Protein AF-A0A954H310-F1 (afdb_monomer_lite)

Secondary structure (DSSP, 8-state):
-----PPPHHHHHHHHHHHHHHHHTTSTT-SEEHHHHHHTT-TT--HHHHHHHHTSTTHHHHEEESSTT-TT-EEEEGGGHHHHHT-HHHHHHHHHHH--SS--EEEHHHHHHHS-HHHHHHHHHHHHHHHHHT---TTEEEEEEEPTTSTT-EEEEEEETTS--HHHHHHHHHHHHHHHHHHH-TTT-SEEHHHHHHHSTT-TTS-HHHHHHHHTSTTHHHHEEEEEE-SS-EEEEEGGGHHHHTTSHHHHHHHHHHH--SS--EEEHHHHHHTS-HHHHHHHHHHHHHHHTTT---SSEEEEEEETTEEEEEETTSPPHHHHHHHHHHHHHHHHHHH-GGG-SEEHHHHHHHH-GGGTHHHHHHHTTSTTHHHHEEESSTT-TT-EEEETT-HHHHHH-TTTHHHHGGGT-BTTB-SEEHHHHTT-TTS-TTTHHHHHHHHHHHHHTT---TTEEEEEETTEEEEEEGGGS-------S--SHHHHHHHHHHHHHHHHHHHHHHH-SSTTEEEHHHHHHHHTTTS-HHHHHHHHHHHHHTTSEEEEE--S-SPPPHHHHHH-EEETTEEEEEEEE-

Sequence (578 aa):
MAKSKASDPAIELSKAMCEVLQRVAGGEHYPCTLRHLADGVRTDISDEEILAAVGKNPLKKDALTAFPGDPESLVALKADKERLAADDRTLKELLSRLCSPELPYVSIDSLKALLTSTLRTAFVKEWKRRIKERNLPTFAGFVLVKSSSGKGKVQEELHDLRFPLSWVVLSEKLVAALRDLKANEPHSYPTTFSELCARGSGVDSASEGLVRQAINSEPFCSAVRSIRNDGTTEWFAFSDDAYRVVTQDSFLEKMIHAVCTPEDPETKLSILKKQLPKDLQNVFADHWLSVAGRNESRVFFEIVKATKKDLTFRDVRFPKPEAVLSEKLVAALRDLKANEPASYPTTFSRLCARVGPEAGILMAGRAASLAPYSAEVITAFPAAVDSPIGLAEDLQQIAESSLLLPLLLPKHIKPEHQAVPVATLAKTKGLHVAVQPFIEAAIERMIEDKSLPPALGALRISRKWNLFFQKDVRSRVDRSSMPDKAEAVRNSFSADFDEAFNTANRTSSIPGCVSLADLRRLLDDRYPRAVFDEELLRLRKAGRYSLSAVEGRFPLTEVERAACLIIDNRPHLLVLRK

Foldseek 3Di:
DPPPPPPDLLQVLLVQLVVLQVVCAPPPCPQDFLQVSSVSVPNPDDLVSSLSNCVYPPNVVFKFWFARSDRRTGMHGLVCLLVSLQDLVSVVVLQVVPADLVRQWFALVSSLVRGDPSNSVSNVVNVVVCLVVVNHPPQKDWDFDQDPPDDRDTGIIIGGNVHDDLLQVVLVQLLVLQVCCVVPPVLCPFDWPVVSQVRRPPSVVDDPVSPVSNCVDPPNVVQKDFFFDPPPITTMDGPVCSLVLLLDPSNVLVLLVVPADLVRQKDKLVVSLVRGDPVNSVSNQVNVLVVVVVPDDDDFWDFPDHDNRMTMIGGPVHPDPLQVLLVLLVVLQVCCVVPPVVCPQDFLVVSQVSSHPVCPPVSPVSSCVDPPNVVFKDFQAPPDRRTGMHTLVPLLSSLLDLSHCVVQQVQPDDPVDQWAFQLVSLVDPRGDVSNSVNNSVSVVVCVVVVVHDPQKDWDDDPNTIIIGGPVPPPPPPPPPDDDDVVVVLLVVLVVQLVVQQVVQLVVDPDRQKGWLLSSCVSCVVPDDPVRNLVSVVVCVVVVQKDWDFPPPDDDDDPSQVVRFDQDPNTTTTMIGGD

pLDDT: mean 93.17, std 9.55, range [38.91, 98.56]

Radius of gyration: 49.19 Å; chains: 1; bounding box: 106×46×155 Å

Structure (mmCIF, N/CA/C/O backbone):
data_AF-A0A954H310-F1
#
_entry.id   AF-A0A954H310-F1
#
loop_
_atom_site.group_PDB
_atom_site.id
_atom_site.type_symbol
_atom_site.label_atom_id
_atom_site.label_alt_id
_atom_site.label_comp_id
_atom_site.label_asym_id
_atom_site.label_entity_id
_atom_site.label_seq_id
_atom_site.pdbx_PDB_ins_code
_atom_site.Cartn_x
_atom_site.Cartn_y
_atom_site.Cartn_z
_atom_site.occupancy
_atom_site.B_iso_or_equiv
_atom_site.auth_seq_id
_atom_site.auth_comp_id
_atom_site.auth_asym_id
_atom_site.auth_atom_id
_atom_site.pdbx_PDB_model_num
ATOM 1 N N . MET A 1 1 ? 68.492 -7.229 -70.089 1.00 47.47 1 MET A N 1
ATOM 2 C CA . MET A 1 1 ? 67.029 -7.431 -70.016 1.00 47.47 1 MET A CA 1
ATOM 3 C C . MET A 1 1 ? 66.564 -7.052 -68.619 1.00 47.47 1 MET A C 1
ATOM 5 O O . MET A 1 1 ? 66.844 -7.783 -67.676 1.00 47.47 1 MET A O 1
ATOM 9 N N . ALA A 1 2 ? 65.956 -5.876 -68.458 1.00 57.25 2 ALA A N 1
ATOM 10 C CA . ALA A 1 2 ? 65.373 -5.476 -67.182 1.00 57.25 2 ALA A CA 1
ATOM 11 C C . ALA A 1 2 ? 64.135 -6.348 -66.933 1.00 57.25 2 ALA A C 1
ATOM 13 O O . ALA A 1 2 ? 63.205 -6.333 -67.738 1.00 57.25 2 ALA A O 1
ATOM 14 N N . LYS A 1 3 ? 64.138 -7.150 -65.862 1.00 59.69 3 LYS A N 1
ATOM 15 C CA . LYS A 1 3 ? 62.937 -7.865 -65.422 1.00 59.69 3 LYS A CA 1
ATOM 16 C C . LYS A 1 3 ? 61.909 -6.806 -65.022 1.00 59.69 3 LYS A C 1
ATOM 18 O O . LYS A 1 3 ? 62.048 -6.196 -63.965 1.00 59.69 3 LYS A O 1
ATOM 23 N N . SER A 1 4 ? 60.924 -6.561 -65.887 1.00 68.56 4 SER A N 1
ATOM 24 C CA . SER A 1 4 ? 59.710 -5.834 -65.519 1.00 68.56 4 SER A CA 1
ATOM 25 C C . SER A 1 4 ? 59.126 -6.538 -64.297 1.00 68.56 4 SER A C 1
ATOM 27 O O . SER A 1 4 ? 58.759 -7.712 -64.359 1.00 68.56 4 SER A O 1
ATOM 29 N N . LYS A 1 5 ? 59.171 -5.866 -63.147 1.00 81.94 5 LYS A N 1
ATOM 30 C CA . LYS A 1 5 ? 58.583 -6.366 -61.910 1.00 81.94 5 LYS A CA 1
ATOM 31 C C . LYS A 1 5 ? 57.074 -6.363 -62.140 1.00 81.94 5 LYS A C 1
ATOM 33 O O . LYS A 1 5 ? 56.503 -5.286 -62.283 1.00 81.94 5 LYS A O 1
ATOM 38 N N . ALA A 1 6 ? 56.468 -7.546 -62.248 1.00 82.69 6 ALA A N 1
ATOM 39 C CA . ALA A 1 6 ? 55.024 -7.677 -62.418 1.00 82.69 6 ALA A CA 1
ATOM 40 C C . ALA A 1 6 ? 54.314 -6.834 -61.347 1.00 82.69 6 ALA A C 1
ATOM 42 O O . ALA A 1 6 ? 54.653 -6.930 -60.163 1.00 82.69 6 ALA A O 1
ATOM 43 N N . SER A 1 7 ? 53.411 -5.956 -61.791 1.00 87.62 7 SER A N 1
ATOM 44 C CA . SER A 1 7 ? 52.622 -5.110 -60.897 1.00 87.62 7 SER A CA 1
ATOM 45 C C . SER A 1 7 ? 51.764 -6.008 -60.007 1.00 87.62 7 SER A C 1
ATOM 47 O O . SER A 1 7 ? 51.203 -6.996 -60.481 1.00 87.62 7 SER A O 1
ATOM 49 N N . ASP A 1 8 ? 51.718 -5.702 -58.712 1.00 95.75 8 ASP A N 1
ATOM 50 C CA . ASP A 1 8 ? 50.887 -6.417 -57.740 1.00 95.75 8 ASP A CA 1
ATOM 51 C C . ASP A 1 8 ? 49.412 -6.294 -58.181 1.00 95.75 8 ASP A C 1
ATOM 53 O O . ASP A 1 8 ? 48.927 -5.163 -58.287 1.00 95.75 8 ASP A O 1
ATOM 57 N N . PRO A 1 9 ? 48.690 -7.403 -58.445 1.00 96.00 9 PRO A N 1
ATOM 58 C CA . PRO A 1 9 ? 47.302 -7.361 -58.914 1.00 96.00 9 PRO A CA 1
ATOM 59 C C . PRO A 1 9 ? 46.381 -6.508 -58.032 1.00 96.00 9 PRO A C 1
ATOM 61 O O . PRO A 1 9 ? 45.479 -5.843 -58.539 1.00 96.00 9 PRO A O 1
ATOM 64 N N . ALA A 1 10 ? 46.649 -6.446 -56.722 1.00 97.38 10 ALA A N 1
ATOM 65 C CA . ALA A 1 10 ? 45.886 -5.614 -55.799 1.00 97.38 10 ALA A CA 1
ATOM 66 C C . ALA A 1 10 ? 46.095 -4.106 -56.036 1.00 97.38 10 ALA A C 1
ATOM 68 O O . ALA A 1 10 ? 45.202 -3.312 -55.747 1.00 97.38 10 ALA A O 1
ATOM 69 N N . ILE A 1 11 ? 47.255 -3.685 -56.558 1.00 97.50 11 ILE A N 1
ATOM 70 C CA . ILE A 1 11 ? 47.531 -2.282 -56.913 1.00 97.50 11 ILE A CA 1
ATOM 71 C C . ILE A 1 11 ? 46.763 -1.892 -58.179 1.00 97.50 11 ILE A C 1
ATOM 73 O O . ILE A 1 11 ? 46.145 -0.828 -58.206 1.00 97.50 11 ILE A O 1
ATOM 77 N N . GLU A 1 12 ? 46.758 -2.752 -59.200 1.00 97.12 12 GLU A N 1
ATOM 78 C CA . GLU A 1 12 ? 45.991 -2.504 -60.429 1.00 97.12 12 GLU A CA 1
ATOM 79 C C . GLU A 1 12 ? 44.489 -2.437 -60.134 1.00 97.12 12 GLU A C 1
ATOM 81 O O . GLU A 1 12 ? 43.813 -1.496 -60.556 1.00 97.12 12 GLU A O 1
ATOM 86 N N . LEU A 1 13 ? 43.980 -3.368 -59.318 1.00 97.75 13 LEU A N 1
ATOM 87 C CA . LEU A 1 13 ? 42.585 -3.348 -58.891 1.00 97.75 13 LEU A CA 1
ATOM 88 C C . LEU A 1 13 ? 42.259 -2.100 -58.055 1.00 97.75 13 LEU A C 1
ATOM 90 O O . LEU A 1 13 ? 41.243 -1.451 -58.290 1.00 97.75 13 LEU A O 1
ATOM 94 N N . SER A 1 14 ? 43.144 -1.705 -57.135 1.00 98.12 14 SER A N 1
ATOM 95 C CA . SER A 1 14 ? 43.005 -0.469 -56.350 1.00 98.12 14 SER A CA 1
ATOM 96 C C . SER A 1 14 ? 42.878 0.771 -57.239 1.00 98.12 14 SER A C 1
ATOM 98 O O . SER A 1 14 ? 42.042 1.642 -56.987 1.00 98.12 14 SER A O 1
ATOM 100 N N . LYS A 1 15 ? 43.678 0.850 -58.309 1.00 98.06 15 LYS A N 1
ATOM 101 C CA . LYS A 1 15 ? 43.619 1.946 -59.279 1.00 98.06 15 LYS A CA 1
ATOM 102 C C . LYS A 1 15 ? 42.292 1.949 -60.037 1.00 98.06 15 LYS A C 1
ATOM 104 O O . LYS A 1 15 ? 41.625 2.981 -60.055 1.00 98.06 15 LYS A O 1
ATOM 109 N N . ALA A 1 16 ? 41.885 0.803 -60.580 1.00 98.19 16 ALA A N 1
ATOM 110 C CA . ALA A 1 16 ? 40.637 0.671 -61.326 1.00 98.19 16 ALA A CA 1
ATOM 111 C C . ALA A 1 16 ? 39.404 0.997 -60.462 1.00 98.19 16 ALA A C 1
ATOM 113 O O . ALA A 1 16 ? 38.552 1.784 -60.870 1.00 98.19 16 ALA A O 1
ATOM 114 N N . MET A 1 17 ? 39.339 0.478 -59.231 1.00 98.44 17 MET A N 1
ATOM 115 C CA . MET A 1 17 ? 38.258 0.790 -58.288 1.00 98.44 17 MET A CA 1
ATOM 116 C C . MET A 1 17 ? 38.214 2.281 -57.925 1.00 98.44 17 MET A C 1
ATOM 118 O O . MET A 1 17 ? 37.131 2.839 -57.761 1.00 98.44 17 MET A O 1
ATOM 122 N N . CYS A 1 18 ? 39.368 2.950 -57.814 1.00 98.19 18 CYS A N 1
ATOM 123 C CA . CYS A 1 18 ? 39.427 4.391 -57.549 1.00 98.19 18 CYS A CA 1
ATOM 124 C C . CYS A 1 18 ? 38.882 5.212 -58.733 1.00 98.19 18 CYS A C 1
ATOM 126 O O . CYS A 1 18 ? 38.123 6.157 -58.527 1.00 98.19 18 CYS A O 1
ATOM 128 N N . GLU A 1 19 ? 39.200 4.823 -59.972 1.00 97.94 19 GLU A N 1
ATOM 129 C CA . GLU A 1 19 ? 38.649 5.449 -61.184 1.00 97.94 19 GLU A CA 1
ATOM 130 C C . GLU A 1 19 ? 37.125 5.257 -61.284 1.00 97.94 19 GLU A C 1
ATOM 132 O O . GLU A 1 19 ? 36.399 6.199 -61.614 1.00 97.94 19 GLU A O 1
ATOM 137 N N . VAL A 1 20 ? 36.616 4.064 -60.946 1.00 98.19 20 VAL A N 1
ATOM 138 C CA . VAL A 1 20 ? 35.168 3.805 -60.854 1.00 98.19 20 VAL A CA 1
ATOM 139 C C . VAL A 1 20 ? 34.533 4.685 -59.778 1.00 98.19 20 VAL A C 1
ATOM 141 O O . VAL A 1 20 ? 33.530 5.339 -60.056 1.00 98.19 20 VAL A O 1
ATOM 144 N N . LEU A 1 21 ? 35.137 4.775 -58.587 1.00 98.19 21 LEU A N 1
ATOM 145 C CA . LEU A 1 21 ? 34.646 5.610 -57.488 1.00 98.19 21 LEU A CA 1
ATOM 146 C C . LEU A 1 21 ? 34.542 7.088 -57.883 1.00 98.19 21 LEU A C 1
ATOM 148 O O . LEU A 1 21 ? 33.547 7.737 -57.573 1.00 98.19 21 LEU A O 1
ATOM 152 N N . GLN A 1 22 ? 35.540 7.614 -58.596 1.00 97.81 22 GLN A N 1
ATOM 153 C CA . GLN A 1 22 ? 35.519 8.983 -59.115 1.00 97.81 22 GLN A CA 1
ATOM 154 C C . GLN A 1 22 ? 34.411 9.196 -60.150 1.00 97.81 22 GLN A C 1
ATOM 156 O O . GLN A 1 22 ? 33.799 10.260 -60.173 1.00 97.81 22 GLN A O 1
ATOM 161 N N . ARG A 1 23 ? 34.125 8.191 -60.986 1.00 97.62 23 ARG A N 1
ATOM 162 C CA . ARG A 1 23 ? 33.058 8.259 -61.993 1.00 97.62 23 ARG A CA 1
ATOM 163 C C . ARG A 1 23 ? 31.666 8.243 -61.370 1.00 97.62 23 ARG A C 1
ATOM 165 O O . ARG A 1 23 ? 30.782 8.940 -61.856 1.00 97.62 23 ARG A O 1
ATOM 172 N N . VAL A 1 24 ? 31.463 7.446 -60.320 1.00 97.38 24 VAL A N 1
ATOM 173 C CA . VAL A 1 24 ? 30.171 7.377 -59.619 1.00 97.38 24 VAL A CA 1
ATOM 174 C C . VAL A 1 24 ? 29.991 8.507 -58.604 1.00 97.38 24 VAL A C 1
ATOM 176 O O . VAL A 1 24 ? 28.876 8.713 -58.128 1.00 97.38 24 VAL A O 1
ATOM 179 N N . ALA A 1 25 ? 31.050 9.256 -58.273 1.00 96.38 25 ALA A N 1
ATOM 180 C CA . ALA A 1 25 ? 30.976 10.384 -57.353 1.00 96.38 25 ALA A CA 1
ATOM 181 C C . ALA A 1 25 ? 29.944 11.417 -57.835 1.00 96.38 25 ALA A C 1
ATOM 183 O O . ALA A 1 25 ? 29.995 11.910 -58.959 1.00 96.38 25 ALA A O 1
ATOM 184 N N . GLY A 1 26 ? 28.978 11.732 -56.969 1.00 92.75 26 GLY A N 1
ATOM 185 C CA . GLY A 1 26 ? 27.861 12.625 -57.296 1.00 92.75 26 GLY A CA 1
ATOM 186 C C . GLY A 1 26 ? 26.625 11.935 -57.885 1.00 92.75 26 GLY A C 1
ATOM 187 O O . GLY A 1 26 ? 25.574 12.568 -57.933 1.00 92.75 26 GLY A O 1
ATOM 188 N N . GLY A 1 27 ? 26.709 10.653 -58.250 1.00 95.25 27 GLY A N 1
ATOM 189 C CA . GLY A 1 27 ? 25.568 9.864 -58.715 1.00 95.25 27 GLY A CA 1
ATOM 190 C C . GLY A 1 27 ? 24.564 9.504 -57.612 1.00 95.25 27 GLY A C 1
ATOM 191 O O . GLY A 1 27 ? 24.814 9.695 -56.419 1.00 95.25 27 GLY A O 1
ATOM 192 N N . GLU A 1 28 ? 23.424 8.944 -58.023 1.00 93.12 28 GLU A N 1
ATOM 193 C CA . GLU A 1 28 ? 22.347 8.485 -57.130 1.00 93.12 28 GLU A CA 1
ATOM 194 C C . GLU A 1 28 ? 22.814 7.364 -56.189 1.00 93.12 28 GLU A C 1
ATOM 196 O O . GLU A 1 28 ? 22.480 7.344 -55.007 1.00 93.12 28 GLU A O 1
ATOM 201 N N . HIS A 1 29 ? 23.675 6.476 -56.686 1.00 91.69 29 HIS A N 1
ATOM 202 C CA . HIS A 1 29 ? 24.233 5.368 -55.913 1.00 91.69 29 HIS A CA 1
ATOM 203 C C . HIS A 1 29 ? 25.474 5.745 -55.094 1.00 91.69 29 HIS A C 1
ATOM 205 O O . HIS A 1 29 ? 26.137 4.849 -54.586 1.00 91.69 29 HIS A O 1
ATOM 211 N N . TYR A 1 30 ? 25.807 7.035 -54.959 1.00 96.62 30 TYR A N 1
ATOM 212 C CA . TYR A 1 30 ? 26.967 7.507 -54.201 1.00 96.62 30 TYR A CA 1
ATOM 213 C C . TYR A 1 30 ? 26.571 8.075 -52.827 1.00 96.62 30 TYR A C 1
ATOM 215 O O . TYR A 1 30 ? 25.714 8.965 -52.772 1.00 96.62 30 TYR A O 1
ATOM 223 N N . PRO A 1 31 ? 27.219 7.671 -51.714 1.00 98.00 31 PRO A N 1
ATOM 224 C CA . PRO A 1 31 ? 28.241 6.620 -51.558 1.00 98.00 31 PRO A CA 1
ATOM 225 C C . PRO A 1 31 ? 27.784 5.226 -52.016 1.00 98.00 31 PRO A C 1
ATOM 227 O O . PRO A 1 31 ? 26.606 4.912 -51.897 1.00 98.00 31 PRO A O 1
ATOM 230 N N . CYS A 1 32 ? 28.690 4.384 -52.512 1.00 97.81 32 CYS A N 1
ATOM 231 C CA . CYS A 1 32 ? 28.377 3.022 -52.989 1.00 97.81 32 CYS A CA 1
ATOM 232 C C . CYS A 1 32 ? 29.071 1.964 -52.121 1.00 97.81 32 CYS A C 1
ATOM 234 O O . CYS A 1 32 ? 29.843 2.336 -51.245 1.00 97.81 32 CYS A O 1
ATOM 236 N N . THR A 1 33 ? 28.800 0.668 -52.302 1.00 98.38 33 THR A N 1
ATOM 237 C CA . THR A 1 33 ? 29.527 -0.402 -51.587 1.00 98.38 33 THR A CA 1
ATOM 238 C C . THR A 1 33 ? 30.856 -0.724 -52.276 1.00 98.38 33 THR A C 1
ATOM 240 O O . THR A 1 33 ? 31.021 -0.480 -53.473 1.00 98.38 33 THR A O 1
ATOM 243 N N . LEU A 1 34 ? 31.821 -1.286 -51.540 1.00 98.12 34 LEU A N 1
ATOM 244 C CA . LEU A 1 34 ? 33.076 -1.771 -52.131 1.00 98.12 34 LEU A CA 1
ATOM 245 C C . LEU A 1 34 ? 32.829 -2.856 -53.189 1.00 98.12 34 LEU A C 1
ATOM 247 O O . LEU A 1 34 ? 33.488 -2.832 -54.228 1.00 98.12 34 LEU A O 1
ATOM 251 N N . ARG A 1 35 ? 31.844 -3.734 -52.971 1.00 98.12 35 ARG A N 1
ATOM 252 C CA . ARG A 1 35 ? 31.341 -4.672 -53.981 1.00 98.12 35 ARG A CA 1
ATOM 253 C C . ARG A 1 35 ? 30.908 -3.970 -55.259 1.00 98.12 35 ARG A C 1
ATOM 255 O O . ARG A 1 35 ? 31.400 -4.309 -56.323 1.00 98.12 35 ARG A O 1
ATOM 262 N N . HIS A 1 36 ? 30.064 -2.944 -55.155 1.00 97.69 36 HIS A N 1
ATOM 263 C CA . HIS A 1 36 ? 29.591 -2.199 -56.320 1.00 97.69 36 HIS A CA 1
ATOM 264 C C . HIS A 1 36 ? 30.743 -1.535 -57.093 1.00 97.69 36 HIS A C 1
ATOM 266 O O . HIS A 1 36 ? 30.725 -1.495 -58.322 1.00 97.69 36 HIS A O 1
ATOM 272 N N . LEU A 1 37 ? 31.774 -1.045 -56.389 1.00 97.50 37 LEU A N 1
ATOM 273 C CA . LEU A 1 37 ? 32.991 -0.556 -57.043 1.00 97.50 37 LEU A CA 1
ATOM 274 C C . LEU A 1 37 ? 33.750 -1.664 -57.774 1.00 97.50 37 LEU A C 1
ATOM 276 O O . LEU A 1 37 ? 34.234 -1.428 -58.879 1.00 97.50 37 LEU A O 1
ATOM 280 N N . ALA A 1 38 ? 33.883 -2.835 -57.151 1.00 98.00 38 ALA A N 1
ATOM 281 C CA . ALA A 1 38 ? 34.557 -3.988 -57.732 1.00 98.00 38 ALA A CA 1
ATOM 282 C C . ALA A 1 38 ? 33.808 -4.489 -58.976 1.00 98.00 38 ALA A C 1
ATOM 284 O O . ALA A 1 38 ? 34.418 -4.610 -60.034 1.00 98.00 38 ALA A O 1
ATOM 285 N N . ASP A 1 39 ? 32.485 -4.635 -58.895 1.00 97.62 39 ASP A N 1
ATOM 286 C CA . ASP A 1 39 ? 31.619 -5.021 -60.015 1.00 97.62 39 ASP A CA 1
ATOM 287 C C . ASP A 1 39 ? 31.713 -4.033 -61.186 1.00 97.62 39 ASP A C 1
ATOM 289 O O . ASP A 1 39 ? 31.655 -4.432 -62.349 1.00 97.62 39 ASP A O 1
ATOM 293 N N . GLY A 1 40 ? 31.924 -2.743 -60.894 1.00 97.19 40 GLY A N 1
ATOM 294 C CA . GLY A 1 40 ? 32.194 -1.712 -61.899 1.00 97.19 40 GLY A CA 1
ATOM 295 C C . GLY A 1 40 ? 33.544 -1.857 -62.619 1.00 97.19 40 GLY A C 1
ATOM 296 O O . GLY A 1 40 ? 33.747 -1.214 -63.651 1.00 97.19 40 GLY A O 1
ATOM 297 N N . VAL A 1 41 ? 34.456 -2.684 -62.095 1.00 97.81 41 VAL A N 1
ATOM 298 C CA . VAL A 1 41 ? 35.703 -3.111 -62.750 1.00 97.81 41 VAL A CA 1
ATOM 299 C C . VAL A 1 41 ? 35.493 -4.447 -63.470 1.00 97.81 41 VAL A C 1
ATOM 301 O O . VAL A 1 41 ? 35.760 -4.533 -64.668 1.00 97.81 41 VAL A O 1
ATOM 304 N N . ARG A 1 42 ? 35.040 -5.482 -62.745 1.00 97.31 42 ARG A N 1
ATOM 305 C CA . ARG A 1 42 ? 34.670 -6.822 -63.248 1.00 97.31 42 ARG A CA 1
ATOM 306 C C . ARG A 1 42 ? 33.882 -7.593 -62.171 1.00 97.31 42 ARG A C 1
ATOM 308 O O . ARG A 1 42 ? 34.110 -7.393 -60.984 1.00 97.31 42 ARG A O 1
ATOM 315 N N . THR A 1 43 ? 32.987 -8.496 -62.572 1.00 96.25 43 THR A N 1
ATOM 316 C CA . THR A 1 43 ? 32.019 -9.168 -61.672 1.00 96.25 43 THR A CA 1
ATOM 317 C C . THR A 1 43 ? 32.543 -10.427 -60.968 1.00 96.25 43 THR A C 1
ATOM 319 O O . THR A 1 43 ? 31.814 -11.048 -60.204 1.00 96.25 43 THR A O 1
ATOM 322 N N . ASP A 1 44 ? 33.768 -10.864 -61.259 1.00 96.56 44 ASP A N 1
ATOM 323 C CA . ASP A 1 44 ? 34.379 -12.099 -60.744 1.00 96.56 44 ASP A CA 1
ATOM 324 C C . ASP A 1 44 ? 35.399 -11.855 -59.615 1.00 96.56 44 ASP A C 1
ATOM 326 O O . ASP A 1 44 ? 36.152 -12.759 -59.258 1.00 96.56 44 ASP A O 1
ATOM 330 N N . ILE A 1 45 ? 35.440 -10.643 -59.048 1.00 97.50 45 ILE A N 1
ATOM 331 C CA . ILE A 1 45 ? 36.378 -10.285 -57.974 1.00 97.50 45 ILE A CA 1
ATOM 332 C C . ILE A 1 45 ? 35.918 -10.897 -56.653 1.00 97.50 45 ILE A C 1
ATOM 334 O O . ILE A 1 45 ? 34.820 -10.622 -56.163 1.00 97.50 45 ILE A O 1
ATOM 338 N N . SER A 1 46 ? 36.806 -11.669 -56.040 1.00 97.75 46 SER A N 1
ATOM 339 C CA . SER A 1 46 ? 36.599 -12.234 -54.710 1.00 97.75 46 SER A CA 1
ATOM 340 C C . SER A 1 46 ? 36.701 -11.185 -53.595 1.00 97.75 46 SER A C 1
ATOM 342 O O . SER A 1 46 ? 37.394 -10.174 -53.708 1.00 97.75 46 SER A O 1
ATOM 344 N N . ASP A 1 47 ? 36.060 -11.454 -52.462 1.00 98.19 47 ASP A N 1
ATOM 345 C CA . ASP A 1 47 ? 36.068 -10.582 -51.279 1.00 98.19 47 ASP A CA 1
ATOM 346 C C . ASP A 1 47 ? 37.494 -10.302 -50.785 1.00 98.19 47 ASP A C 1
ATOM 348 O O . ASP A 1 47 ? 37.824 -9.176 -50.414 1.00 98.19 47 ASP A O 1
ATOM 352 N N . GLU A 1 48 ? 38.366 -11.310 -50.840 1.00 97.94 48 GLU A N 1
ATOM 353 C CA . GLU A 1 48 ? 39.776 -11.191 -50.469 1.00 97.94 48 GLU A CA 1
ATOM 354 C C . GLU A 1 48 ? 40.526 -10.212 -51.382 1.00 97.94 48 GLU A C 1
ATOM 356 O O . GLU A 1 48 ? 41.290 -9.375 -50.894 1.00 97.94 48 GLU A O 1
ATOM 361 N N . GLU A 1 49 ? 40.278 -10.260 -52.695 1.00 98.12 49 GLU A N 1
ATOM 362 C CA . GLU A 1 49 ? 40.861 -9.320 -53.656 1.00 98.12 49 GLU A CA 1
ATOM 363 C C . GLU A 1 49 ? 40.359 -7.888 -53.424 1.00 98.12 49 GLU A C 1
ATOM 365 O O . GLU A 1 49 ? 41.164 -6.951 -53.456 1.00 98.12 49 GLU A O 1
ATOM 370 N N . ILE A 1 50 ? 39.062 -7.707 -53.133 1.00 98.31 50 ILE A N 1
ATOM 371 C CA . ILE A 1 50 ? 38.477 -6.397 -52.789 1.00 98.31 50 ILE A CA 1
ATOM 372 C C . ILE A 1 50 ? 39.187 -5.818 -51.562 1.00 98.31 50 ILE A C 1
ATOM 374 O O . ILE A 1 50 ? 39.688 -4.689 -51.593 1.00 98.31 50 ILE A O 1
ATOM 378 N N . LEU A 1 51 ? 39.269 -6.593 -50.479 1.00 98.12 51 LEU A N 1
ATOM 379 C CA . LEU A 1 51 ? 39.886 -6.148 -49.230 1.00 98.12 51 LEU A CA 1
ATOM 380 C C . LEU A 1 51 ? 41.390 -5.884 -49.396 1.00 98.12 51 LEU A C 1
ATOM 382 O O . LEU A 1 51 ? 41.909 -4.908 -48.843 1.00 98.12 51 LEU A O 1
ATOM 386 N N . ALA A 1 52 ? 42.086 -6.688 -50.205 1.00 97.69 52 ALA A N 1
ATOM 387 C CA . ALA A 1 52 ? 43.482 -6.449 -50.550 1.00 97.69 52 ALA A CA 1
ATOM 388 C C . ALA A 1 52 ? 43.663 -5.121 -51.306 1.00 97.69 52 ALA A C 1
ATOM 390 O O . ALA A 1 52 ? 44.566 -4.351 -50.966 1.00 97.69 52 ALA A O 1
ATOM 391 N N . ALA A 1 53 ? 42.797 -4.814 -52.278 1.00 97.88 53 ALA A N 1
ATOM 392 C CA . ALA A 1 53 ? 42.853 -3.585 -53.074 1.00 97.88 53 ALA A CA 1
ATOM 393 C C . ALA A 1 53 ? 42.595 -2.312 -52.247 1.00 97.88 53 ALA A C 1
ATOM 395 O O . ALA A 1 53 ? 43.272 -1.294 -52.439 1.00 97.88 53 ALA A O 1
ATOM 396 N N . VAL A 1 54 ? 41.687 -2.372 -51.266 1.00 97.75 54 VAL A N 1
ATOM 397 C CA . VAL A 1 54 ? 41.420 -1.276 -50.309 1.00 97.75 54 VAL A CA 1
ATOM 398 C C . VAL A 1 54 ? 42.662 -0.912 -49.489 1.00 97.75 54 VAL A C 1
ATOM 400 O O . VAL A 1 54 ? 42.859 0.250 -49.132 1.00 97.75 54 VAL A O 1
ATOM 403 N N . GLY A 1 55 ? 43.548 -1.877 -49.230 1.00 96.81 55 GLY A N 1
ATOM 404 C CA . GLY A 1 55 ? 44.814 -1.657 -48.530 1.00 96.81 55 GLY A CA 1
ATOM 405 C C . GLY A 1 55 ? 45.917 -0.993 -49.369 1.00 96.81 55 GLY A C 1
ATOM 406 O O . GLY A 1 55 ? 46.963 -0.635 -48.812 1.00 96.81 55 GLY A O 1
ATOM 407 N N . LYS A 1 56 ? 45.720 -0.822 -50.683 1.00 98.06 56 LYS A N 1
ATOM 408 C CA . LYS A 1 56 ? 46.729 -0.320 -51.633 1.00 98.06 56 LYS A CA 1
ATOM 409 C C . LYS A 1 56 ? 46.404 1.095 -52.119 1.00 98.06 56 LYS A C 1
ATOM 411 O O . LYS A 1 56 ? 45.275 1.567 -52.022 1.00 98.06 56 LYS A O 1
ATOM 416 N N . ASN A 1 57 ? 47.422 1.795 -52.621 1.00 97.12 57 ASN A N 1
ATOM 417 C CA . ASN A 1 57 ? 47.246 3.082 -53.296 1.00 97.12 57 ASN A CA 1
ATOM 418 C C . ASN A 1 57 ? 46.867 2.846 -54.770 1.00 97.12 57 ASN A C 1
ATOM 420 O O . ASN A 1 57 ? 47.413 1.915 -55.362 1.00 97.12 57 ASN A O 1
ATOM 424 N N . PRO A 1 58 ? 46.027 3.707 -55.376 1.00 97.50 58 PRO A N 1
ATOM 425 C CA . PRO A 1 58 ? 45.531 4.985 -54.846 1.00 97.50 58 PRO A CA 1
ATOM 426 C C . PRO A 1 58 ? 44.310 4.885 -53.917 1.00 97.50 58 PRO A C 1
ATOM 428 O O . PRO A 1 58 ? 44.067 5.826 -53.163 1.00 97.50 58 PRO A O 1
ATOM 431 N N . LEU A 1 59 ? 43.576 3.767 -53.895 1.00 97.56 59 LEU A N 1
ATOM 432 C CA . LEU A 1 59 ? 42.287 3.685 -53.195 1.00 97.56 59 LEU A CA 1
ATOM 433 C C . LEU A 1 59 ? 42.395 4.005 -51.695 1.00 97.56 59 LEU A C 1
ATOM 435 O O . LEU A 1 59 ? 41.631 4.817 -51.187 1.00 97.56 59 LEU A O 1
ATOM 439 N N . LYS A 1 60 ? 43.408 3.479 -50.997 1.00 97.50 60 LYS A N 1
ATOM 440 C CA . LYS A 1 60 ? 43.680 3.782 -49.577 1.00 97.50 60 LYS A CA 1
ATOM 441 C C . LYS A 1 60 ? 43.872 5.276 -49.290 1.00 97.50 60 LYS A C 1
ATOM 443 O O . LYS A 1 60 ? 43.608 5.742 -48.180 1.00 97.50 60 LYS A O 1
ATOM 448 N N . LYS A 1 61 ? 44.422 6.019 -50.252 1.00 97.69 61 LYS A N 1
ATOM 449 C CA . LYS A 1 61 ? 44.735 7.444 -50.102 1.00 97.69 61 LYS A CA 1
ATOM 450 C C . LYS A 1 61 ? 43.489 8.303 -50.305 1.00 97.69 61 LYS A C 1
ATOM 452 O O . LYS A 1 61 ? 43.268 9.233 -49.521 1.00 97.69 61 LYS A O 1
ATOM 457 N N . ASP A 1 62 ? 42.715 7.972 -51.335 1.00 97.88 62 ASP A N 1
ATOM 458 C CA . ASP A 1 62 ? 41.684 8.846 -51.892 1.00 97.88 62 ASP A CA 1
ATOM 459 C C . ASP A 1 62 ? 40.257 8.422 -51.516 1.00 97.88 62 ASP A C 1
ATOM 461 O O . ASP A 1 62 ? 39.352 9.255 -51.561 1.00 97.88 62 ASP A O 1
ATOM 465 N N . ALA A 1 63 ? 40.050 7.178 -51.078 1.00 98.12 63 ALA A N 1
ATOM 466 C CA . ALA A 1 63 ? 38.764 6.662 -50.626 1.00 98.12 63 ALA A CA 1
ATOM 467 C C . ALA A 1 63 ? 38.704 6.476 -49.103 1.00 98.12 63 ALA A C 1
ATOM 469 O O . ALA A 1 63 ? 39.715 6.363 -48.406 1.00 98.12 63 ALA A O 1
ATOM 470 N N . LEU A 1 64 ? 37.482 6.450 -48.585 1.00 98.12 64 LEU A N 1
ATOM 471 C CA . LEU A 1 64 ? 37.159 6.242 -47.185 1.00 98.12 64 LEU A CA 1
ATOM 472 C C . LEU A 1 64 ? 36.043 5.206 -47.086 1.00 98.12 64 LEU A C 1
ATOM 474 O O . LEU A 1 64 ? 34.972 5.401 -47.654 1.00 98.12 64 LEU A O 1
ATOM 478 N N . THR A 1 65 ? 36.300 4.122 -46.360 1.00 98.19 65 THR A N 1
ATOM 479 C CA . THR A 1 65 ? 35.318 3.069 -46.085 1.00 98.19 65 THR A CA 1
ATOM 480 C C . THR A 1 65 ? 34.654 3.302 -44.729 1.00 98.19 65 THR A C 1
ATOM 482 O O . THR A 1 65 ? 35.297 3.758 -43.774 1.00 98.19 65 THR A O 1
ATOM 485 N N . ALA A 1 66 ? 33.357 3.009 -44.637 1.00 97.88 66 ALA A N 1
ATOM 486 C CA . ALA A 1 66 ? 32.595 3.084 -43.395 1.00 97.88 66 ALA A CA 1
ATOM 487 C C . ALA A 1 66 ? 33.046 2.020 -42.382 1.00 97.88 66 ALA A C 1
ATOM 489 O O . ALA A 1 66 ? 33.369 2.366 -41.242 1.00 97.88 66 ALA A O 1
ATOM 490 N N . PHE A 1 67 ? 33.143 0.763 -42.828 1.00 97.56 67 PHE A N 1
ATOM 491 C CA . PHE A 1 67 ? 33.443 -0.421 -42.024 1.00 97.56 67 PHE A CA 1
ATOM 492 C C . PHE A 1 67 ? 34.716 -1.107 -42.549 1.00 97.56 67 PHE A C 1
ATOM 494 O O . PHE A 1 67 ? 34.694 -1.758 -43.595 1.00 97.56 67 PHE A O 1
ATOM 501 N N . PRO A 1 68 ? 35.864 -0.954 -41.869 1.00 95.50 68 PRO A N 1
ATOM 502 C CA . PRO A 1 68 ? 37.097 -1.617 -42.280 1.00 95.50 68 PRO A CA 1
ATOM 503 C C . PRO A 1 68 ? 36.948 -3.143 -42.307 1.00 95.50 68 PRO A C 1
ATOM 505 O O . PRO A 1 68 ? 36.467 -3.727 -41.340 1.00 95.50 68 PRO A O 1
ATOM 508 N N . GLY A 1 69 ? 37.425 -3.781 -43.379 1.00 96.25 69 GLY A N 1
ATOM 509 C CA . GLY A 1 69 ? 37.455 -5.244 -43.491 1.00 96.25 69 GLY A CA 1
ATOM 510 C C . GLY A 1 69 ? 36.168 -5.889 -44.009 1.00 96.25 69 GLY A C 1
ATOM 511 O O . GLY A 1 69 ? 36.086 -7.109 -44.013 1.00 96.25 69 GLY A O 1
ATOM 512 N N . ASP A 1 70 ? 35.189 -5.099 -44.450 1.00 97.44 70 ASP A N 1
ATOM 513 C CA . ASP A 1 70 ? 33.918 -5.597 -44.971 1.00 97.44 70 ASP A CA 1
ATOM 514 C C . ASP A 1 70 ? 33.747 -5.239 -46.463 1.00 97.44 70 ASP A C 1
ATOM 516 O O . ASP A 1 70 ? 33.730 -4.048 -46.789 1.00 97.44 70 ASP A O 1
ATOM 520 N N . PRO A 1 71 ? 33.619 -6.223 -47.375 1.00 97.25 71 PRO A N 1
ATOM 521 C CA . PRO A 1 71 ? 33.432 -5.978 -48.808 1.00 97.25 71 PRO A CA 1
ATOM 522 C C . PRO A 1 71 ? 32.082 -5.326 -49.151 1.00 97.25 71 PRO A C 1
ATOM 524 O O . PRO A 1 71 ? 31.948 -4.736 -50.222 1.00 97.25 71 PRO A O 1
ATOM 527 N N . GLU A 1 72 ? 31.100 -5.352 -48.250 1.00 97.69 72 GLU A N 1
ATOM 528 C CA . GLU A 1 72 ? 29.831 -4.635 -48.417 1.00 97.69 72 GLU A CA 1
ATOM 529 C C . GLU A 1 72 ? 29.858 -3.237 -47.779 1.00 97.69 72 GLU A C 1
ATOM 531 O O . GLU A 1 72 ? 28.879 -2.488 -47.840 1.00 97.69 72 GLU A O 1
ATOM 536 N N . SER A 1 73 ? 31.002 -2.819 -47.221 1.00 97.81 73 SER A N 1
ATOM 537 C CA . SER A 1 73 ? 31.145 -1.488 -46.640 1.00 97.81 73 SER A CA 1
ATOM 538 C C . SER A 1 73 ? 30.877 -0.396 -47.669 1.00 97.81 73 SER A C 1
ATOM 540 O O . SER A 1 73 ? 31.458 -0.380 -48.757 1.00 97.81 73 SER A O 1
ATOM 542 N N . LEU A 1 74 ? 30.105 0.613 -47.258 1.00 98.38 74 LEU A N 1
ATOM 543 C CA . LEU A 1 74 ? 29.981 1.857 -48.008 1.00 98.38 74 LEU A CA 1
ATOM 544 C C . LEU A 1 74 ? 31.337 2.558 -48.118 1.00 98.38 74 LEU A C 1
ATOM 546 O O . LEU A 1 74 ? 32.134 2.567 -47.173 1.00 98.38 74 LEU A O 1
ATOM 550 N N . VAL A 1 75 ? 31.584 3.149 -49.279 1.00 98.31 75 VAL A N 1
ATOM 551 C CA . VAL A 1 75 ? 32.816 3.827 -49.651 1.00 98.31 75 VAL A CA 1
ATOM 552 C C . VAL A 1 75 ? 32.496 5.123 -50.390 1.00 98.31 75 VAL A C 1
ATOM 554 O O . VAL A 1 75 ? 31.596 5.203 -51.229 1.00 98.31 75 VAL A O 1
ATOM 557 N N . ALA A 1 76 ? 33.245 6.163 -50.044 1.00 98.50 76 ALA A N 1
ATOM 558 C CA . ALA A 1 76 ? 33.185 7.474 -50.672 1.00 98.50 76 ALA A CA 1
ATOM 559 C C . ALA A 1 76 ? 34.602 8.007 -50.894 1.00 98.50 76 ALA A C 1
ATOM 561 O O . ALA A 1 76 ? 35.559 7.532 -50.280 1.00 98.50 76 ALA A O 1
ATOM 562 N N . LEU A 1 77 ? 34.746 9.024 -51.738 1.00 98.38 77 LEU A N 1
ATOM 563 C CA . LEU A 1 77 ? 35.963 9.821 -51.786 1.00 98.38 77 LEU A CA 1
ATOM 564 C C . LEU A 1 77 ? 36.189 10.484 -50.425 1.00 98.38 77 LEU A C 1
ATOM 566 O O . LEU A 1 77 ? 35.260 10.917 -49.744 1.00 98.38 77 LEU A O 1
ATOM 570 N N . LYS A 1 78 ? 37.451 10.620 -50.031 1.00 97.81 78 LYS A N 1
ATOM 571 C CA . LYS A 1 78 ? 37.846 11.202 -48.744 1.00 97.81 78 LYS A CA 1
ATOM 572 C C . LYS A 1 78 ? 37.388 12.656 -48.577 1.00 97.81 78 LYS A C 1
ATOM 574 O O . LYS A 1 78 ? 37.168 13.097 -47.447 1.00 97.81 78 LYS A O 1
ATOM 579 N N . ALA A 1 79 ? 37.232 13.385 -49.685 1.00 97.44 79 ALA A N 1
ATOM 580 C CA . ALA A 1 79 ? 36.659 14.731 -49.710 1.00 97.44 79 ALA A CA 1
ATOM 581 C C . ALA A 1 79 ? 35.184 14.748 -49.261 1.00 97.44 79 ALA A C 1
ATOM 583 O O . ALA A 1 79 ? 34.763 15.687 -48.592 1.00 97.44 79 ALA A O 1
ATOM 584 N N . ASP A 1 80 ? 34.443 13.665 -49.508 1.00 98.12 80 ASP A N 1
ATOM 585 C CA . ASP A 1 80 ? 33.010 13.527 -49.220 1.00 98.12 80 ASP A CA 1
ATOM 586 C C . ASP A 1 80 ? 32.734 12.786 -47.903 1.00 98.12 80 ASP A C 1
ATOM 588 O O . ASP A 1 80 ? 31.686 12.164 -47.715 1.00 98.12 80 ASP A O 1
ATOM 592 N N . LYS A 1 81 ? 33.669 12.864 -46.946 1.00 97.81 81 LYS A N 1
ATOM 593 C CA . LYS A 1 81 ? 33.545 12.219 -45.626 1.00 97.81 81 LYS A CA 1
ATOM 594 C C . LYS A 1 81 ? 32.238 12.570 -44.903 1.00 97.81 81 LYS A C 1
ATOM 596 O O . LYS A 1 81 ? 31.704 11.741 -44.175 1.00 97.81 81 LYS A O 1
ATOM 601 N N . GLU A 1 82 ? 31.742 13.798 -45.076 1.00 98.12 82 GLU A N 1
ATOM 602 C CA . GLU A 1 82 ? 30.514 14.265 -44.425 1.00 98.12 82 GLU A CA 1
ATOM 603 C C . GLU A 1 82 ? 29.285 13.605 -45.047 1.00 98.12 82 GLU A C 1
ATOM 605 O O . GLU A 1 82 ? 28.403 13.169 -44.314 1.00 98.12 82 GLU A O 1
ATOM 610 N N . ARG A 1 83 ? 29.275 13.427 -46.375 1.00 97.75 83 ARG A N 1
ATOM 611 C CA . ARG A 1 83 ? 28.210 12.714 -47.088 1.00 97.75 83 ARG A CA 1
ATOM 612 C C . ARG A 1 83 ? 28.146 11.248 -46.665 1.00 97.75 83 ARG A C 1
ATOM 614 O O . ARG A 1 83 ? 27.064 10.765 -46.368 1.00 97.75 83 ARG A O 1
ATOM 621 N N . LEU A 1 84 ? 29.291 10.564 -46.564 1.00 98.19 84 LEU A N 1
ATOM 622 C CA . LEU A 1 84 ? 29.343 9.173 -46.089 1.00 98.19 84 LEU A CA 1
ATOM 623 C C . LEU A 1 84 ? 28.885 9.030 -44.630 1.00 98.19 84 LEU A C 1
ATOM 625 O O . LEU A 1 84 ? 28.164 8.091 -44.294 1.00 98.19 84 LEU A O 1
ATOM 629 N N . ALA A 1 85 ? 29.278 9.969 -43.767 1.00 98.06 85 ALA A N 1
ATOM 630 C CA . ALA A 1 85 ? 28.861 9.994 -42.367 1.00 98.06 85 ALA A CA 1
ATOM 631 C C . ALA A 1 85 ? 27.359 10.293 -42.182 1.00 98.06 85 ALA A C 1
ATOM 633 O O . ALA A 1 85 ? 26.768 9.829 -41.206 1.00 98.06 85 ALA A O 1
ATOM 634 N N . ALA A 1 86 ? 26.768 11.059 -43.102 1.00 98.06 86 ALA A N 1
ATOM 635 C CA . ALA A 1 86 ? 25.357 11.438 -43.119 1.00 98.06 86 ALA A CA 1
ATOM 636 C C . ALA A 1 86 ? 24.449 10.448 -43.868 1.00 98.06 86 ALA A C 1
ATOM 638 O O . ALA A 1 86 ? 23.236 10.651 -43.896 1.00 98.06 86 ALA A O 1
ATOM 639 N N . ASP A 1 87 ? 25.008 9.425 -44.517 1.00 98.31 87 ASP A N 1
ATOM 640 C CA . ASP A 1 87 ? 24.232 8.498 -45.338 1.00 98.31 87 ASP A CA 1
ATOM 641 C C . ASP A 1 87 ? 23.349 7.588 -44.469 1.00 98.31 87 ASP A C 1
ATOM 643 O O . ASP A 1 87 ? 23.821 6.951 -43.521 1.00 98.31 87 ASP A O 1
ATOM 647 N N . ASP A 1 88 ? 22.062 7.499 -44.809 1.00 98.38 88 ASP A N 1
ATOM 648 C CA . ASP A 1 88 ? 21.093 6.693 -44.063 1.00 98.38 88 ASP A CA 1
ATOM 649 C C . ASP A 1 88 ? 21.444 5.200 -44.093 1.00 98.38 88 ASP A C 1
ATOM 651 O O . ASP A 1 88 ? 21.220 4.494 -43.111 1.00 98.38 88 ASP A O 1
ATOM 655 N N . ARG A 1 89 ? 22.053 4.698 -45.175 1.00 97.75 89 ARG A N 1
ATOM 656 C CA . ARG A 1 89 ? 22.486 3.295 -45.263 1.00 97.75 89 ARG A CA 1
ATOM 657 C C . ARG A 1 89 ? 23.637 3.014 -44.299 1.00 97.75 89 ARG A C 1
ATOM 659 O O . ARG A 1 89 ? 23.666 1.930 -43.724 1.00 97.75 89 ARG A O 1
ATOM 666 N N . THR A 1 90 ? 24.522 3.988 -44.051 1.00 98.19 90 THR A N 1
ATOM 667 C CA . THR A 1 90 ? 25.565 3.871 -43.016 1.00 98.19 90 THR A CA 1
ATOM 668 C C . THR A 1 90 ? 24.931 3.684 -41.639 1.00 98.19 90 THR A C 1
ATOM 670 O O . THR A 1 90 ? 25.342 2.793 -40.897 1.00 98.19 90 THR A O 1
ATOM 673 N N . LEU A 1 91 ? 23.909 4.479 -41.290 1.00 98.44 91 LEU A N 1
ATOM 674 C CA . LEU A 1 91 ? 23.197 4.297 -40.021 1.00 98.44 91 LEU A CA 1
ATOM 675 C C . LEU A 1 91 ? 22.446 2.962 -39.976 1.00 98.44 91 LEU A C 1
ATOM 677 O O . LEU A 1 91 ? 22.510 2.272 -38.963 1.00 98.44 91 LEU A O 1
ATOM 681 N N . LYS A 1 92 ? 21.755 2.585 -41.056 1.00 98.06 92 LYS A N 1
ATOM 682 C CA . LYS A 1 92 ? 21.001 1.328 -41.132 1.00 98.06 92 LYS A CA 1
ATOM 683 C C . LYS A 1 92 ? 21.890 0.117 -40.852 1.00 98.06 92 LYS A C 1
ATOM 685 O O . LYS A 1 92 ? 21.497 -0.758 -40.089 1.00 98.06 92 LYS A O 1
ATOM 690 N N . GLU A 1 93 ? 23.085 0.098 -41.434 1.00 97.81 93 GLU A N 1
ATOM 691 C CA . GLU A 1 93 ? 24.059 -0.978 -41.241 1.00 97.81 93 GLU A CA 1
ATOM 692 C C . GLU A 1 93 ? 24.707 -0.950 -39.847 1.00 97.81 93 GLU A C 1
ATOM 694 O O . GLU A 1 93 ? 24.994 -1.979 -39.245 1.00 97.81 93 GLU A O 1
ATOM 699 N N . LEU A 1 94 ? 24.900 0.235 -39.269 1.00 98.06 94 LEU A N 1
ATOM 700 C CA . LEU A 1 94 ? 25.362 0.353 -37.888 1.00 98.06 94 LEU A CA 1
ATOM 701 C C . LEU A 1 94 ? 24.332 -0.185 -36.881 1.00 98.06 94 LEU A C 1
ATOM 703 O O . LEU A 1 94 ? 24.703 -0.892 -35.942 1.00 98.06 94 LEU A O 1
ATOM 707 N N . LEU A 1 95 ? 23.050 0.136 -37.080 1.00 98.12 95 LEU A N 1
ATOM 708 C CA . LEU A 1 95 ? 21.958 -0.369 -36.247 1.00 98.12 95 LEU A CA 1
ATOM 709 C C . LEU A 1 95 ? 21.764 -1.877 -36.439 1.00 98.12 95 LEU A C 1
ATOM 711 O O . LEU A 1 95 ? 21.602 -2.585 -35.453 1.00 98.12 95 LEU A O 1
ATOM 715 N N . SER A 1 96 ? 21.867 -2.404 -37.666 1.00 97.19 96 SER A N 1
ATOM 716 C CA . SER A 1 96 ? 21.752 -3.850 -37.914 1.00 97.19 96 SER A CA 1
ATOM 717 C C . SER A 1 96 ? 22.819 -4.688 -37.210 1.00 97.19 96 SER A C 1
ATOM 719 O O . SER A 1 96 ? 22.542 -5.836 -36.873 1.00 97.19 96 SER A O 1
ATOM 721 N N . ARG A 1 97 ? 24.003 -4.119 -36.953 1.00 97.06 97 ARG A N 1
ATOM 722 C CA . ARG A 1 97 ? 25.102 -4.796 -36.247 1.00 97.06 97 ARG A CA 1
ATOM 723 C C . ARG A 1 97 ? 24.990 -4.760 -34.731 1.00 97.06 97 ARG A C 1
ATOM 725 O O . ARG A 1 97 ? 25.513 -5.660 -34.080 1.00 97.06 97 ARG A O 1
ATOM 732 N N . LEU A 1 98 ? 24.412 -3.698 -34.169 1.00 97.62 98 LEU A N 1
ATOM 733 C CA . LEU A 1 98 ? 24.413 -3.468 -32.720 1.00 97.62 98 LEU A CA 1
ATOM 734 C C . LEU A 1 98 ? 23.051 -3.658 -32.058 1.00 97.62 98 LEU A C 1
ATOM 736 O O . LEU A 1 98 ? 23.016 -3.947 -30.864 1.00 97.62 98 LEU A O 1
ATOM 740 N N . CYS A 1 99 ? 21.954 -3.481 -32.793 1.00 97.69 99 CYS A N 1
ATOM 741 C CA . CYS A 1 99 ? 20.614 -3.611 -32.243 1.00 97.69 99 CYS A CA 1
ATOM 742 C C . CYS A 1 99 ? 20.078 -5.037 -32.398 1.00 97.69 99 CYS A C 1
ATOM 744 O O . CYS A 1 99 ? 20.268 -5.694 -33.422 1.00 97.69 99 CYS A O 1
ATOM 746 N N . SER A 1 100 ? 19.356 -5.486 -31.377 1.00 96.62 100 SER A N 1
ATOM 747 C CA . SER A 1 100 ? 18.641 -6.762 -31.335 1.00 96.62 100 SER A CA 1
ATOM 748 C C . SER A 1 100 ? 17.281 -6.574 -30.647 1.00 96.62 100 SER A C 1
ATOM 750 O O . SER A 1 100 ? 17.018 -5.497 -30.107 1.00 96.62 100 SER A O 1
ATOM 752 N N . PRO A 1 101 ? 16.401 -7.591 -30.615 1.00 93.56 101 PRO A N 1
ATOM 753 C CA . PRO A 1 101 ? 15.171 -7.527 -29.824 1.00 93.56 101 PRO A CA 1
ATOM 754 C C . PRO A 1 101 ? 15.408 -7.219 -28.333 1.00 93.56 101 PRO A C 1
ATOM 756 O O . PRO A 1 101 ? 14.603 -6.534 -27.707 1.00 93.56 101 PRO A O 1
ATOM 759 N N . GLU A 1 102 ? 16.517 -7.698 -27.765 1.00 92.88 102 GLU A N 1
ATOM 760 C CA . GLU A 1 102 ? 16.915 -7.473 -26.370 1.00 92.88 102 GLU A CA 1
ATOM 761 C C . GLU A 1 102 ? 17.577 -6.105 -26.160 1.00 92.88 102 GLU A C 1
ATOM 763 O O . GLU A 1 102 ? 17.456 -5.519 -25.082 1.00 92.88 102 GLU A O 1
ATOM 768 N N . LEU A 1 103 ? 18.256 -5.586 -27.189 1.00 94.81 103 LEU A N 1
ATOM 769 C CA . LEU A 1 103 ? 18.900 -4.274 -27.196 1.00 94.81 103 LEU A CA 1
ATOM 770 C C . LEU A 1 103 ? 18.426 -3.452 -28.411 1.00 94.81 103 LEU A C 1
ATOM 772 O O . LEU A 1 103 ? 19.164 -3.299 -29.385 1.00 94.81 103 LEU A O 1
ATOM 776 N N . PRO A 1 104 ? 17.188 -2.923 -28.390 1.00 96.88 104 PRO A N 1
ATOM 777 C CA . PRO A 1 104 ? 16.592 -2.282 -29.565 1.00 96.88 104 PRO A CA 1
ATOM 778 C C . PRO A 1 104 ? 17.211 -0.920 -29.905 1.00 96.88 104 PRO A C 1
ATOM 780 O O . PRO A 1 104 ? 17.010 -0.394 -30.997 1.00 96.88 104 PRO A O 1
ATOM 783 N N . TYR A 1 105 ? 17.968 -0.327 -28.988 1.00 97.25 105 TYR A N 1
ATOM 784 C CA . TYR A 1 105 ? 18.576 0.989 -29.144 1.00 97.25 105 TYR A CA 1
ATOM 785 C C . TYR A 1 105 ? 20.030 0.975 -28.683 1.00 97.25 105 TYR A C 1
ATOM 787 O O . TYR A 1 105 ? 20.470 0.075 -27.968 1.00 97.25 105 TYR A O 1
ATOM 795 N N . VAL A 1 106 ? 20.787 1.976 -29.120 1.00 97.62 106 VAL A N 1
ATOM 796 C CA . VAL A 1 106 ? 22.225 2.042 -28.890 1.00 97.62 106 VAL A CA 1
ATOM 797 C C . VAL A 1 106 ? 22.734 3.481 -28.890 1.00 97.62 106 VAL A C 1
ATOM 799 O O . VAL A 1 106 ? 22.285 4.343 -29.653 1.00 97.62 106 VAL A O 1
ATOM 802 N N . SER A 1 107 ? 23.726 3.748 -28.042 1.00 97.12 107 SER A N 1
ATOM 803 C CA . SER A 1 107 ? 24.370 5.057 -27.983 1.00 97.12 107 SER A CA 1
ATOM 804 C C . SER A 1 107 ? 25.129 5.396 -29.277 1.00 97.12 107 SER A C 1
ATOM 806 O O . SER A 1 107 ? 25.784 4.549 -29.894 1.00 97.12 107 SER A O 1
ATOM 808 N N . ILE A 1 108 ? 25.135 6.683 -29.647 1.00 97.31 108 ILE A N 1
ATOM 809 C CA . ILE A 1 108 ? 25.948 7.197 -30.768 1.00 97.31 108 ILE A CA 1
ATOM 810 C C . ILE A 1 108 ? 27.440 6.870 -30.576 1.00 97.31 108 ILE A C 1
ATOM 812 O O . ILE A 1 108 ? 28.170 6.656 -31.546 1.00 97.31 108 ILE A O 1
ATOM 816 N N . ASP A 1 109 ? 27.904 6.811 -29.327 1.00 96.62 109 ASP A N 1
ATOM 817 C CA . ASP A 1 109 ? 29.295 6.504 -29.004 1.00 96.62 109 ASP A CA 1
ATOM 818 C C . ASP A 1 109 ? 29.655 5.028 -29.221 1.00 96.62 109 ASP A C 1
ATOM 820 O O . ASP A 1 109 ? 30.800 4.731 -29.565 1.00 96.62 109 ASP A O 1
ATOM 824 N N . SER A 1 110 ? 28.692 4.117 -29.092 1.00 97.06 110 SER A N 1
ATOM 825 C CA . SER A 1 110 ? 28.864 2.712 -29.471 1.00 97.06 110 SER A CA 1
ATOM 826 C C . SER A 1 110 ? 28.873 2.562 -30.996 1.00 97.06 110 SER A C 1
ATOM 828 O O . SER A 1 110 ? 29.755 1.905 -31.545 1.00 97.06 110 SER A O 1
ATOM 830 N N . LEU A 1 111 ? 27.968 3.254 -31.700 1.00 97.62 111 LEU A N 1
ATOM 831 C CA . LEU A 1 111 ? 27.904 3.238 -33.167 1.00 97.62 111 LEU A CA 1
ATOM 832 C C . LEU A 1 111 ? 29.201 3.765 -33.801 1.00 97.62 111 LEU A C 1
ATOM 834 O O . LEU A 1 111 ? 29.782 3.123 -34.675 1.00 97.62 111 LEU A O 1
ATOM 838 N N . LYS A 1 112 ? 29.733 4.898 -33.317 1.00 97.19 112 LYS A N 1
ATOM 839 C CA . LYS A 1 112 ? 30.982 5.467 -33.860 1.00 97.19 112 LYS A CA 1
ATOM 840 C C . LYS A 1 112 ? 32.194 4.546 -33.658 1.00 97.19 112 LYS A C 1
ATOM 842 O O . LYS A 1 112 ? 33.191 4.714 -34.357 1.00 97.19 112 LYS A O 1
ATOM 847 N N . ALA A 1 113 ? 32.162 3.624 -32.693 1.00 97.38 113 ALA A N 1
ATOM 848 C CA . ALA A 1 113 ? 33.278 2.716 -32.439 1.00 97.38 113 ALA A CA 1
ATOM 849 C C . ALA A 1 113 ? 33.485 1.724 -33.596 1.00 97.38 113 ALA A C 1
ATOM 851 O O . ALA A 1 113 ? 34.633 1.381 -33.884 1.00 97.38 113 ALA A O 1
ATOM 852 N N . LEU A 1 114 ? 32.404 1.356 -34.298 1.00 97.12 114 LEU A N 1
ATOM 853 C CA . LEU A 1 114 ? 32.428 0.495 -35.487 1.00 97.12 114 LEU A CA 1
ATOM 854 C C . LEU A 1 114 ? 32.919 1.208 -36.755 1.00 97.12 114 LEU A C 1
ATOM 856 O O . LEU A 1 114 ? 33.294 0.552 -37.723 1.00 97.12 114 LEU A O 1
ATOM 860 N N . LEU A 1 115 ? 32.929 2.543 -36.756 1.00 97.94 115 LEU A N 1
ATOM 861 C CA . LEU A 1 115 ? 33.368 3.336 -37.899 1.00 97.94 115 LEU A CA 1
ATOM 862 C C . LEU A 1 115 ? 34.884 3.547 -37.914 1.00 97.94 115 LEU A C 1
ATOM 864 O O . LEU A 1 115 ? 35.536 3.701 -36.868 1.00 97.94 115 LEU A O 1
ATOM 868 N N . THR A 1 116 ? 35.426 3.698 -39.126 1.00 96.69 116 THR A N 1
ATOM 869 C CA . THR A 1 116 ? 36.784 4.207 -39.356 1.00 96.69 116 THR A CA 1
ATOM 870 C C . THR A 1 116 ? 37.004 5.524 -38.604 1.00 96.69 116 THR A C 1
ATOM 872 O O . THR A 1 116 ? 36.149 6.413 -38.609 1.00 96.69 116 THR A O 1
ATOM 875 N N . SER A 1 117 ? 38.173 5.692 -37.975 1.00 97.12 117 SER A N 1
ATOM 876 C CA . SER A 1 117 ? 38.488 6.844 -37.111 1.00 97.12 117 SER A CA 1
ATOM 877 C C . SER A 1 117 ? 38.237 8.208 -37.769 1.00 97.12 117 SER A C 1
ATOM 879 O O . SER A 1 117 ? 37.791 9.138 -37.100 1.00 97.12 117 SER A O 1
ATOM 881 N N . THR A 1 118 ? 38.447 8.316 -39.084 1.00 97.31 118 THR A N 1
ATOM 882 C CA . THR A 1 118 ? 38.215 9.536 -39.875 1.00 97.31 118 THR A CA 1
ATOM 883 C C . THR A 1 118 ? 36.738 9.944 -39.966 1.00 97.31 118 THR A C 1
ATOM 885 O O . THR A 1 118 ? 36.453 11.133 -40.099 1.00 97.31 118 THR A O 1
ATOM 888 N N . LEU A 1 119 ? 35.797 8.998 -39.860 1.00 98.06 119 LEU A N 1
ATOM 889 C CA . LEU A 1 119 ? 34.354 9.264 -39.946 1.00 98.06 119 LEU A CA 1
ATOM 890 C C . LEU A 1 119 ? 33.721 9.626 -38.602 1.00 98.06 119 LEU A C 1
ATOM 892 O O . LEU A 1 119 ? 32.699 10.309 -38.578 1.00 98.06 119 LEU A O 1
ATOM 896 N N . ARG A 1 120 ? 34.323 9.212 -37.480 1.00 97.81 120 ARG A N 1
ATOM 897 C CA . ARG A 1 120 ? 33.697 9.266 -36.145 1.00 97.81 120 ARG A CA 1
ATOM 898 C C . ARG A 1 120 ? 33.175 10.652 -35.774 1.00 97.81 120 ARG A C 1
ATOM 900 O O . ARG A 1 120 ? 32.030 10.783 -35.357 1.00 97.81 120 ARG A O 1
ATOM 907 N N . THR A 1 121 ? 33.989 11.693 -35.944 1.00 97.94 121 THR A N 1
ATOM 908 C CA . THR A 1 121 ? 33.599 13.066 -35.579 1.00 97.94 121 THR A CA 1
ATOM 909 C C . THR A 1 121 ? 32.482 13.604 -36.472 1.00 97.94 121 THR A C 1
ATOM 911 O O . THR A 1 121 ? 31.548 14.220 -35.963 1.00 97.94 121 THR A O 1
ATOM 914 N N . ALA A 1 122 ? 32.558 13.358 -37.785 1.00 97.94 122 ALA A N 1
ATOM 915 C CA . ALA A 1 122 ? 31.534 13.793 -38.735 1.00 97.94 122 ALA A CA 1
ATOM 916 C C . ALA A 1 122 ? 30.199 13.084 -38.466 1.00 97.94 122 ALA A C 1
ATOM 918 O O . ALA A 1 122 ? 29.167 13.741 -38.391 1.00 97.94 122 ALA A O 1
ATOM 919 N N . PHE A 1 123 ? 30.247 11.774 -38.208 1.00 98.31 123 PHE A N 1
ATOM 920 C CA . PHE A 1 123 ? 29.083 10.960 -37.864 1.00 98.31 123 PHE A CA 1
ATOM 921 C C . PHE A 1 123 ? 28.403 11.467 -36.589 1.00 98.31 123 PHE A C 1
ATOM 923 O O . PHE A 1 123 ? 27.221 11.798 -36.604 1.00 98.31 123 PHE A O 1
ATOM 930 N N . VAL A 1 124 ? 29.154 11.617 -35.493 1.00 97.94 124 VAL A N 1
ATOM 931 C CA . VAL A 1 124 ? 28.600 12.102 -34.216 1.00 97.94 124 VAL A CA 1
ATOM 932 C C . VAL A 1 124 ? 27.971 13.487 -34.375 1.00 97.94 124 VAL A C 1
ATOM 934 O O . VAL A 1 124 ? 26.895 13.733 -33.833 1.00 97.94 124 VAL A O 1
ATOM 937 N N . LYS A 1 125 ? 28.636 14.398 -35.098 1.00 97.94 125 LYS A N 1
ATOM 938 C CA . LYS A 1 125 ? 28.135 15.755 -35.346 1.00 97.94 125 LYS A CA 1
ATOM 939 C C . LYS A 1 125 ? 26.806 15.721 -36.102 1.00 97.94 125 LYS A C 1
ATOM 941 O O . LYS A 1 125 ? 25.862 16.390 -35.688 1.00 97.94 125 LYS A O 1
ATOM 946 N N . GLU A 1 126 ? 26.738 14.948 -37.180 1.00 98.25 126 GLU A N 1
ATOM 947 C CA . GLU A 1 126 ? 25.569 14.897 -38.055 1.00 98.25 126 GLU A CA 1
ATOM 948 C C . GLU A 1 126 ? 24.363 14.230 -37.392 1.00 98.25 126 GLU A C 1
ATOM 950 O O . GLU A 1 126 ? 23.269 14.790 -37.396 1.00 98.25 126 GLU A O 1
ATOM 955 N N . TRP A 1 127 ? 24.543 13.076 -36.751 1.00 97.88 127 TRP A N 1
ATOM 956 C CA . TRP A 1 127 ? 23.410 12.364 -36.156 1.00 97.88 127 TRP A CA 1
ATOM 957 C C . TRP A 1 127 ? 22.861 13.067 -34.914 1.00 97.88 127 TRP A C 1
ATOM 959 O O . TRP A 1 127 ? 21.648 13.106 -34.727 1.00 97.88 127 TRP A O 1
ATOM 969 N N . LYS A 1 128 ? 23.707 13.749 -34.129 1.00 97.62 128 LYS A N 1
ATOM 970 C CA . LYS A 1 128 ? 23.221 14.654 -33.071 1.00 97.62 128 LYS A CA 1
ATOM 971 C C . LYS A 1 128 ? 22.411 15.822 -33.633 1.00 97.62 128 LYS A C 1
ATOM 973 O O . LYS A 1 128 ? 21.396 16.200 -33.052 1.00 97.62 128 LYS A O 1
ATOM 978 N N . ARG A 1 129 ? 22.840 16.395 -34.762 1.00 97.94 129 ARG A N 1
ATOM 979 C CA . ARG A 1 129 ? 22.095 17.454 -35.456 1.00 97.94 129 ARG A CA 1
ATOM 980 C C . ARG A 1 129 ? 20.721 16.944 -35.904 1.00 97.94 129 ARG A C 1
ATOM 982 O O . ARG A 1 129 ? 19.721 17.584 -35.594 1.00 97.94 129 ARG A O 1
ATOM 989 N N . ARG A 1 130 ? 20.658 15.771 -36.539 1.00 98.12 130 ARG A N 1
ATOM 990 C CA . ARG A 1 130 ? 19.401 15.156 -36.997 1.00 98.12 130 ARG A CA 1
ATOM 991 C C . ARG A 1 130 ? 18.441 14.794 -35.869 1.00 98.12 130 ARG A C 1
ATOM 993 O O . ARG A 1 130 ? 17.250 15.049 -36.011 1.00 98.12 130 ARG A O 1
ATOM 1000 N N . ILE A 1 131 ? 18.932 14.270 -34.742 1.00 97.25 131 ILE A N 1
ATOM 1001 C CA . ILE A 1 131 ? 18.099 14.026 -33.550 1.00 97.25 131 ILE A CA 1
ATOM 1002 C C . ILE A 1 131 ? 17.487 15.341 -33.057 1.00 97.25 131 ILE A C 1
ATOM 1004 O O . ILE A 1 131 ? 16.273 15.428 -32.873 1.00 97.25 131 ILE A O 1
ATOM 1008 N N . LYS A 1 132 ? 18.305 16.394 -32.924 1.00 97.06 132 LYS A N 1
ATOM 1009 C CA . LYS A 1 132 ? 17.843 17.720 -32.489 1.00 97.06 132 LYS A CA 1
ATOM 1010 C C . LYS A 1 132 ? 16.794 18.315 -33.434 1.00 97.06 132 LYS A C 1
ATOM 1012 O O . LYS A 1 132 ? 15.834 18.929 -32.977 1.00 97.06 132 LYS A O 1
ATOM 1017 N N . GLU A 1 133 ? 16.980 18.136 -34.737 1.00 97.62 133 GLU A N 1
ATOM 1018 C CA . GLU A 1 133 ? 16.058 18.598 -35.781 1.00 97.62 133 GLU A CA 1
ATOM 1019 C C . GLU A 1 133 ? 14.860 17.664 -36.003 1.00 97.62 133 GLU A C 1
ATOM 1021 O O . GLU A 1 133 ? 13.975 17.996 -36.786 1.00 97.62 133 GLU A O 1
ATOM 1026 N N . ARG A 1 134 ? 14.811 1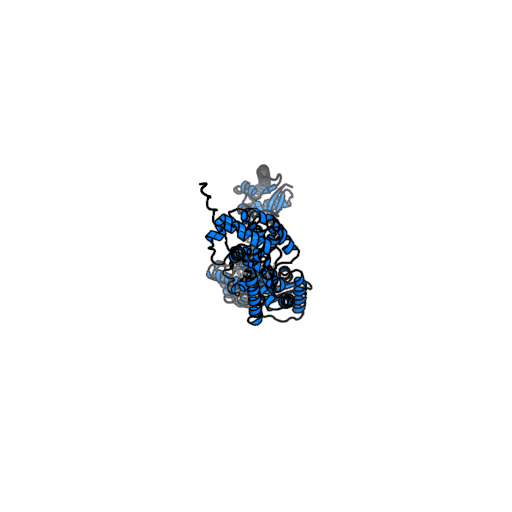6.510 -35.321 1.00 96.94 134 ARG A N 1
ATOM 1027 C CA . ARG A 1 134 ? 13.811 15.448 -35.528 1.00 96.94 134 ARG A CA 1
ATOM 1028 C C . ARG A 1 134 ? 13.723 14.976 -36.987 1.00 96.94 134 ARG A C 1
ATOM 1030 O O . ARG A 1 134 ? 12.648 14.635 -37.468 1.00 96.94 134 ARG A O 1
ATOM 1037 N N . ASN A 1 135 ? 14.862 14.941 -37.675 1.00 97.62 135 ASN A N 1
ATOM 1038 C CA . ASN A 1 135 ? 14.984 14.528 -39.072 1.00 97.62 135 ASN A CA 1
ATOM 1039 C C . ASN A 1 135 ? 15.745 13.196 -39.174 1.00 97.62 135 ASN A C 1
ATOM 1041 O O . ASN A 1 135 ? 16.882 13.141 -39.647 1.00 97.62 135 ASN A O 1
ATOM 1045 N N . LEU A 1 136 ? 15.146 12.134 -38.630 1.00 98.06 136 LEU A N 1
ATOM 1046 C CA . LEU A 1 136 ? 15.678 10.772 -38.697 1.00 98.06 136 LEU A CA 1
ATOM 1047 C C . LEU A 1 136 ? 15.011 9.992 -39.841 1.00 98.06 136 LEU A C 1
ATOM 1049 O O . LEU A 1 136 ? 13.850 10.259 -40.159 1.00 98.06 136 LEU A O 1
ATOM 1053 N N . PRO A 1 137 ? 15.716 9.030 -40.461 1.00 98.00 137 PRO A N 1
ATOM 1054 C CA . PRO A 1 137 ? 15.121 8.171 -41.477 1.00 98.00 137 PRO A CA 1
ATOM 1055 C C . PRO A 1 137 ? 14.018 7.283 -40.884 1.00 98.00 137 PRO A C 1
ATOM 1057 O O . PRO A 1 137 ? 14.018 6.982 -39.695 1.00 98.00 137 PRO A O 1
ATOM 1060 N N . THR A 1 138 ? 13.102 6.794 -41.724 1.00 97.69 138 THR A N 1
ATOM 1061 C CA . THR A 1 138 ? 11.877 6.081 -41.295 1.00 97.69 138 THR A CA 1
ATOM 1062 C C . THR A 1 138 ? 12.105 4.761 -40.556 1.00 97.69 138 THR A C 1
ATOM 1064 O O . THR A 1 138 ? 11.166 4.233 -39.969 1.00 97.69 138 THR A O 1
ATOM 1067 N N . PHE A 1 139 ? 13.321 4.212 -40.581 1.00 97.62 139 PHE A N 1
ATOM 1068 C CA . PHE A 1 139 ? 13.696 3.005 -39.837 1.00 97.62 139 PHE A CA 1
ATOM 1069 C C . PHE A 1 139 ? 14.353 3.309 -38.479 1.00 97.62 139 PHE A C 1
ATOM 1071 O O . PHE A 1 139 ? 14.631 2.377 -37.727 1.00 97.62 139 PHE A O 1
ATOM 1078 N N . ALA A 1 140 ? 14.622 4.580 -38.165 1.00 98.00 140 ALA A N 1
ATOM 1079 C CA . ALA A 1 140 ? 15.316 4.991 -36.952 1.00 98.00 140 ALA A CA 1
ATOM 1080 C C . ALA A 1 140 ? 14.473 5.969 -36.122 1.00 98.00 140 ALA A C 1
ATOM 1082 O O . ALA A 1 140 ? 13.957 6.967 -36.619 1.00 98.00 140 ALA A O 1
ATOM 1083 N N . GLY A 1 141 ? 14.387 5.694 -34.827 1.00 97.38 141 GLY A N 1
ATOM 1084 C CA . GLY A 1 141 ? 13.897 6.609 -33.807 1.00 97.38 141 GLY A CA 1
ATOM 1085 C C . GLY A 1 141 ? 15.025 7.056 -32.883 1.00 97.38 141 GLY A C 1
ATOM 1086 O O . GLY A 1 141 ? 16.195 6.712 -33.068 1.00 97.38 141 GLY A O 1
ATOM 1087 N N . PHE A 1 142 ? 14.671 7.801 -31.843 1.00 97.00 142 PHE A N 1
ATOM 1088 C CA . PHE A 1 142 ? 15.564 8.028 -30.714 1.00 97.00 142 PHE A CA 1
ATOM 1089 C C . PHE A 1 142 ? 14.803 7.865 -29.404 1.00 97.00 142 PHE A C 1
ATOM 1091 O O . PHE A 1 142 ? 13.604 8.138 -29.326 1.00 97.00 142 PHE A O 1
ATOM 1098 N N . VAL A 1 143 ? 15.516 7.429 -28.372 1.00 96.19 143 VAL A N 1
ATOM 1099 C CA . VAL A 1 143 ? 14.995 7.270 -27.017 1.00 96.19 143 VAL A CA 1
ATOM 1100 C C . VAL A 1 143 ? 15.853 8.046 -26.031 1.00 96.19 143 VAL A C 1
ATOM 1102 O O . VAL A 1 143 ? 17.059 8.218 -26.211 1.00 96.19 143 VAL A O 1
ATOM 1105 N N . LEU A 1 144 ? 15.204 8.538 -24.981 1.00 94.25 144 LEU A N 1
ATOM 1106 C CA . LEU A 1 144 ? 15.847 9.242 -23.881 1.00 94.25 144 LEU A CA 1
ATOM 1107 C C . LEU A 1 144 ? 16.054 8.266 -22.725 1.00 94.25 144 LEU A C 1
ATOM 1109 O O . LEU A 1 144 ? 15.117 7.940 -21.998 1.00 94.25 144 LEU A O 1
ATOM 1113 N N . VAL A 1 145 ? 17.289 7.806 -22.547 1.00 91.06 145 VAL A N 1
ATOM 1114 C CA . VAL A 1 145 ? 17.642 6.812 -21.530 1.00 91.06 145 VAL A CA 1
ATOM 1115 C C . VAL A 1 145 ? 18.327 7.512 -20.363 1.00 91.06 145 VAL A C 1
ATOM 1117 O O . VAL A 1 145 ? 19.221 8.340 -20.538 1.00 91.06 145 VAL A O 1
ATOM 1120 N N . LYS A 1 146 ? 17.907 7.209 -19.132 1.00 87.94 146 LYS A N 1
ATOM 1121 C CA . LYS A 1 146 ? 18.612 7.692 -17.938 1.00 87.94 146 LYS A CA 1
ATOM 1122 C C . LYS A 1 146 ? 19.908 6.901 -17.786 1.00 87.94 146 LYS A C 1
ATOM 1124 O O . LYS A 1 146 ? 19.863 5.690 -17.594 1.00 87.94 146 LYS A O 1
ATOM 1129 N N . SER A 1 147 ? 21.046 7.590 -17.830 1.00 83.31 147 SER A N 1
ATOM 1130 C CA . SER A 1 147 ? 22.345 6.951 -17.627 1.00 83.31 147 SER A CA 1
ATOM 1131 C C . SER A 1 147 ? 22.448 6.347 -16.222 1.00 83.31 147 SER A C 1
ATOM 1133 O O . SER A 1 147 ? 22.156 7.017 -15.226 1.00 83.31 147 SER A O 1
ATOM 1135 N N . SER A 1 148 ? 22.932 5.106 -16.137 1.00 75.50 148 SER A N 1
ATOM 1136 C CA . SER A 1 148 ? 23.237 4.421 -14.874 1.00 75.50 148 SER A CA 1
ATOM 1137 C C . SER A 1 148 ? 24.425 5.044 -14.125 1.00 75.50 148 SER A C 1
ATOM 1139 O O . SER A 1 148 ? 24.537 4.891 -12.912 1.00 75.50 148 SER A O 1
ATOM 1141 N N . SER A 1 149 ? 25.293 5.797 -14.813 1.00 64.69 149 SER A N 1
ATOM 1142 C CA . SER A 1 149 ? 26.584 6.279 -14.290 1.00 64.69 149 SER A CA 1
ATOM 1143 C C . SER A 1 149 ? 26.547 7.603 -13.504 1.00 64.69 149 SER A C 1
ATOM 1145 O O . SER A 1 149 ? 27.585 8.219 -13.264 1.00 64.69 149 SER A O 1
ATOM 1147 N N . GLY A 1 150 ? 25.375 8.028 -13.025 1.00 57.94 150 GLY A N 1
ATOM 1148 C CA . GLY A 1 150 ? 25.252 9.093 -12.023 1.00 57.94 150 GLY A CA 1
ATOM 1149 C C . GLY A 1 150 ? 24.819 10.471 -12.547 1.00 57.94 150 GLY A C 1
ATOM 1150 O O . GLY A 1 150 ? 25.075 10.874 -13.681 1.00 57.94 150 GLY A O 1
ATOM 1151 N N . LYS A 1 151 ? 24.138 11.212 -11.659 1.00 66.19 151 LYS A N 1
ATOM 1152 C CA . LYS A 1 151 ? 23.584 12.573 -11.835 1.00 66.19 151 LYS A CA 1
ATOM 1153 C C . LYS A 1 151 ? 22.522 12.749 -12.929 1.00 66.19 151 LYS A C 1
ATOM 1155 O O . LYS A 1 151 ? 22.536 13.762 -13.620 1.00 66.19 151 LYS A O 1
ATOM 1160 N N . GLY A 1 152 ? 21.591 11.802 -13.076 1.00 77.25 152 GLY A N 1
ATOM 1161 C CA . GLY A 1 152 ? 20.347 12.016 -13.837 1.00 77.25 152 GLY A CA 1
ATOM 1162 C C . GLY A 1 152 ? 20.539 12.488 -15.283 1.00 77.25 152 GLY A C 1
ATOM 1163 O O . GLY A 1 152 ? 19.623 13.077 -15.854 1.00 77.25 152 GLY A O 1
ATOM 1164 N N . LYS A 1 153 ? 21.726 12.272 -15.868 1.00 86.94 153 LYS A N 1
ATOM 1165 C CA . LYS A 1 153 ? 22.002 12.653 -17.248 1.00 86.94 153 LYS A CA 1
ATOM 1166 C C . LYS A 1 153 ? 21.178 11.749 -18.147 1.00 86.94 153 LYS A C 1
ATOM 1168 O O . LYS A 1 153 ? 21.353 10.531 -18.146 1.00 86.94 153 LYS A O 1
ATOM 1173 N N . VAL A 1 154 ? 20.274 12.371 -18.885 1.00 89.94 154 VAL A N 1
ATOM 1174 C CA . VAL A 1 154 ? 19.534 11.724 -19.958 1.00 89.94 154 VAL A CA 1
ATOM 1175 C C . VAL A 1 154 ? 20.461 11.658 -21.168 1.00 89.94 154 VAL A C 1
ATOM 1177 O O . VAL A 1 154 ? 21.058 12.668 -21.543 1.00 89.94 154 VAL A O 1
ATOM 1180 N N . GLN A 1 155 ? 20.632 10.466 -21.725 1.00 92.44 155 GLN A N 1
ATOM 1181 C CA . GLN A 1 155 ? 21.360 10.233 -22.964 1.00 92.44 155 GLN A CA 1
ATOM 1182 C C . GLN A 1 155 ? 20.365 9.978 -24.095 1.00 92.44 155 GLN A C 1
ATOM 1184 O O . GLN A 1 155 ? 19.357 9.300 -23.908 1.00 92.44 155 GLN A O 1
ATOM 1189 N N . GLU A 1 156 ? 20.651 10.563 -25.255 1.00 95.19 156 GLU A N 1
ATOM 1190 C CA . GLU A 1 156 ? 19.945 10.287 -26.504 1.00 95.19 156 GLU A CA 1
ATOM 1191 C C . GLU A 1 156 ? 20.576 9.046 -27.139 1.00 95.19 156 GLU A C 1
ATOM 1193 O O . GLU A 1 156 ? 21.767 9.045 -27.472 1.00 95.19 156 GLU A O 1
ATOM 1198 N N . GLU A 1 157 ? 19.784 7.994 -27.293 1.00 96.81 157 GLU A N 1
ATOM 1199 C CA . GLU A 1 157 ? 20.189 6.762 -27.964 1.00 96.81 157 GLU A CA 1
ATOM 1200 C C . GLU A 1 157 ? 19.359 6.571 -29.232 1.00 96.81 157 GLU A C 1
ATOM 1202 O O . GLU A 1 157 ? 18.188 6.949 -29.280 1.00 96.81 157 GLU A O 1
ATOM 1207 N N . LEU A 1 158 ? 19.975 6.020 -30.278 1.00 98.00 158 LEU A N 1
ATOM 1208 C CA . LEU A 1 158 ? 19.297 5.742 -31.542 1.00 98.00 158 LEU A CA 1
ATOM 1209 C C . LEU A 1 158 ? 18.585 4.399 -31.433 1.00 98.00 158 LEU A C 1
ATOM 1211 O O . LEU A 1 158 ? 19.183 3.414 -31.011 1.00 98.00 158 LEU A O 1
ATOM 1215 N N . HIS A 1 159 ? 17.310 4.377 -31.802 1.00 98.06 159 HIS A N 1
ATOM 1216 C CA . HIS A 1 159 ? 16.430 3.217 -31.715 1.00 98.06 159 HIS A CA 1
ATOM 1217 C C . HIS A 1 159 ? 16.184 2.658 -33.111 1.00 98.06 159 HIS A C 1
ATOM 1219 O O . HIS A 1 159 ? 15.770 3.388 -34.008 1.00 98.06 159 HIS A O 1
ATOM 1225 N N . ASP A 1 160 ? 16.427 1.366 -33.295 1.00 98.12 160 ASP A N 1
ATOM 1226 C CA . ASP A 1 160 ? 16.031 0.659 -34.505 1.00 98.12 160 ASP A CA 1
ATOM 1227 C C . ASP A 1 160 ? 14.547 0.283 -34.432 1.00 98.12 160 ASP A C 1
ATOM 1229 O O . ASP A 1 160 ? 14.144 -0.581 -33.651 1.00 98.12 160 ASP A O 1
ATOM 1233 N N . LEU A 1 161 ? 13.722 0.917 -35.269 1.00 97.25 161 LEU A N 1
ATOM 1234 C CA . LEU A 1 161 ? 12.266 0.748 -35.242 1.00 97.25 161 LEU A CA 1
ATOM 1235 C C . LEU A 1 161 ? 11.806 -0.663 -35.640 1.00 97.25 161 LEU A C 1
ATOM 1237 O O . LEU A 1 161 ? 10.632 -0.987 -35.468 1.00 97.25 161 LEU A O 1
ATOM 1241 N N . ARG A 1 162 ? 12.707 -1.523 -36.137 1.00 96.75 162 ARG A N 1
ATOM 1242 C CA . ARG A 1 162 ? 12.418 -2.949 -36.364 1.00 96.75 162 ARG A CA 1
ATOM 1243 C C . ARG A 1 162 ? 12.194 -3.713 -35.061 1.00 96.75 162 ARG A C 1
ATOM 1245 O O . ARG A 1 162 ? 11.484 -4.716 -35.068 1.00 96.75 162 ARG A O 1
ATOM 1252 N N . PHE A 1 163 ? 12.801 -3.262 -33.966 1.00 97.44 163 PHE A N 1
ATOM 1253 C CA . PHE A 1 163 ? 12.713 -3.915 -32.667 1.00 97.44 163 PHE A CA 1
ATOM 1254 C C . PHE A 1 163 ? 11.872 -3.051 -31.720 1.00 97.44 163 PHE A C 1
ATOM 1256 O O . PHE A 1 163 ? 12.302 -1.957 -31.348 1.00 97.44 163 PHE A O 1
ATOM 1263 N N . PRO A 1 164 ? 10.664 -3.486 -31.325 1.00 95.94 164 PRO A N 1
ATOM 1264 C CA . PRO A 1 164 ? 9.834 -2.694 -30.430 1.00 95.94 164 PRO A CA 1
ATOM 1265 C C . PRO A 1 164 ? 10.505 -2.561 -29.058 1.00 95.94 164 PRO A C 1
ATOM 1267 O O . PRO A 1 164 ? 11.113 -3.500 -28.545 1.00 95.94 164 PRO A O 1
ATOM 1270 N N . LEU A 1 165 ? 10.379 -1.385 -28.444 1.00 96.25 165 LEU A N 1
ATOM 1271 C CA . LEU A 1 165 ? 10.910 -1.147 -27.104 1.00 96.25 165 LEU A CA 1
ATOM 1272 C C . LEU A 1 165 ? 10.124 -1.993 -26.102 1.00 96.25 165 LEU A C 1
ATOM 1274 O O . LEU A 1 165 ? 8.905 -1.852 -25.983 1.00 96.25 165 LEU A O 1
ATOM 1278 N N . SER A 1 166 ? 10.818 -2.846 -25.354 1.00 95.00 166 SER A N 1
ATOM 1279 C CA . SER A 1 166 ? 10.196 -3.794 -24.424 1.00 95.00 166 SER A CA 1
ATOM 1280 C C . SER A 1 166 ? 9.290 -3.118 -23.388 1.00 95.00 166 SER A C 1
ATOM 1282 O O . SER A 1 166 ? 8.225 -3.646 -23.072 1.00 95.00 166 SER A O 1
ATOM 1284 N N . TRP A 1 167 ? 9.644 -1.921 -22.909 1.00 94.75 167 TRP A N 1
ATOM 1285 C CA . TRP A 1 167 ? 8.801 -1.164 -21.977 1.00 94.75 167 TRP A CA 1
ATOM 1286 C C . TRP A 1 167 ? 7.571 -0.534 -22.637 1.00 94.75 167 TRP A C 1
ATOM 1288 O O . TRP A 1 167 ? 6.565 -0.356 -21.959 1.00 94.75 167 TRP A O 1
ATOM 1298 N N . VAL A 1 168 ? 7.612 -0.211 -23.935 1.00 95.75 168 VAL A N 1
ATOM 1299 C CA . VAL A 1 168 ? 6.434 0.284 -24.674 1.00 95.75 168 VAL A CA 1
ATOM 1300 C C . VAL A 1 168 ? 5.452 -0.861 -24.888 1.00 95.75 168 VAL A C 1
ATOM 1302 O O . VAL A 1 168 ? 4.279 -0.726 -24.561 1.00 95.75 168 VAL A O 1
ATOM 1305 N N . VAL A 1 169 ? 5.942 -2.033 -25.304 1.00 95.50 169 VAL A N 1
ATOM 1306 C CA . VAL A 1 169 ? 5.115 -3.249 -25.405 1.00 95.50 169 VAL A CA 1
ATOM 1307 C C . VAL A 1 169 ? 4.491 -3.594 -24.050 1.00 95.50 169 VAL A C 1
ATOM 1309 O O . VAL A 1 169 ? 3.316 -3.943 -23.962 1.00 95.50 169 VAL A O 1
ATOM 1312 N N . LEU A 1 170 ? 5.264 -3.481 -22.966 1.00 95.44 170 LEU A N 1
ATOM 1313 C CA . LEU A 1 170 ? 4.758 -3.688 -21.611 1.00 95.44 170 LEU A CA 1
ATOM 1314 C C . LEU A 1 170 ? 3.714 -2.629 -21.216 1.00 95.44 170 LEU A C 1
ATOM 1316 O O . LEU A 1 170 ? 2.697 -2.976 -20.624 1.00 95.44 170 LEU A O 1
ATOM 1320 N N . SER A 1 171 ? 3.930 -1.363 -21.579 1.00 96.25 171 SER A N 1
ATOM 1321 C CA . SER A 1 171 ? 2.989 -0.256 -21.364 1.00 96.25 171 SER A CA 1
ATOM 1322 C C . SER A 1 171 ? 1.640 -0.529 -22.042 1.00 96.25 171 SER A C 1
ATOM 1324 O O . SER A 1 171 ? 0.592 -0.469 -21.396 1.00 96.25 171 SER A O 1
ATOM 1326 N N . GLU A 1 172 ? 1.655 -0.953 -23.309 1.00 97.06 172 GLU A N 1
ATOM 1327 C CA . GLU A 1 172 ? 0.459 -1.354 -24.060 1.00 97.06 172 GLU A CA 1
ATOM 1328 C C . GLU A 1 172 ? -0.274 -2.527 -23.400 1.00 97.06 172 GLU A C 1
ATOM 1330 O O . GLU A 1 172 ? -1.499 -2.492 -23.252 1.00 97.06 172 GLU A O 1
ATOM 1335 N N . LYS A 1 173 ? 0.471 -3.545 -22.952 1.00 96.44 173 LYS A N 1
ATOM 1336 C CA . LYS A 1 173 ? -0.087 -4.708 -22.247 1.00 96.44 173 LYS A CA 1
ATOM 1337 C C . LYS A 1 173 ? -0.750 -4.330 -20.927 1.00 96.44 173 LYS A C 1
ATOM 1339 O O . LYS A 1 173 ? -1.837 -4.825 -20.647 1.00 96.44 173 LYS A O 1
ATOM 1344 N N . LEU A 1 174 ? -0.139 -3.449 -20.133 1.00 96.94 174 LEU A N 1
ATOM 1345 C CA . LEU A 1 174 ? -0.722 -2.969 -18.875 1.00 96.94 174 LEU A CA 1
ATOM 1346 C C . LEU A 1 174 ? -2.015 -2.178 -19.127 1.00 96.94 174 LEU A C 1
ATOM 1348 O O . LEU A 1 174 ? -3.012 -2.381 -18.437 1.00 96.94 174 LEU A O 1
ATOM 1352 N N . VAL A 1 175 ? -2.041 -1.325 -20.155 1.00 97.88 175 VAL A N 1
ATOM 1353 C CA . VAL A 1 175 ? -3.258 -0.604 -20.563 1.00 97.88 175 VAL A CA 1
ATOM 1354 C C . VAL A 1 175 ? -4.347 -1.568 -21.042 1.00 97.88 175 VAL A C 1
ATOM 1356 O O . VAL A 1 175 ? -5.520 -1.394 -20.703 1.00 97.88 175 VAL A O 1
ATOM 1359 N N . ALA A 1 176 ? -3.983 -2.594 -21.814 1.00 97.38 176 ALA A N 1
ATOM 1360 C CA . ALA A 1 176 ? -4.912 -3.626 -22.260 1.00 97.38 176 ALA A CA 1
ATOM 1361 C C . ALA A 1 176 ? -5.475 -4.437 -21.082 1.00 97.38 176 ALA A C 1
ATOM 1363 O O . ALA A 1 176 ? -6.686 -4.628 -21.020 1.00 97.38 176 ALA A O 1
ATOM 1364 N N . ALA A 1 177 ? -4.635 -4.825 -20.118 1.00 97.19 177 ALA A N 1
ATOM 1365 C CA . ALA A 1 177 ? -5.056 -5.526 -18.907 1.00 97.19 177 ALA A CA 1
ATOM 1366 C C . ALA A 1 177 ? -6.021 -4.682 -18.058 1.00 97.19 177 ALA A C 1
ATOM 1368 O O . ALA A 1 177 ? -7.034 -5.191 -17.585 1.00 97.19 177 ALA A O 1
ATOM 1369 N N . LEU A 1 178 ? -5.769 -3.374 -17.917 1.00 97.62 178 LEU A N 1
ATOM 1370 C CA . LEU A 1 178 ? -6.685 -2.477 -17.208 1.00 97.62 178 LEU A CA 1
ATOM 1371 C C . LEU A 1 178 ? -8.024 -2.321 -17.947 1.00 97.62 178 LEU A C 1
ATOM 1373 O O . LEU A 1 178 ? -9.078 -2.234 -17.316 1.00 97.62 178 LEU A O 1
ATOM 1377 N N . ARG A 1 179 ? -7.993 -2.290 -19.286 1.00 97.88 179 ARG A N 1
ATOM 1378 C CA . ARG A 1 179 ? -9.198 -2.231 -20.128 1.00 97.88 179 ARG A CA 1
ATOM 1379 C C . ARG A 1 179 ? -10.039 -3.493 -19.975 1.00 97.88 179 ARG A C 1
ATOM 1381 O O . ARG A 1 179 ? -11.251 -3.382 -19.820 1.00 97.88 179 ARG A O 1
ATOM 1388 N N . ASP A 1 180 ? -9.388 -4.650 -20.000 1.00 97.31 180 ASP A N 1
ATOM 1389 C CA . ASP A 1 180 ? -10.017 -5.952 -19.802 1.00 97.31 180 ASP A CA 1
ATOM 1390 C C . ASP A 1 180 ? -10.658 -6.053 -18.412 1.00 97.31 180 ASP A C 1
ATOM 1392 O O . ASP A 1 180 ? -11.851 -6.324 -18.296 1.00 97.31 180 ASP A O 1
ATOM 1396 N N . LEU A 1 181 ? -9.916 -5.677 -17.364 1.00 96.69 181 LEU A N 1
ATOM 1397 C CA . LEU A 1 181 ? -10.413 -5.634 -15.988 1.00 96.69 181 LEU A CA 1
ATOM 1398 C C . LEU A 1 181 ? -11.631 -4.710 -15.845 1.00 96.69 181 LEU A C 1
ATOM 1400 O O . LEU A 1 181 ? -12.618 -5.085 -15.219 1.00 96.69 181 LEU A O 1
ATOM 1404 N N . LYS A 1 182 ? -11.611 -3.524 -16.465 1.00 96.56 182 LYS A N 1
ATOM 1405 C CA . LYS A 1 182 ? -12.762 -2.608 -16.460 1.00 96.56 182 LYS A CA 1
ATOM 1406 C C . LYS A 1 182 ? -13.991 -3.206 -17.158 1.00 96.56 182 LYS A C 1
ATOM 1408 O O . LYS A 1 182 ? -15.109 -2.926 -16.730 1.00 96.56 182 LYS A O 1
ATOM 1413 N N . ALA A 1 183 ? -13.800 -3.964 -18.237 1.00 96.88 183 ALA A N 1
ATOM 1414 C CA . ALA A 1 183 ? -14.889 -4.534 -19.027 1.00 96.88 183 ALA A CA 1
ATOM 1415 C C . ALA A 1 183 ? -15.497 -5.788 -18.381 1.00 96.88 183 ALA A C 1
ATOM 1417 O O . ALA A 1 183 ? -16.718 -5.925 -18.352 1.00 96.88 183 ALA A O 1
ATOM 1418 N N . ASN A 1 184 ? -14.654 -6.675 -17.850 1.00 97.12 184 ASN A N 1
ATOM 1419 C CA . ASN A 1 184 ? -15.058 -8.006 -17.400 1.00 97.12 184 ASN A CA 1
ATOM 1420 C C . ASN A 1 184 ? -15.247 -8.103 -15.878 1.00 97.12 184 ASN A C 1
ATOM 1422 O O . ASN A 1 184 ? -16.029 -8.926 -15.409 1.00 97.12 184 ASN A O 1
ATOM 1426 N N . GLU A 1 185 ? -14.565 -7.261 -15.096 1.00 95.81 185 GLU A N 1
ATOM 1427 C CA . GLU A 1 185 ? -14.569 -7.307 -13.629 1.00 95.81 185 GLU A CA 1
ATOM 1428 C C . GLU A 1 185 ? -14.688 -5.901 -13.008 1.00 95.81 185 GLU A C 1
ATOM 1430 O O . GLU A 1 185 ? -13.775 -5.418 -12.328 1.00 95.81 185 GLU A O 1
ATOM 1435 N N . PRO A 1 186 ? -15.830 -5.213 -13.179 1.00 93.81 186 PRO A N 1
ATOM 1436 C CA . PRO A 1 186 ? -15.990 -3.832 -12.722 1.00 93.81 186 PRO A CA 1
ATOM 1437 C C . PRO A 1 186 ? -15.815 -3.656 -11.204 1.00 93.81 186 PRO A C 1
ATOM 1439 O O . PRO A 1 186 ? -15.508 -2.559 -10.753 1.00 93.81 186 PRO A O 1
ATOM 1442 N N . HIS A 1 187 ? -15.979 -4.715 -10.405 1.00 92.38 187 HIS A N 1
ATOM 1443 C CA . HIS A 1 187 ? -15.770 -4.696 -8.949 1.00 92.38 187 HIS A CA 1
ATOM 1444 C C . HIS A 1 187 ? -14.274 -4.691 -8.586 1.00 92.38 187 HIS A C 1
ATOM 1446 O O . HIS A 1 187 ? -13.859 -4.113 -7.579 1.00 92.38 187 HIS A O 1
ATOM 1452 N N . SER A 1 188 ? -13.446 -5.286 -9.450 1.00 94.00 188 SER A N 1
ATOM 1453 C CA . SER A 1 188 ? -11.986 -5.278 -9.361 1.00 94.00 188 SER A CA 1
ATOM 1454 C C . SER A 1 188 ? -11.396 -3.942 -9.831 1.00 94.00 188 SER A C 1
ATOM 1456 O O . SER A 1 188 ? -10.261 -3.644 -9.481 1.00 94.00 188 SER A O 1
ATOM 1458 N N . TYR A 1 189 ? -12.162 -3.097 -10.536 1.00 95.94 189 TYR A N 1
ATOM 1459 C CA . TYR A 1 189 ? -11.772 -1.743 -10.951 1.00 95.94 189 TYR A CA 1
ATOM 1460 C C . TYR A 1 189 ? -12.158 -0.695 -9.893 1.00 95.94 189 TYR A C 1
ATOM 1462 O O . TYR A 1 189 ? -13.297 -0.702 -9.426 1.00 95.94 189 TYR A O 1
ATOM 1470 N N . PRO A 1 190 ? -11.261 0.224 -9.494 1.00 97.19 190 PRO A N 1
ATOM 1471 C CA . PRO A 1 190 ? -9.835 0.323 -9.827 1.00 97.19 190 PRO A CA 1
ATOM 1472 C C . PRO A 1 190 ? -9.008 -0.760 -9.122 1.00 97.19 190 PRO A C 1
ATOM 1474 O O . PRO A 1 190 ? -9.448 -1.319 -8.115 1.00 97.19 190 PRO A O 1
ATOM 1477 N N . THR A 1 191 ? -7.801 -1.016 -9.623 1.00 96.62 191 THR A N 1
ATOM 1478 C CA . THR A 1 191 ? -6.952 -2.143 -9.194 1.00 96.62 191 THR A CA 1
ATOM 1479 C C . THR A 1 191 ? -5.594 -1.668 -8.683 1.00 96.62 191 THR A C 1
ATOM 1481 O O . THR A 1 191 ? -5.153 -0.559 -9.006 1.00 96.62 191 THR A O 1
ATOM 1484 N N . THR A 1 192 ? -4.932 -2.488 -7.869 1.00 95.38 192 THR A N 1
ATOM 1485 C CA . THR A 1 192 ? -3.561 -2.211 -7.424 1.00 95.38 192 THR A CA 1
ATOM 1486 C C . THR A 1 192 ? -2.556 -2.449 -8.548 1.00 95.38 192 THR A C 1
ATOM 1488 O O . THR A 1 192 ? -2.822 -3.174 -9.507 1.00 95.38 192 THR A O 1
ATOM 1491 N N . PHE A 1 193 ? -1.360 -1.877 -8.420 1.00 92.75 193 PHE A N 1
ATOM 1492 C CA . PHE A 1 193 ? -0.295 -2.150 -9.382 1.00 92.75 193 PHE A CA 1
ATOM 1493 C C . PHE A 1 193 ? 0.088 -3.635 -9.461 1.00 92.75 193 PHE A C 1
ATOM 1495 O O . PHE A 1 193 ? 0.282 -4.166 -10.548 1.00 92.75 193 PHE A O 1
ATOM 1502 N N . SER A 1 194 ? 0.161 -4.307 -8.307 1.00 91.94 194 SER A N 1
ATOM 1503 C CA . SER A 1 194 ? 0.506 -5.731 -8.219 1.00 91.94 194 SER A CA 1
ATOM 1504 C C . SER A 1 194 ? -0.515 -6.604 -8.957 1.00 91.94 194 SER A C 1
ATOM 1506 O O . SER A 1 194 ? -0.150 -7.442 -9.778 1.00 91.94 194 SER A O 1
ATOM 1508 N N . GLU A 1 195 ? -1.805 -6.344 -8.736 1.00 94.38 195 GLU A N 1
ATOM 1509 C CA . GLU A 1 195 ? -2.901 -7.030 -9.431 1.00 94.38 195 GLU A CA 1
ATOM 1510 C C . GLU A 1 195 ? -2.900 -6.751 -10.938 1.00 94.38 195 GLU A C 1
ATOM 1512 O O . GLU A 1 195 ? -3.165 -7.652 -11.734 1.00 94.38 195 GLU A O 1
ATOM 1517 N N . LEU A 1 196 ? -2.589 -5.515 -11.345 1.00 95.12 196 LEU A N 1
ATOM 1518 C CA . LEU A 1 196 ? -2.499 -5.154 -12.756 1.00 95.12 196 LEU A CA 1
ATOM 1519 C C . LEU A 1 196 ? -1.352 -5.895 -13.454 1.00 95.12 196 LEU A C 1
ATOM 1521 O O . LEU A 1 196 ? -1.530 -6.393 -14.566 1.00 95.12 196 LEU A O 1
ATOM 1525 N N . CYS A 1 197 ? -0.199 -6.001 -12.792 1.00 93.06 197 CYS A N 1
ATOM 1526 C CA . CYS A 1 197 ? 0.941 -6.774 -13.273 1.00 93.06 197 CYS A CA 1
ATOM 1527 C C . CYS A 1 197 ? 0.588 -8.256 -13.426 1.00 93.06 197 CYS A C 1
ATOM 1529 O O . CYS A 1 197 ? 0.777 -8.795 -14.512 1.00 93.06 197 CYS A O 1
ATOM 1531 N N . ALA A 1 198 ? -0.029 -8.867 -12.410 1.00 93.31 198 ALA A N 1
ATOM 1532 C CA . ALA A 1 198 ? -0.437 -10.275 -12.441 1.00 93.31 198 ALA A CA 1
ATOM 1533 C C . ALA A 1 198 ? -1.410 -10.614 -13.591 1.00 93.31 198 ALA A C 1
ATOM 1535 O O . ALA A 1 198 ? -1.558 -11.773 -13.975 1.00 93.31 198 ALA A O 1
ATOM 1536 N N . ARG A 1 199 ? -2.093 -9.609 -14.153 1.00 93.06 199 ARG A N 1
ATOM 1537 C CA . ARG A 1 199 ? -3.008 -9.766 -15.295 1.00 93.06 199 ARG A CA 1
ATOM 1538 C C . ARG A 1 199 ? -2.351 -9.525 -16.648 1.00 93.06 199 ARG A C 1
ATOM 1540 O O . ARG A 1 199 ? -2.833 -10.033 -17.659 1.00 93.06 199 ARG A O 1
ATOM 1547 N N . GLY A 1 200 ? -1.277 -8.744 -16.708 1.00 89.31 200 GLY A N 1
ATOM 1548 C CA . GLY A 1 200 ? -0.585 -8.479 -17.962 1.00 89.31 200 GLY A CA 1
ATOM 1549 C C . GLY A 1 200 ? 0.311 -9.654 -18.354 1.00 89.31 200 GLY A C 1
ATOM 1550 O O . GLY A 1 200 ? 1.292 -9.967 -17.683 1.00 89.31 200 GLY A O 1
ATOM 1551 N N . SER A 1 201 ? 0.023 -10.304 -19.483 1.00 85.25 201 SER A N 1
ATOM 1552 C CA . SER A 1 201 ? 0.816 -11.453 -19.934 1.00 85.25 201 SER A CA 1
ATOM 1553 C C . SER A 1 201 ? 2.295 -11.091 -20.150 1.00 85.25 201 SER A C 1
ATOM 1555 O O . SER A 1 201 ? 2.641 -10.288 -21.027 1.00 85.25 201 SER A O 1
ATOM 1557 N N . GLY A 1 202 ? 3.182 -11.737 -19.387 1.00 81.94 202 GLY A N 1
ATOM 1558 C CA . GLY A 1 202 ? 4.635 -11.528 -19.437 1.00 81.94 202 GLY A CA 1
ATOM 1559 C C . GLY A 1 202 ? 5.157 -10.393 -18.549 1.00 81.94 202 GLY A C 1
ATOM 1560 O O . GLY A 1 202 ? 6.337 -10.059 -18.650 1.00 81.94 202 GLY A O 1
ATOM 1561 N N . VAL A 1 203 ? 4.315 -9.800 -17.693 1.00 81.94 203 VAL A N 1
ATOM 1562 C CA . VAL A 1 203 ? 4.764 -8.819 -16.690 1.00 81.94 203 VAL A CA 1
ATOM 1563 C C . VAL A 1 203 ? 5.494 -9.508 -15.533 1.00 81.94 203 VAL A C 1
ATOM 1565 O O . VAL A 1 203 ? 6.479 -8.963 -15.049 1.00 81.94 203 VAL A O 1
ATOM 1568 N N . ASP A 1 204 ? 5.092 -10.719 -15.136 1.00 82.00 204 ASP A N 1
ATOM 1569 C CA . ASP A 1 204 ? 5.691 -11.431 -13.989 1.00 82.00 204 ASP A CA 1
ATOM 1570 C C . ASP A 1 204 ? 7.190 -11.734 -14.168 1.00 82.00 204 ASP A C 1
ATOM 1572 O O . ASP A 1 204 ? 7.931 -11.871 -13.198 1.00 82.00 204 ASP A O 1
ATOM 1576 N N . SER A 1 205 ? 7.655 -11.806 -15.418 1.00 87.31 205 SER A N 1
ATOM 1577 C CA . SER A 1 205 ? 9.069 -11.975 -15.773 1.00 87.31 205 SER A CA 1
ATOM 1578 C C . SER A 1 205 ? 9.826 -10.656 -15.982 1.00 87.31 205 SER A C 1
ATOM 1580 O O . SER A 1 205 ? 11.030 -10.675 -16.235 1.00 87.31 205 SER A O 1
ATOM 1582 N N . ALA A 1 206 ? 9.143 -9.508 -15.946 1.00 89.38 206 ALA A N 1
ATOM 1583 C CA . ALA A 1 206 ? 9.755 -8.207 -16.182 1.00 89.38 206 ALA A CA 1
ATOM 1584 C C . ALA A 1 206 ? 10.529 -7.725 -14.946 1.00 89.38 206 ALA A C 1
ATOM 1586 O O . ALA A 1 206 ? 10.076 -7.844 -13.810 1.00 89.38 206 ALA A O 1
ATOM 1587 N N . SER A 1 207 ? 11.697 -7.118 -15.165 1.00 91.31 207 SER A N 1
ATOM 1588 C CA . SER A 1 207 ? 12.447 -6.489 -14.077 1.00 91.31 207 SER A CA 1
ATOM 1589 C C . SER A 1 207 ? 11.735 -5.228 -13.571 1.00 91.31 207 SER A C 1
ATOM 1591 O O . SER A 1 207 ? 11.098 -4.508 -14.342 1.00 91.31 207 SER A O 1
ATOM 1593 N N . GLU A 1 208 ? 11.908 -4.892 -12.2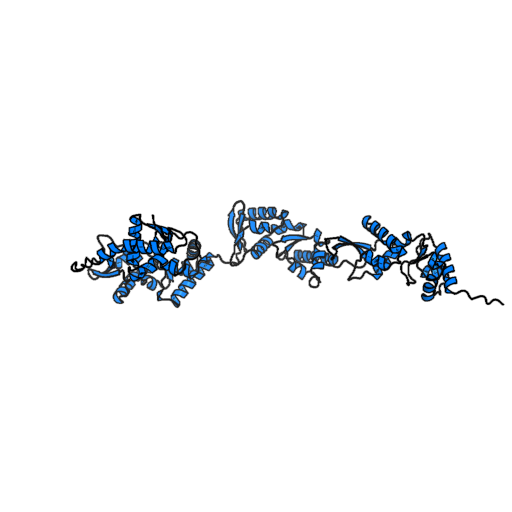90 1.00 89.69 208 GLU A N 1
ATOM 1594 C CA . GLU A 1 208 ? 11.331 -3.677 -11.685 1.00 89.69 208 GLU A CA 1
ATOM 1595 C C . GLU A 1 208 ? 11.700 -2.399 -12.469 1.00 89.69 208 GLU A C 1
ATOM 1597 O O . GLU A 1 208 ? 10.893 -1.479 -12.615 1.00 89.69 208 GLU A O 1
ATOM 1602 N N . GLY A 1 209 ? 12.913 -2.352 -13.034 1.00 89.50 209 GLY A N 1
ATOM 1603 C CA . GLY A 1 209 ? 13.365 -1.250 -13.885 1.00 89.50 209 GLY A CA 1
ATOM 1604 C C . GLY A 1 209 ? 12.561 -1.122 -15.181 1.00 89.50 209 GLY A C 1
ATOM 1605 O O . GLY A 1 209 ? 12.164 -0.011 -15.540 1.00 89.50 209 GLY A O 1
ATOM 1606 N N . LEU A 1 210 ? 12.273 -2.246 -15.846 1.00 91.06 210 LEU A N 1
ATOM 1607 C CA . LEU A 1 210 ? 11.473 -2.275 -17.071 1.00 91.06 210 LEU A CA 1
ATOM 1608 C C . LEU A 1 210 ? 10.030 -1.845 -16.798 1.00 91.06 210 LEU A C 1
ATOM 1610 O O . LEU A 1 210 ? 9.455 -1.047 -17.536 1.00 91.06 210 LEU A O 1
ATOM 1614 N N . VAL A 1 211 ? 9.474 -2.325 -15.690 1.00 92.69 211 VAL A N 1
ATOM 1615 C CA . VAL A 1 211 ? 8.127 -1.980 -15.239 1.00 92.69 211 VAL A CA 1
ATOM 1616 C C . VAL A 1 211 ? 8.007 -0.475 -14.964 1.00 92.69 211 VAL A C 1
ATOM 1618 O O . VAL A 1 211 ? 7.082 0.178 -15.447 1.00 92.69 211 VAL A O 1
ATOM 1621 N N . ARG A 1 212 ? 8.990 0.123 -14.277 1.00 91.62 212 ARG A N 1
ATOM 1622 C CA . ARG A 1 212 ? 9.040 1.581 -14.067 1.00 91.62 212 ARG A CA 1
ATOM 1623 C C . ARG A 1 212 ? 9.148 2.361 -15.374 1.00 91.62 212 ARG A C 1
ATOM 1625 O O . ARG A 1 212 ? 8.545 3.426 -15.486 1.00 91.62 212 ARG A O 1
ATOM 1632 N N . GLN A 1 213 ? 9.913 1.881 -16.352 1.00 92.00 213 GLN A N 1
ATOM 1633 C CA . GLN A 1 213 ? 9.974 2.521 -17.669 1.00 92.00 213 GLN A CA 1
ATOM 1634 C C . GLN A 1 213 ? 8.622 2.450 -18.386 1.00 92.00 213 GLN A C 1
ATOM 1636 O O . GLN A 1 213 ? 8.194 3.454 -18.952 1.00 92.00 213 GLN A O 1
ATOM 1641 N N . ALA A 1 214 ? 7.927 1.313 -18.302 1.00 94.56 214 ALA A N 1
ATOM 1642 C CA . ALA A 1 214 ? 6.634 1.106 -18.946 1.00 94.56 214 ALA A CA 1
ATOM 1643 C C . ALA A 1 214 ? 5.561 2.069 -18.422 1.00 94.56 214 ALA A C 1
ATOM 1645 O O . ALA A 1 214 ? 4.909 2.737 -19.218 1.00 94.56 214 ALA A O 1
ATOM 1646 N N . ILE A 1 215 ? 5.451 2.227 -17.098 1.00 95.00 215 ILE A N 1
ATOM 1647 C CA . ILE A 1 215 ? 4.502 3.163 -16.463 1.00 95.00 215 ILE A CA 1
ATOM 1648 C C . ILE A 1 215 ? 4.748 4.617 -16.890 1.00 95.00 215 ILE A C 1
ATOM 1650 O O . ILE A 1 215 ? 3.814 5.407 -16.986 1.00 95.00 215 ILE A O 1
ATOM 1654 N N . ASN A 1 216 ? 6.006 4.983 -17.143 1.00 94.25 216 ASN A N 1
ATOM 1655 C CA . ASN A 1 216 ? 6.386 6.331 -17.570 1.00 94.25 216 ASN A CA 1
ATOM 1656 C C . ASN A 1 216 ? 6.339 6.525 -19.095 1.00 94.25 216 ASN A C 1
ATOM 1658 O O . ASN A 1 216 ? 6.684 7.604 -19.576 1.00 94.25 216 ASN A O 1
ATOM 1662 N N . SER A 1 217 ? 5.949 5.497 -19.848 1.00 94.19 217 SER A N 1
ATOM 1663 C CA . SER A 1 217 ? 5.922 5.512 -21.309 1.00 94.19 217 SER A CA 1
ATOM 1664 C C . SER A 1 217 ? 4.498 5.428 -21.837 1.00 94.19 217 SER A C 1
ATOM 1666 O O . SER A 1 217 ? 3.613 4.855 -21.200 1.00 94.19 217 SER A O 1
ATOM 1668 N N . GLU A 1 218 ? 4.292 5.965 -23.034 1.00 95.62 218 GLU A N 1
ATOM 1669 C CA . GLU A 1 218 ? 3.037 5.803 -23.764 1.00 95.62 218 GLU A CA 1
ATOM 1670 C C . GLU A 1 218 ? 2.786 4.319 -24.101 1.00 95.62 218 GLU A C 1
ATOM 1672 O O . GLU A 1 218 ? 3.751 3.597 -24.374 1.00 95.62 218 GLU A O 1
ATOM 1677 N N . PRO A 1 219 ? 1.522 3.853 -24.093 1.00 97.38 219 PRO A N 1
ATOM 1678 C CA . PRO A 1 219 ? 0.301 4.618 -23.803 1.00 97.38 219 PRO A CA 1
ATOM 1679 C C . PRO A 1 219 ? -0.054 4.759 -22.308 1.00 97.38 219 PRO A C 1
ATOM 1681 O O . PRO A 1 219 ? -1.019 5.442 -21.974 1.00 97.38 219 PRO A O 1
ATOM 1684 N N . PHE A 1 220 ? 0.654 4.098 -21.388 1.00 97.19 220 PHE A N 1
ATOM 1685 C CA . PHE A 1 220 ? 0.262 4.040 -19.974 1.00 97.19 220 PHE A CA 1
ATOM 1686 C C . PHE A 1 220 ? 0.226 5.413 -19.304 1.00 97.19 220 PHE A C 1
ATOM 1688 O O . PHE A 1 220 ? -0.770 5.734 -18.664 1.00 97.19 220 PHE A O 1
ATOM 1695 N N . CYS A 1 221 ? 1.270 6.234 -19.450 1.00 95.75 221 CYS A N 1
ATOM 1696 C CA . CYS A 1 221 ? 1.356 7.505 -18.724 1.00 95.75 221 CYS A CA 1
ATOM 1697 C C . CYS A 1 221 ? 0.306 8.548 -19.149 1.00 95.75 221 CYS A C 1
ATOM 1699 O O . CYS A 1 221 ? -0.022 9.426 -18.350 1.00 95.75 221 CYS A O 1
ATOM 1701 N N . SER A 1 222 ? -0.242 8.452 -20.366 1.00 96.25 222 SER A N 1
ATOM 1702 C CA . SER A 1 222 ? -1.357 9.296 -20.812 1.00 96.25 222 SER A CA 1
ATOM 1703 C C . SER A 1 222 ? -2.717 8.698 -20.446 1.00 96.25 222 SER A C 1
ATOM 1705 O O . SER A 1 222 ? -3.607 9.409 -19.970 1.00 96.25 222 SER A O 1
ATOM 1707 N N . ALA A 1 223 ? -2.886 7.385 -20.625 1.00 98.00 223 ALA A N 1
ATOM 1708 C CA . ALA A 1 223 ? -4.172 6.719 -20.461 1.00 98.00 223 ALA A CA 1
ATOM 1709 C C . ALA A 1 223 ? -4.514 6.396 -19.002 1.00 98.00 223 ALA A C 1
ATOM 1711 O O . ALA A 1 223 ? -5.693 6.329 -18.654 1.00 98.00 223 ALA A O 1
ATOM 1712 N N . VAL A 1 224 ? -3.514 6.164 -18.154 1.00 97.88 224 VAL A N 1
ATOM 1713 C CA . VAL A 1 224 ? -3.674 5.629 -16.801 1.00 97.88 224 VAL A CA 1
ATOM 1714 C C . VAL A 1 224 ? -3.034 6.573 -15.796 1.00 97.88 224 VAL A C 1
ATOM 1716 O O . VAL A 1 224 ? -1.931 7.077 -15.993 1.00 97.88 224 VAL A O 1
ATOM 1719 N N . ARG A 1 225 ? -3.708 6.777 -14.665 1.00 97.25 225 ARG A N 1
ATOM 1720 C CA . ARG A 1 225 ? -3.167 7.546 -13.547 1.00 97.25 225 ARG A CA 1
ATOM 1721 C C . ARG A 1 225 ? -3.339 6.813 -12.229 1.00 97.25 225 ARG A C 1
ATOM 1723 O O . ARG A 1 225 ? -4.302 6.071 -12.030 1.00 97.25 225 ARG A O 1
ATOM 1730 N N . SER A 1 226 ? -2.419 7.081 -11.308 1.00 96.69 226 SER A N 1
ATOM 1731 C CA . SER A 1 226 ? -2.607 6.713 -9.909 1.00 96.69 226 SER A CA 1
ATOM 1732 C C . SER A 1 226 ? -3.721 7.575 -9.307 1.00 96.69 226 SER A C 1
ATOM 1734 O O . SER A 1 226 ? -3.732 8.800 -9.466 1.00 96.69 226 SER A O 1
ATOM 1736 N N . ILE A 1 227 ? -4.674 6.926 -8.643 1.00 96.56 227 ILE A N 1
ATOM 1737 C CA . ILE A 1 227 ? -5.801 7.568 -7.949 1.00 96.56 227 ILE A CA 1
ATOM 1738 C C . ILE A 1 227 ? -5.686 7.465 -6.425 1.00 96.56 227 ILE A C 1
ATOM 1740 O O . ILE A 1 227 ? -6.391 8.180 -5.719 1.00 96.56 227 ILE A O 1
ATOM 1744 N N . ARG A 1 228 ? -4.789 6.613 -5.919 1.00 92.94 228 ARG A N 1
ATOM 1745 C CA . ARG A 1 228 ? -4.446 6.474 -4.501 1.00 92.94 228 ARG A CA 1
ATOM 1746 C C . ARG A 1 228 ? -2.968 6.126 -4.380 1.00 92.94 228 ARG A C 1
ATOM 1748 O O . ARG A 1 228 ? -2.496 5.233 -5.083 1.00 92.94 228 ARG A O 1
ATOM 1755 N N . ASN A 1 229 ? -2.278 6.789 -3.459 1.00 88.44 229 ASN A N 1
ATOM 1756 C CA . ASN A 1 229 ? -0.926 6.434 -3.045 1.00 88.44 229 ASN A CA 1
ATOM 1757 C C . ASN A 1 229 ? -0.810 6.623 -1.524 1.00 88.44 229 ASN A C 1
ATOM 1759 O O . ASN A 1 229 ? -0.892 7.745 -1.024 1.00 88.44 229 ASN A O 1
ATOM 1763 N N . ASP A 1 230 ? -0.646 5.520 -0.795 1.00 82.50 230 ASP A N 1
ATOM 1764 C CA . ASP A 1 230 ? -0.406 5.513 0.655 1.00 82.50 230 ASP A CA 1
ATOM 1765 C C . ASP A 1 230 ? 1.053 5.178 1.023 1.00 82.50 230 ASP A C 1
ATOM 1767 O O . ASP A 1 230 ? 1.365 4.922 2.184 1.00 82.50 230 ASP A O 1
ATOM 1771 N N . GLY A 1 231 ? 1.954 5.181 0.037 1.00 82.88 231 GLY A N 1
ATOM 1772 C CA . GLY A 1 231 ? 3.356 4.790 0.168 1.00 82.88 231 GLY A CA 1
ATOM 1773 C C . GLY A 1 231 ? 3.601 3.283 0.069 1.00 82.88 231 GLY A C 1
ATOM 1774 O O . GLY A 1 231 ? 4.739 2.887 -0.171 1.00 82.88 231 GLY A O 1
ATOM 1775 N N . THR A 1 232 ? 2.565 2.449 0.209 1.00 79.44 232 THR A N 1
ATOM 1776 C CA . THR A 1 232 ? 2.680 0.981 0.161 1.00 79.44 232 THR A CA 1
ATOM 1777 C C . THR A 1 232 ? 1.977 0.375 -1.046 1.00 79.44 232 THR A C 1
ATOM 1779 O O . THR A 1 232 ? 2.509 -0.533 -1.680 1.00 79.44 232 THR A O 1
ATOM 1782 N N . THR A 1 233 ? 0.803 0.900 -1.392 1.00 89.00 233 THR A N 1
ATOM 1783 C CA . THR A 1 233 ? -0.072 0.359 -2.423 1.00 89.00 233 THR A CA 1
ATOM 1784 C C . THR A 1 233 ? -0.582 1.497 -3.297 1.00 89.00 233 THR A C 1
ATOM 1786 O O . THR A 1 233 ? -1.292 2.396 -2.842 1.00 89.00 233 THR A O 1
ATOM 1789 N N . GLU A 1 234 ? -0.234 1.452 -4.581 1.00 93.88 234 GLU A N 1
ATOM 1790 C CA . GLU A 1 234 ? -0.732 2.395 -5.580 1.00 93.88 234 GLU A CA 1
ATOM 1791 C C . GLU A 1 234 ? -1.881 1.776 -6.367 1.00 93.88 234 GLU A C 1
ATOM 1793 O O . GLU A 1 234 ? -1.794 0.626 -6.812 1.00 93.88 234 GLU A O 1
ATOM 1798 N N . TRP A 1 235 ? -2.971 2.529 -6.513 1.00 96.12 235 TRP A N 1
ATOM 1799 C CA . TRP A 1 235 ? -4.140 2.085 -7.272 1.00 96.12 235 TRP A CA 1
ATOM 1800 C C . TRP A 1 235 ? -4.264 2.878 -8.554 1.00 96.12 235 TRP A C 1
ATOM 1802 O O . TRP A 1 235 ? -4.118 4.102 -8.551 1.00 96.12 235 TRP A O 1
ATOM 1812 N N . PHE A 1 236 ? -4.587 2.176 -9.631 1.00 97.31 236 PHE A N 1
ATOM 1813 C CA . PHE A 1 236 ? -4.606 2.712 -10.979 1.00 97.31 236 PHE A CA 1
ATOM 1814 C C . PHE A 1 236 ? -6.008 2.644 -11.581 1.00 97.31 236 PHE A C 1
ATOM 1816 O O . PHE A 1 236 ? -6.752 1.675 -11.408 1.00 97.31 236 PHE A O 1
ATOM 1823 N N . ALA A 1 237 ? -6.351 3.705 -12.305 1.00 98.00 237 ALA A N 1
ATOM 1824 C CA . ALA A 1 237 ? -7.555 3.818 -13.113 1.00 98.00 237 ALA A CA 1
ATOM 1825 C C . ALA A 1 237 ? -7.230 4.576 -14.403 1.00 98.00 237 ALA A C 1
ATOM 1827 O O . ALA A 1 237 ? -6.221 5.283 -14.483 1.00 98.00 237 ALA A O 1
ATOM 1828 N N . PHE A 1 238 ? -8.101 4.466 -15.403 1.00 98.50 238 PHE A N 1
ATOM 1829 C CA . PHE A 1 238 ? -8.020 5.333 -16.571 1.00 98.50 238 PHE A CA 1
ATOM 1830 C C . PHE A 1 238 ? -8.169 6.799 -16.159 1.00 98.50 238 PHE A C 1
ATOM 1832 O O . PHE A 1 238 ? -9.017 7.135 -15.327 1.00 98.50 238 PHE A O 1
ATOM 1839 N N . SER A 1 239 ? -7.369 7.671 -16.771 1.00 97.69 239 SER A N 1
ATOM 1840 C CA . SER A 1 239 ? -7.353 9.112 -16.500 1.00 97.69 239 SER A CA 1
ATOM 1841 C C . SER A 1 239 ? -8.745 9.739 -16.605 1.00 97.69 239 SER A C 1
ATOM 1843 O O . SER A 1 239 ? -9.149 10.472 -15.700 1.00 97.69 239 SER A O 1
ATOM 1845 N N . ASP A 1 240 ? -9.515 9.360 -17.627 1.00 97.56 240 ASP A N 1
ATOM 1846 C CA . ASP A 1 240 ? -10.869 9.877 -17.877 1.00 97.56 240 ASP A CA 1
ATOM 1847 C C . ASP A 1 240 ? -11.924 9.346 -16.893 1.00 97.56 240 ASP A C 1
ATOM 1849 O O . ASP A 1 240 ? -12.977 9.953 -16.705 1.00 97.56 240 ASP A O 1
ATOM 1853 N N . ASP A 1 241 ? -11.652 8.221 -16.228 1.00 97.38 241 ASP A N 1
ATOM 1854 C CA . ASP A 1 241 ? -12.567 7.628 -15.253 1.00 97.38 241 ASP A CA 1
ATOM 1855 C C . ASP A 1 241 ? -12.284 8.075 -13.817 1.00 97.38 241 ASP A C 1
ATOM 1857 O O . ASP A 1 241 ? -13.104 7.807 -12.939 1.00 97.38 241 ASP A O 1
ATOM 1861 N N . ALA A 1 242 ? -11.144 8.716 -13.545 1.00 96.88 242 ALA A N 1
ATOM 1862 C CA . ALA A 1 242 ? -10.663 8.940 -12.183 1.00 96.88 242 ALA A CA 1
ATOM 1863 C C . ALA A 1 242 ? -11.702 9.636 -11.286 1.00 96.88 242 ALA A C 1
ATOM 1865 O O . ALA A 1 242 ? -11.942 9.193 -10.165 1.00 96.88 242 ALA A O 1
ATOM 1866 N N . TYR A 1 243 ? -12.389 10.660 -11.803 1.00 97.00 243 TYR A N 1
ATOM 1867 C CA . TYR A 1 243 ? -13.453 11.366 -11.080 1.00 97.00 243 TYR A CA 1
ATOM 1868 C C . TYR A 1 243 ? -14.682 10.494 -10.805 1.00 97.00 243 TYR A C 1
ATOM 1870 O O . TYR A 1 243 ? -15.289 10.619 -9.746 1.00 97.00 243 TYR A O 1
ATOM 1878 N N . ARG A 1 244 ? -15.049 9.604 -11.737 1.00 96.94 244 ARG A N 1
ATOM 1879 C CA . ARG A 1 244 ? -16.155 8.656 -11.540 1.00 96.94 244 ARG A CA 1
ATOM 1880 C C . ARG A 1 244 ? -15.773 7.586 -10.526 1.00 96.94 244 ARG A C 1
ATOM 1882 O O . ARG A 1 244 ? -16.594 7.200 -9.713 1.00 96.94 244 ARG A O 1
ATOM 1889 N N . VAL A 1 245 ? -14.540 7.096 -10.578 1.00 97.12 245 VAL A N 1
ATOM 1890 C CA . VAL A 1 245 ? -14.067 6.029 -9.692 1.00 97.12 245 VAL A CA 1
ATOM 1891 C C . VAL A 1 245 ? -14.069 6.479 -8.235 1.00 97.12 245 VAL A C 1
ATOM 1893 O O . VAL A 1 245 ? -14.565 5.755 -7.379 1.00 97.12 245 VAL A O 1
ATOM 1896 N N . VAL A 1 246 ? -13.585 7.690 -7.940 1.00 97.56 246 VAL A N 1
ATOM 1897 C CA . VAL A 1 246 ? -13.522 8.171 -6.548 1.00 97.56 246 VAL A CA 1
ATOM 1898 C C . VAL A 1 246 ? -14.899 8.414 -5.913 1.00 97.56 246 VAL A C 1
ATOM 1900 O O . VAL A 1 246 ? -14.997 8.551 -4.695 1.00 97.56 246 VAL A O 1
ATOM 1903 N N . THR A 1 247 ? -15.969 8.439 -6.708 1.00 96.94 247 THR A N 1
ATOM 1904 C CA . THR A 1 247 ? -17.356 8.583 -6.240 1.00 96.94 247 THR A CA 1
ATOM 1905 C C . THR A 1 247 ? -18.131 7.262 -6.220 1.00 96.94 247 THR A C 1
ATOM 1907 O O . THR A 1 247 ? -19.325 7.252 -5.945 1.00 96.94 247 THR A O 1
ATOM 1910 N N . GLN A 1 248 ? -17.480 6.130 -6.502 1.00 96.25 248 GLN A N 1
ATOM 1911 C CA . GLN A 1 248 ? -18.114 4.812 -6.450 1.00 96.25 248 GLN A CA 1
ATOM 1912 C C . GLN A 1 248 ? -18.030 4.185 -5.057 1.00 96.25 248 GLN A C 1
ATOM 1914 O O . GLN A 1 248 ? -16.997 4.242 -4.388 1.00 96.25 248 GLN A O 1
ATOM 1919 N N . ASP A 1 249 ? -19.101 3.496 -4.663 1.00 95.12 249 ASP A N 1
ATOM 1920 C CA . ASP A 1 249 ? -19.188 2.755 -3.401 1.00 95.12 249 ASP A CA 1
ATOM 1921 C C . ASP A 1 249 ? -18.086 1.700 -3.269 1.00 95.12 249 ASP A C 1
ATOM 1923 O O . ASP A 1 249 ? -17.440 1.629 -2.227 1.00 95.12 249 ASP A O 1
ATOM 1927 N N . SER A 1 250 ? -17.803 0.960 -4.345 1.00 94.50 250 SER A N 1
ATOM 1928 C CA . SER A 1 250 ? -16.744 -0.058 -4.380 1.00 94.50 250 SER A CA 1
ATOM 1929 C C . SER A 1 250 ? -15.354 0.522 -4.110 1.00 94.50 250 SER A C 1
ATOM 1931 O O . SER A 1 250 ? -14.510 -0.130 -3.497 1.00 94.50 250 SER A O 1
ATOM 1933 N N . PHE A 1 251 ? -15.090 1.757 -4.543 1.00 96.06 251 PHE A N 1
ATOM 1934 C CA . PHE A 1 251 ? -13.820 2.415 -4.261 1.00 96.06 251 PHE A CA 1
ATOM 1935 C C . PHE A 1 251 ? -13.713 2.804 -2.785 1.00 96.06 251 PHE A C 1
ATOM 1937 O O . PHE A 1 251 ? -12.694 2.517 -2.155 1.00 96.06 251 PHE A O 1
ATOM 1944 N N . LEU A 1 252 ? -14.768 3.401 -2.214 1.00 96.38 252 LEU A N 1
ATOM 1945 C CA . LEU A 1 252 ? -14.805 3.731 -0.788 1.00 96.38 252 LEU A CA 1
ATOM 1946 C C . LEU A 1 252 ? -14.693 2.477 0.087 1.00 96.38 252 LEU A C 1
ATOM 1948 O O . LEU A 1 252 ? -13.955 2.501 1.068 1.00 96.38 252 LEU A O 1
ATOM 1952 N N . GLU A 1 253 ? -15.365 1.385 -0.285 1.00 95.75 253 GLU A N 1
ATOM 1953 C CA . GLU A 1 253 ? -15.268 0.087 0.391 1.00 95.75 253 GLU A CA 1
ATOM 1954 C C . GLU A 1 253 ? -13.818 -0.371 0.491 1.00 95.75 253 GLU A C 1
ATOM 1956 O O . GLU A 1 253 ? -13.294 -0.571 1.587 1.00 95.75 253 GLU A O 1
ATOM 1961 N N . LYS A 1 254 ? -13.131 -0.452 -0.652 1.00 94.94 254 LYS A N 1
ATOM 1962 C CA . LYS A 1 254 ? -11.729 -0.857 -0.681 1.00 94.94 254 LYS A CA 1
ATOM 1963 C C . LYS A 1 254 ? -10.857 0.106 0.141 1.00 94.94 254 LYS A C 1
ATOM 1965 O O . LYS A 1 254 ? -9.879 -0.325 0.751 1.00 94.94 254 LYS A O 1
ATOM 1970 N N . MET A 1 255 ? -11.148 1.414 0.132 1.00 96.12 255 MET A N 1
ATOM 1971 C CA . MET A 1 255 ? -10.386 2.394 0.918 1.00 96.12 255 MET A CA 1
ATOM 1972 C C . MET A 1 255 ? -10.540 2.161 2.420 1.00 96.12 255 MET A C 1
ATOM 1974 O O . MET A 1 255 ? -9.535 2.145 3.126 1.00 96.12 255 MET A O 1
ATOM 1978 N N . ILE A 1 256 ? -11.770 1.942 2.891 1.00 96.50 256 ILE A N 1
ATOM 1979 C CA . ILE A 1 256 ? -12.058 1.597 4.287 1.00 96.50 256 ILE A CA 1
ATOM 1980 C C . ILE A 1 256 ? -11.349 0.291 4.642 1.00 96.50 256 ILE A C 1
ATOM 1982 O O . ILE A 1 256 ? -10.602 0.252 5.614 1.00 96.50 256 ILE A O 1
ATOM 1986 N N . HIS A 1 257 ? -11.477 -0.739 3.802 1.00 94.94 257 HIS A N 1
ATOM 1987 C CA . HIS A 1 257 ? -10.879 -2.046 4.062 1.00 94.94 257 HIS A CA 1
ATOM 1988 C C . HIS A 1 257 ? -9.355 -2.030 4.174 1.00 94.94 257 HIS A C 1
ATOM 1990 O O . HIS A 1 257 ? -8.789 -2.864 4.874 1.00 94.94 257 HIS A O 1
ATOM 1996 N N . ALA A 1 258 ? -8.701 -1.119 3.457 1.00 94.25 258 ALA A N 1
ATOM 1997 C CA . ALA A 1 258 ? -7.253 -0.985 3.461 1.00 94.25 258 ALA A CA 1
ATOM 1998 C C . ALA A 1 258 ? -6.716 -0.147 4.632 1.00 94.25 258 ALA A C 1
ATOM 2000 O O . ALA A 1 258 ? -5.507 -0.119 4.835 1.00 94.25 258 ALA A O 1
ATOM 2001 N N . VAL A 1 259 ? -7.577 0.593 5.337 1.00 95.44 259 VAL A N 1
ATOM 2002 C CA . VAL A 1 259 ? -7.177 1.489 6.435 1.00 95.44 259 VAL A CA 1
ATOM 2003 C C . VAL A 1 259 ? -7.642 0.964 7.787 1.00 95.44 259 VAL A C 1
ATOM 2005 O O . VAL A 1 259 ? -6.900 1.077 8.755 1.00 95.44 259 VAL A O 1
ATOM 2008 N N . CYS A 1 260 ? -8.845 0.399 7.858 1.00 95.50 260 CYS A N 1
ATOM 2009 C CA . CYS A 1 260 ? -9.400 -0.127 9.095 1.00 95.50 260 CYS A CA 1
ATOM 2010 C C . CYS A 1 260 ? -8.800 -1.495 9.440 1.00 95.50 260 CYS A C 1
ATOM 2012 O O . CYS A 1 260 ? -8.651 -2.363 8.576 1.00 95.50 260 CYS A O 1
ATOM 2014 N N . THR A 1 261 ? -8.515 -1.699 10.724 1.00 94.38 261 THR A N 1
ATOM 2015 C CA . THR A 1 261 ? -8.054 -2.972 11.296 1.00 94.38 261 THR A CA 1
ATOM 2016 C C . THR A 1 261 ? -8.991 -3.405 12.431 1.00 94.38 261 THR A C 1
ATOM 2018 O O . THR A 1 261 ? -9.845 -2.619 12.845 1.00 94.38 261 THR A O 1
ATOM 2021 N N . PRO A 1 262 ? -8.869 -4.634 12.969 1.00 88.62 262 PRO A N 1
ATOM 2022 C CA . PRO A 1 262 ? -9.637 -5.036 14.148 1.00 88.62 262 PRO A CA 1
ATOM 2023 C C . PRO A 1 262 ? -9.434 -4.111 15.361 1.00 88.62 262 PRO A C 1
ATOM 2025 O O . PRO A 1 262 ? -10.359 -3.915 16.146 1.00 88.62 262 PRO A O 1
ATOM 2028 N N . GLU A 1 263 ? -8.233 -3.549 15.515 1.00 85.94 263 GLU A N 1
ATOM 2029 C CA . GLU A 1 263 ? -7.860 -2.643 16.606 1.00 85.94 263 GLU A CA 1
ATOM 2030 C C . GLU A 1 263 ? -8.321 -1.201 16.354 1.00 85.94 263 GLU A C 1
ATOM 2032 O O . GLU A 1 263 ? -8.663 -0.497 17.304 1.00 85.94 263 GLU A O 1
ATOM 2037 N N . ASP A 1 264 ? -8.357 -0.775 15.088 1.00 91.31 264 ASP A N 1
ATOM 2038 C CA . ASP A 1 264 ? -8.867 0.529 14.657 1.00 91.31 264 ASP A CA 1
ATOM 2039 C C . ASP A 1 264 ? -9.933 0.352 13.559 1.00 91.31 264 ASP A C 1
ATOM 2041 O O . ASP A 1 264 ? -9.654 0.501 12.362 1.00 91.31 264 ASP A O 1
ATOM 2045 N N . PRO A 1 265 ? -11.172 -0.019 13.937 1.00 94.88 265 PRO A N 1
ATOM 2046 C CA . PRO A 1 265 ? -12.221 -0.351 12.977 1.00 94.88 265 PRO A CA 1
ATOM 2047 C C . PRO A 1 265 ? -12.857 0.886 12.335 1.00 94.88 265 PRO A C 1
ATOM 2049 O O . PRO A 1 265 ? -13.759 0.754 11.503 1.00 94.88 265 PRO A O 1
ATOM 2052 N N . GLU A 1 266 ? -12.433 2.088 12.736 1.00 95.44 266 GLU A N 1
ATOM 2053 C CA . GLU A 1 266 ? -12.983 3.357 12.285 1.00 95.44 266 GLU A CA 1
ATOM 2054 C C . GLU A 1 266 ? -11.957 4.164 11.487 1.00 95.44 266 GLU A C 1
ATOM 2056 O O . GLU A 1 266 ? -10.762 4.144 11.745 1.00 95.44 266 GLU A O 1
ATOM 2061 N N . THR A 1 267 ? -12.416 4.940 10.510 1.00 97.31 267 THR A N 1
ATOM 2062 C CA . THR A 1 267 ? -11.561 5.884 9.791 1.00 97.31 267 THR A CA 1
ATOM 2063 C C . THR A 1 267 ? -12.324 7.141 9.418 1.00 97.31 267 THR A C 1
ATOM 2065 O O . THR A 1 267 ? -13.548 7.145 9.284 1.00 97.31 267 THR A O 1
ATOM 2068 N N . LYS A 1 268 ? -11.602 8.250 9.261 1.00 97.81 268 LYS A N 1
ATOM 2069 C CA . LYS A 1 268 ? -12.198 9.537 8.891 1.00 97.81 268 LYS A CA 1
ATOM 2070 C C . LYS A 1 268 ? -12.104 9.770 7.393 1.00 97.81 268 LYS A C 1
ATOM 2072 O O . LYS A 1 268 ? -11.070 9.492 6.784 1.00 97.81 268 LYS A O 1
ATOM 2077 N N . LEU A 1 269 ? -13.117 10.413 6.818 1.00 97.75 269 LEU A N 1
ATOM 2078 C CA . LEU A 1 269 ? -13.093 10.880 5.431 1.00 97.75 269 LEU A CA 1
ATOM 2079 C C . LEU A 1 269 ? -11.875 11.774 5.173 1.00 97.75 269 LEU A C 1
ATOM 2081 O O . LEU A 1 269 ? -11.243 11.660 4.128 1.00 97.75 269 LEU A O 1
ATOM 2085 N N . SER A 1 270 ? -11.488 12.612 6.138 1.00 97.75 270 SER A N 1
ATOM 2086 C CA . SER A 1 270 ? -10.277 13.437 6.057 1.00 97.75 270 SER A CA 1
ATOM 2087 C C . SER A 1 270 ? -8.961 12.645 6.001 1.00 97.75 270 SER A C 1
ATOM 2089 O O . SER A 1 270 ? -7.985 13.156 5.446 1.00 97.75 270 SER A O 1
ATOM 2091 N N . ILE A 1 271 ? -8.912 11.420 6.538 1.00 96.94 271 ILE A N 1
ATOM 2092 C CA . ILE A 1 271 ? -7.759 10.511 6.427 1.00 96.94 271 ILE A CA 1
ATOM 2093 C C . ILE A 1 271 ? -7.748 9.878 5.035 1.00 96.94 271 ILE A C 1
ATOM 2095 O O . ILE A 1 271 ? -6.747 9.999 4.332 1.00 96.94 271 ILE A O 1
ATOM 2099 N N . LEU A 1 272 ? -8.878 9.309 4.603 1.00 97.31 272 LEU A N 1
ATOM 2100 C CA . LEU A 1 272 ? -9.024 8.709 3.271 1.00 97.31 272 LEU A CA 1
ATOM 2101 C C . LEU A 1 272 ? -8.717 9.728 2.162 1.00 97.31 272 LEU A C 1
ATOM 2103 O O . LEU A 1 272 ? -7.897 9.476 1.285 1.00 97.31 272 LEU A O 1
ATOM 2107 N N . LYS A 1 273 ? -9.271 10.943 2.265 1.00 97.12 273 LYS A N 1
ATOM 2108 C CA . LYS A 1 273 ? -9.028 12.066 1.344 1.00 97.12 273 LYS A CA 1
ATOM 2109 C C . LYS A 1 273 ? -7.537 12.333 1.126 1.00 97.12 273 LYS A C 1
ATOM 2111 O O . LYS A 1 273 ? -7.128 12.611 0.004 1.00 97.12 273 LYS A O 1
ATOM 2116 N N . LYS A 1 274 ? -6.713 12.273 2.177 1.00 97.12 274 LYS A N 1
ATOM 2117 C CA . LYS A 1 274 ? -5.274 12.584 2.089 1.00 97.12 274 LYS A CA 1
ATOM 2118 C C . LYS A 1 274 ? -4.477 11.553 1.288 1.00 97.12 274 LYS A C 1
ATOM 2120 O O . LYS A 1 274 ? -3.377 11.884 0.859 1.00 97.12 274 LYS A O 1
ATOM 2125 N N . GLN A 1 275 ? -5.023 10.357 1.069 1.00 96.75 275 GLN A N 1
ATOM 2126 C CA . GLN A 1 275 ? -4.397 9.302 0.266 1.00 96.75 275 GLN A CA 1
ATOM 2127 C C . GLN A 1 275 ? -4.618 9.491 -1.245 1.00 96.75 275 GLN A C 1
ATOM 2129 O O . GLN A 1 275 ? -4.066 8.738 -2.047 1.00 96.75 275 GLN A O 1
ATOM 2134 N N . LEU A 1 276 ? -5.430 10.477 -1.646 1.00 97.12 276 LEU A N 1
ATOM 2135 C CA . LEU A 1 276 ? -5.763 10.757 -3.042 1.00 97.12 276 LEU A CA 1
ATOM 2136 C C . LEU A 1 276 ? -4.910 11.911 -3.609 1.00 97.12 276 LEU A C 1
ATOM 2138 O O . LEU A 1 276 ? -4.558 12.844 -2.869 1.00 97.12 276 LEU A O 1
ATOM 2142 N N . PRO A 1 277 ? -4.640 11.924 -4.931 1.00 96.56 277 PRO A N 1
ATOM 2143 C CA . PRO A 1 277 ? -4.104 13.083 -5.642 1.00 96.56 277 PRO A CA 1
ATOM 2144 C C . PRO A 1 277 ? -4.901 14.362 -5.356 1.00 96.56 277 PRO A C 1
ATOM 2146 O O . PRO A 1 277 ? -6.129 14.325 -5.274 1.00 96.56 277 PRO A O 1
ATOM 2149 N N . LYS A 1 278 ? -4.207 15.503 -5.213 1.00 96.88 278 LYS A N 1
ATOM 2150 C CA . LYS A 1 278 ? -4.787 16.792 -4.770 1.00 96.88 278 LYS A CA 1
ATOM 2151 C C . LYS A 1 278 ? -6.033 17.218 -5.555 1.00 96.88 278 LYS A C 1
ATOM 2153 O O . LYS A 1 278 ? -6.951 17.776 -4.963 1.00 96.88 278 LYS A O 1
ATOM 2158 N N . ASP A 1 279 ? -6.064 16.953 -6.855 1.00 97.25 279 ASP A N 1
ATOM 2159 C CA . ASP A 1 279 ? -7.175 17.274 -7.754 1.00 97.25 279 ASP A CA 1
ATOM 2160 C C . ASP A 1 279 ? -8.425 16.407 -7.518 1.00 97.25 279 ASP A C 1
ATOM 2162 O O . ASP A 1 279 ? -9.540 16.870 -7.744 1.00 97.25 279 ASP A O 1
ATOM 2166 N N . LEU A 1 280 ? -8.270 15.191 -6.983 1.00 97.81 280 LEU A N 1
ATOM 2167 C CA . LEU A 1 280 ? -9.380 14.283 -6.666 1.00 97.81 280 LEU A CA 1
ATOM 2168 C C . LEU A 1 280 ? -9.920 14.468 -5.240 1.00 97.81 280 LEU A C 1
ATOM 2170 O O . LEU A 1 280 ? -11.050 14.079 -4.946 1.00 97.81 280 LEU A O 1
ATOM 2174 N N . GLN A 1 281 ? -9.141 15.087 -4.349 1.00 97.62 281 GLN A N 1
ATOM 2175 C CA . GLN A 1 281 ? -9.466 15.189 -2.924 1.00 97.62 281 GLN A CA 1
ATOM 2176 C C . GLN A 1 281 ? -10.794 15.907 -2.641 1.00 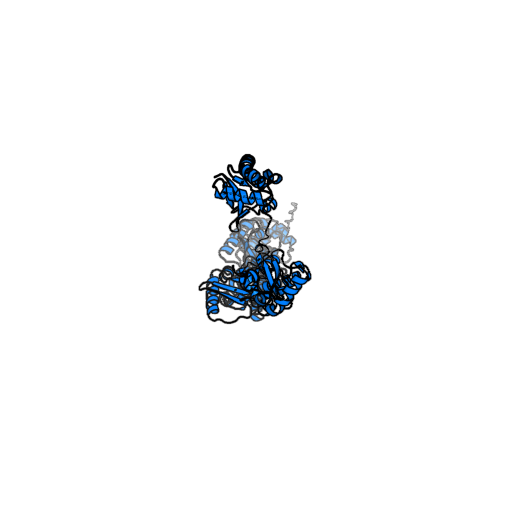97.62 281 GLN A C 1
ATOM 2178 O O . GLN A 1 281 ? -11.545 15.488 -1.759 1.00 97.62 281 GLN A O 1
ATOM 2183 N N . ASN A 1 282 ? -11.074 17.014 -3.333 1.00 97.56 282 ASN A N 1
ATOM 2184 C CA . ASN A 1 282 ? -12.308 17.774 -3.106 1.00 97.56 282 ASN A CA 1
ATOM 2185 C C . ASN A 1 282 ? -13.517 17.067 -3.718 1.00 97.56 282 ASN A C 1
ATOM 2187 O O . ASN A 1 282 ? -14.518 16.923 -3.030 1.00 97.56 282 ASN A O 1
ATOM 2191 N N . VAL A 1 283 ? -13.384 16.518 -4.931 1.00 97.88 283 VAL A N 1
ATOM 2192 C CA . VAL A 1 283 ? -14.450 15.727 -5.570 1.00 97.88 283 VAL A CA 1
ATOM 2193 C C . VAL A 1 283 ? -14.868 14.553 -4.686 1.00 97.88 283 VAL A C 1
ATOM 2195 O O . VAL A 1 283 ? -16.056 14.359 -4.440 1.00 97.88 283 VAL A O 1
ATOM 2198 N N . PHE A 1 284 ? -13.892 13.813 -4.154 1.00 97.88 284 PHE A N 1
ATOM 2199 C CA . PHE A 1 284 ? -14.131 12.720 -3.215 1.00 97.88 284 PHE A CA 1
ATOM 2200 C C . PHE A 1 284 ? -14.863 13.201 -1.954 1.00 97.88 284 PHE A C 1
ATOM 2202 O O . PHE A 1 284 ? -15.892 12.644 -1.578 1.00 97.88 284 PHE A O 1
ATOM 2209 N N . ALA A 1 285 ? -14.360 14.255 -1.304 1.00 97.56 285 ALA A N 1
ATOM 2210 C CA . ALA A 1 285 ? -14.935 14.746 -0.056 1.00 97.56 285 ALA A CA 1
ATOM 2211 C C . ALA A 1 285 ? -16.364 15.284 -0.230 1.00 97.56 285 ALA A C 1
ATOM 2213 O O . ALA A 1 285 ? -17.246 14.930 0.550 1.00 97.56 285 ALA A O 1
ATOM 2214 N N . ASP A 1 286 ? -16.592 16.103 -1.255 1.00 97.12 286 ASP A N 1
ATOM 2215 C CA . ASP A 1 286 ? -17.884 16.735 -1.522 1.00 97.12 286 ASP A CA 1
ATOM 2216 C C . ASP A 1 286 ? -18.941 15.684 -1.873 1.00 97.12 286 ASP A C 1
ATOM 2218 O O . ASP A 1 286 ? -20.064 15.735 -1.361 1.00 97.12 286 ASP A O 1
ATOM 2222 N N . HIS A 1 287 ? -18.568 14.682 -2.679 1.00 97.19 287 HIS A N 1
ATOM 2223 C CA . HIS A 1 287 ? -19.451 13.568 -2.998 1.00 97.19 287 HIS A CA 1
ATOM 2224 C C . HIS A 1 287 ? -19.883 12.824 -1.730 1.00 97.19 287 HIS A C 1
ATOM 2226 O O . HIS A 1 287 ? -21.082 12.741 -1.452 1.00 97.19 287 HIS A O 1
ATOM 2232 N N . TRP A 1 288 ? -18.936 12.350 -0.914 1.00 96.56 288 TRP A N 1
ATOM 2233 C CA . TRP A 1 288 ? -19.263 11.539 0.261 1.00 96.56 288 TRP A CA 1
ATOM 2234 C C . TRP A 1 288 ? -19.990 12.316 1.361 1.00 96.56 288 TRP A C 1
ATOM 2236 O O . TRP A 1 288 ? -20.901 11.774 1.988 1.00 96.56 288 TRP A O 1
ATOM 2246 N N . LEU A 1 289 ? -19.677 13.602 1.548 1.00 96.12 289 LEU A N 1
ATOM 2247 C CA . LEU A 1 289 ? -20.447 14.477 2.438 1.00 96.12 289 LEU A CA 1
ATOM 2248 C C . LEU A 1 289 ? -21.897 14.648 1.959 1.00 96.12 289 LEU A C 1
ATOM 2250 O O . LEU A 1 289 ? -22.810 14.658 2.785 1.00 96.12 289 LEU A O 1
ATOM 2254 N N . SER A 1 290 ? -22.128 14.737 0.644 1.00 94.94 290 SER A N 1
ATOM 2255 C CA . SER A 1 290 ? -23.483 14.834 0.081 1.00 94.94 290 SER A CA 1
ATOM 2256 C C . SER A 1 290 ? -24.288 13.538 0.238 1.00 94.94 290 SER A C 1
ATOM 2258 O O . SER A 1 290 ? -25.494 13.588 0.487 1.00 94.94 290 SER A O 1
ATOM 2260 N N . VAL A 1 291 ? -23.624 12.381 0.138 1.00 92.81 291 VAL A N 1
ATOM 2261 C CA . VAL A 1 291 ? -24.234 11.054 0.307 1.00 92.81 291 VAL A CA 1
ATOM 2262 C C . VAL A 1 291 ? -24.678 10.836 1.753 1.00 92.81 291 VAL A C 1
ATOM 2264 O O . VAL A 1 291 ? -25.795 10.378 1.984 1.00 92.81 291 VAL A O 1
ATOM 2267 N N . ALA A 1 292 ? -23.859 11.226 2.735 1.00 90.50 292 ALA A N 1
ATOM 2268 C CA . ALA A 1 292 ? -24.197 11.081 4.153 1.00 90.50 292 ALA A CA 1
ATOM 2269 C C . ALA A 1 292 ? -25.505 11.799 4.542 1.00 90.50 292 ALA A C 1
ATOM 2271 O O . ALA A 1 292 ? -26.202 11.358 5.452 1.00 90.50 292 ALA A O 1
ATOM 2272 N N . GLY A 1 293 ? -25.878 12.869 3.828 1.00 84.38 293 GLY A N 1
ATOM 2273 C CA . GLY A 1 293 ? -27.146 13.575 4.034 1.00 84.38 293 GLY A CA 1
ATOM 2274 C C . GLY A 1 293 ? -28.397 12.788 3.621 1.00 84.38 293 GLY A C 1
ATOM 2275 O O . GLY A 1 293 ? -29.497 13.173 4.008 1.00 84.38 293 GLY A O 1
ATOM 2276 N N . ARG A 1 294 ? -28.253 11.698 2.854 1.00 88.75 294 ARG A N 1
ATOM 2277 C CA . ARG A 1 294 ? -29.377 10.907 2.317 1.00 88.75 294 ARG A CA 1
ATOM 2278 C C . ARG A 1 294 ? -29.794 9.730 3.200 1.00 88.75 294 ARG A C 1
ATOM 2280 O O . ARG A 1 294 ? -30.837 9.141 2.949 1.00 88.75 294 ARG A O 1
ATOM 2287 N N . ASN A 1 295 ? -29.014 9.411 4.238 1.00 79.31 295 ASN A N 1
ATOM 2288 C CA . ASN A 1 295 ? -29.265 8.299 5.166 1.00 79.31 295 ASN A CA 1
ATOM 2289 C C . ASN A 1 295 ? -29.483 6.934 4.472 1.00 79.31 295 ASN A C 1
ATOM 2291 O O . ASN A 1 295 ? -30.287 6.114 4.914 1.00 79.31 295 ASN A O 1
ATOM 2295 N N . GLU A 1 296 ? -28.781 6.697 3.362 1.00 84.94 296 GLU A N 1
ATOM 2296 C CA . GLU A 1 296 ? -28.813 5.420 2.650 1.00 84.94 296 GLU A CA 1
ATOM 2297 C C . GLU A 1 296 ? -27.984 4.385 3.423 1.00 84.94 296 GLU A C 1
ATOM 2299 O O . GLU A 1 296 ? -26.792 4.582 3.674 1.00 84.94 296 GLU A O 1
ATOM 2304 N N . SER A 1 297 ? -28.623 3.282 3.825 1.00 78.88 297 SER A N 1
ATOM 2305 C CA . SER A 1 297 ? -27.936 2.157 4.463 1.00 78.88 297 SER A CA 1
ATOM 2306 C C . SER A 1 297 ? -27.033 1.458 3.450 1.00 78.88 297 SER A C 1
ATOM 2308 O O . SER A 1 297 ? -27.439 1.203 2.316 1.00 78.88 297 SER A O 1
ATOM 2310 N N . ARG A 1 298 ? -25.805 1.143 3.862 1.00 88.31 298 ARG A N 1
ATOM 2311 C CA . ARG A 1 298 ? -24.810 0.455 3.038 1.00 88.31 298 ARG A CA 1
ATOM 2312 C C . ARG A 1 298 ? -24.334 -0.789 3.752 1.00 88.31 298 ARG A C 1
ATOM 2314 O O . ARG A 1 298 ? -24.215 -0.808 4.972 1.00 88.31 298 ARG A O 1
ATOM 2321 N N . VAL A 1 299 ? -24.064 -1.824 2.968 1.00 91.75 299 VAL A N 1
ATOM 2322 C CA . VAL A 1 299 ? -23.792 -3.161 3.502 1.00 91.75 299 VAL A CA 1
ATOM 2323 C C . VAL A 1 299 ? -22.386 -3.267 4.099 1.00 91.75 299 VAL A C 1
ATOM 2325 O O . VAL A 1 299 ? -22.182 -4.119 4.947 1.00 91.75 299 VAL A O 1
ATOM 2328 N N . PHE A 1 300 ? -21.440 -2.404 3.706 1.00 93.38 300 PHE A N 1
ATOM 2329 C CA . PHE A 1 300 ? -20.009 -2.554 4.015 1.00 93.38 300 PHE A CA 1
ATOM 2330 C C . PHE A 1 300 ? -19.426 -1.514 4.997 1.00 93.38 300 PHE A C 1
ATOM 2332 O O . PHE A 1 300 ? -18.318 -1.696 5.495 1.00 93.38 300 PHE A O 1
ATOM 2339 N N . PHE A 1 301 ? -20.150 -0.439 5.338 1.00 94.38 301 PHE A N 1
ATOM 2340 C CA . PHE A 1 301 ? -19.748 0.475 6.421 1.00 94.38 301 PHE A CA 1
ATOM 2341 C C . PHE A 1 301 ? -20.940 1.088 7.159 1.00 94.38 301 PHE A C 1
ATOM 2343 O O . PHE A 1 301 ? -22.027 1.236 6.605 1.00 94.38 301 PHE A O 1
ATOM 2350 N N . GLU A 1 302 ? -20.697 1.536 8.392 1.00 93.31 302 GLU A N 1
ATOM 2351 C CA . GLU A 1 302 ? -21.603 2.397 9.161 1.00 93.31 302 GLU A CA 1
ATOM 2352 C C . GLU A 1 302 ? -21.010 3.811 9.284 1.00 93.31 302 GLU A C 1
ATOM 2354 O O . GLU A 1 302 ? -19.817 3.970 9.543 1.00 93.31 302 GLU A O 1
ATOM 2359 N N . ILE A 1 303 ? -21.830 4.856 9.132 1.00 94.31 303 ILE A N 1
ATOM 2360 C CA . ILE A 1 303 ? -21.418 6.230 9.463 1.00 94.31 303 ILE A CA 1
ATOM 2361 C C . ILE A 1 303 ? -21.637 6.440 10.964 1.00 94.31 303 ILE A C 1
ATOM 2363 O O . ILE A 1 303 ? -22.759 6.677 11.404 1.00 94.31 303 ILE A O 1
ATOM 2367 N N . VAL A 1 304 ? -20.563 6.375 11.752 1.00 92.94 304 VAL A N 1
ATOM 2368 C CA . VAL A 1 304 ? -20.615 6.511 13.223 1.00 92.94 304 VAL A CA 1
ATOM 2369 C C . VAL A 1 304 ? -20.796 7.966 13.644 1.00 92.94 304 VAL A C 1
ATOM 2371 O O . VAL A 1 304 ? -21.456 8.276 14.638 1.00 92.94 304 VAL A O 1
ATOM 2374 N N . LYS A 1 305 ? -20.195 8.890 12.890 1.00 94.06 305 LYS A N 1
ATOM 2375 C CA . LYS A 1 305 ? -20.247 10.323 13.178 1.00 94.06 305 LYS A CA 1
ATOM 2376 C C . LYS A 1 305 ? -20.244 11.123 11.887 1.00 94.06 305 LYS A C 1
ATOM 2378 O O . LYS A 1 305 ? -19.373 10.936 11.044 1.00 94.06 305 LYS A O 1
ATOM 2383 N N . ALA A 1 306 ? -21.166 12.072 11.775 1.00 95.25 306 ALA A N 1
ATOM 2384 C CA . ALA A 1 306 ? -21.209 13.023 10.672 1.00 95.25 306 ALA A CA 1
ATOM 2385 C C . ALA A 1 306 ? -21.067 14.456 11.196 1.00 95.25 306 ALA A C 1
ATOM 2387 O O . ALA A 1 306 ? -21.727 14.864 12.151 1.00 95.25 306 ALA A O 1
ATOM 2388 N N . THR A 1 307 ? -20.191 15.235 10.568 1.00 95.44 307 THR A N 1
ATOM 2389 C CA . THR A 1 307 ? -20.044 16.675 10.802 1.00 95.44 307 THR A CA 1
ATOM 2390 C C . THR A 1 307 ? -20.108 17.411 9.468 1.00 95.44 307 THR A C 1
ATOM 2392 O O . THR A 1 307 ? -19.939 16.806 8.415 1.00 95.44 307 THR A O 1
ATOM 2395 N N . LYS A 1 308 ? -20.269 18.741 9.487 1.00 94.25 308 LYS A N 1
ATOM 2396 C CA . LYS A 1 308 ? -20.288 19.549 8.251 1.00 94.25 308 LYS A CA 1
ATOM 2397 C C . LYS A 1 308 ? -19.025 19.408 7.383 1.00 94.25 308 LYS A C 1
ATOM 2399 O O . LYS A 1 308 ? -19.058 19.812 6.230 1.00 94.25 308 LYS A O 1
ATOM 2404 N N . LYS A 1 309 ? -17.907 18.934 7.946 1.00 96.25 309 LYS A N 1
ATOM 2405 C CA . LYS A 1 309 ? -16.596 18.897 7.275 1.00 96.25 309 LYS A CA 1
ATOM 2406 C C . LYS A 1 309 ? -15.967 17.505 7.201 1.00 96.25 309 LYS A C 1
ATOM 2408 O O . LYS A 1 309 ? -14.923 17.372 6.573 1.00 96.25 309 LYS A O 1
ATOM 2413 N N . ASP A 1 310 ? -16.529 16.509 7.880 1.00 97.50 310 ASP A N 1
ATOM 2414 C CA . ASP A 1 310 ? -15.904 15.190 8.008 1.00 97.50 310 ASP A CA 1
ATOM 2415 C C . ASP A 1 310 ? -16.929 14.114 8.375 1.00 97.50 310 ASP A C 1
ATOM 2417 O O . ASP A 1 310 ? -17.926 14.408 9.048 1.00 97.50 310 ASP A O 1
ATOM 2421 N N . LEU A 1 311 ? -16.630 12.878 7.981 1.00 96.81 311 LEU A N 1
ATOM 2422 C CA . LEU A 1 311 ? -17.388 11.669 8.303 1.00 96.81 311 LEU A CA 1
ATOM 2423 C C . LEU A 1 311 ? -16.460 10.667 8.985 1.00 96.81 311 LEU A C 1
ATOM 2425 O O . LEU A 1 311 ? -15.299 10.553 8.599 1.00 96.81 311 LEU A O 1
ATOM 2429 N N . THR A 1 312 ? -16.973 9.932 9.965 1.00 96.19 312 THR A N 1
ATOM 2430 C CA . THR A 1 312 ? -16.315 8.748 10.522 1.00 96.19 312 THR A CA 1
ATOM 2431 C C . THR A 1 312 ? -17.046 7.514 10.021 1.00 96.19 312 THR A C 1
ATOM 2433 O O . THR A 1 312 ? -18.235 7.343 10.301 1.00 96.19 312 THR A O 1
ATOM 2436 N N . PHE A 1 313 ? -16.328 6.672 9.291 1.00 95.94 313 PHE A N 1
ATOM 2437 C CA . PHE A 1 313 ? -16.781 5.374 8.816 1.00 95.94 313 PHE A CA 1
ATOM 2438 C C . PHE A 1 313 ? -16.311 4.295 9.782 1.00 95.94 313 PHE A C 1
ATOM 2440 O O . PHE A 1 313 ? -15.182 4.376 10.254 1.00 95.94 313 PHE A O 1
ATOM 2447 N N . ARG A 1 314 ? -17.141 3.284 10.033 1.00 94.38 314 ARG A N 1
ATOM 2448 C CA . ARG A 1 314 ? -16.729 2.024 10.653 1.00 94.38 314 ARG A CA 1
ATOM 2449 C C . ARG A 1 314 ? -16.881 0.899 9.652 1.00 94.38 314 ARG A C 1
ATOM 2451 O O . ARG A 1 314 ? -17.947 0.759 9.054 1.00 94.38 314 ARG A O 1
ATOM 2458 N N . ASP A 1 315 ? -15.841 0.099 9.515 1.00 96.06 315 ASP A N 1
ATOM 2459 C CA . ASP A 1 315 ? -15.882 -1.135 8.745 1.00 96.06 315 ASP A CA 1
ATOM 2460 C C . ASP A 1 315 ? -16.787 -2.157 9.452 1.00 96.06 315 ASP A C 1
ATOM 2462 O O . ASP A 1 315 ? -16.587 -2.475 10.626 1.00 96.06 315 ASP A O 1
ATOM 2466 N N . VAL A 1 316 ? -17.816 -2.658 8.764 1.00 94.50 316 VAL A N 1
ATOM 2467 C CA . VAL A 1 316 ? -18.763 -3.616 9.364 1.00 94.50 316 VAL A CA 1
ATOM 2468 C C . VAL A 1 316 ? -18.152 -4.993 9.608 1.00 94.50 316 VAL A C 1
ATOM 2470 O O . VAL A 1 316 ? -18.723 -5.767 10.375 1.00 94.50 316 VAL A O 1
ATOM 2473 N N . ARG A 1 317 ? -17.013 -5.314 8.972 1.00 94.38 317 ARG A N 1
ATOM 2474 C CA . ARG A 1 317 ? -16.297 -6.581 9.189 1.00 94.38 317 ARG A CA 1
ATOM 2475 C C . ARG A 1 317 ? -15.788 -6.689 10.620 1.00 94.38 317 ARG A C 1
ATOM 2477 O O . ARG A 1 317 ? -15.594 -7.797 11.116 1.00 94.38 317 ARG A O 1
ATOM 2484 N N . PHE A 1 318 ? -15.586 -5.550 11.277 1.00 93.69 318 PHE A N 1
ATOM 2485 C CA . PHE A 1 318 ? -15.140 -5.498 12.655 1.00 93.69 318 PHE A CA 1
ATOM 2486 C C . PHE A 1 318 ? -16.328 -5.201 13.585 1.00 93.69 318 PHE A C 1
ATOM 2488 O O . PHE A 1 318 ? -17.044 -4.208 13.399 1.00 93.69 318 PHE A O 1
ATOM 2495 N N . PRO A 1 319 ? -16.576 -6.061 14.591 1.00 89.75 319 PRO A N 1
ATOM 2496 C CA . PRO A 1 319 ? -17.623 -5.821 15.575 1.00 89.75 319 PRO A CA 1
ATOM 2497 C C . PRO A 1 319 ? -17.367 -4.513 16.329 1.00 89.75 319 PRO A C 1
ATOM 2499 O O . PRO A 1 319 ? -16.229 -4.067 16.479 1.00 89.75 319 PRO A O 1
ATOM 2502 N N . LYS A 1 320 ? -18.440 -3.900 16.844 1.00 89.81 320 LYS A N 1
ATOM 2503 C CA . LYS A 1 320 ? -18.315 -2.703 17.687 1.00 89.81 320 LYS A CA 1
ATOM 2504 C C . LYS A 1 320 ? -17.379 -3.030 18.861 1.00 89.81 320 LYS A C 1
ATOM 2506 O O . LYS A 1 320 ? -17.615 -4.052 19.514 1.00 89.81 320 LYS A O 1
ATOM 2511 N N . PRO A 1 321 ? -16.368 -2.199 19.172 1.00 88.69 321 PRO A N 1
ATOM 2512 C CA . PRO A 1 321 ? -15.479 -2.439 20.308 1.00 88.69 321 PRO A CA 1
ATOM 2513 C C . PRO A 1 321 ? -16.245 -2.696 21.613 1.00 88.69 321 PRO A C 1
ATOM 2515 O O . PRO A 1 321 ? -15.850 -3.536 22.418 1.00 88.69 321 PRO A O 1
ATOM 2518 N N . GLU A 1 322 ? -17.390 -2.033 21.801 1.00 92.12 322 GLU A N 1
ATOM 2519 C CA . GLU A 1 322 ? -18.277 -2.250 22.941 1.00 92.12 322 GLU A CA 1
ATOM 2520 C C . GLU A 1 322 ? -18.946 -3.633 22.944 1.00 92.12 322 GLU A C 1
ATOM 2522 O O . GLU A 1 322 ? -19.159 -4.192 24.016 1.00 92.12 322 GLU A O 1
ATOM 2527 N N . ALA A 1 323 ? -19.261 -4.204 21.779 1.00 92.94 323 ALA A N 1
ATOM 2528 C CA . ALA A 1 323 ? -19.818 -5.554 21.673 1.00 92.94 323 ALA A CA 1
ATOM 2529 C C . ALA A 1 323 ? -18.758 -6.614 22.011 1.00 92.94 323 ALA A C 1
ATOM 2531 O O . ALA A 1 323 ? -19.008 -7.489 22.835 1.00 92.94 323 ALA A O 1
ATOM 2532 N N . VAL A 1 324 ? -17.538 -6.467 21.481 1.00 93.06 324 VAL A N 1
ATOM 2533 C CA . VAL A 1 324 ? -16.405 -7.344 21.837 1.00 93.06 324 VAL A CA 1
ATOM 2534 C C . VAL A 1 324 ? -16.099 -7.258 23.329 1.00 93.06 324 VAL A C 1
ATOM 2536 O O . VAL A 1 324 ? -15.862 -8.268 23.989 1.00 93.06 324 VAL A O 1
ATOM 2539 N N . LEU A 1 325 ? -16.109 -6.047 23.892 1.00 94.06 325 LEU A N 1
ATOM 2540 C CA . LEU A 1 325 ? -15.903 -5.858 25.322 1.00 94.06 325 LEU A CA 1
ATOM 2541 C C . LEU A 1 325 ? -17.049 -6.460 26.147 1.00 94.06 325 LEU A C 1
ATOM 2543 O O . LEU A 1 325 ? -16.783 -7.031 27.199 1.00 94.06 325 LEU A O 1
ATOM 2547 N N . SER A 1 326 ? -18.295 -6.379 25.672 1.00 95.88 326 SER A N 1
ATOM 2548 C CA . SER A 1 326 ? -19.453 -7.016 26.314 1.00 95.88 326 SER A CA 1
ATOM 2549 C C . SER A 1 326 ? -19.241 -8.528 26.440 1.00 95.88 326 SER A C 1
ATOM 2551 O O . SER A 1 326 ? -19.335 -9.073 27.541 1.00 95.88 326 SER A O 1
ATOM 2553 N N . GLU A 1 327 ? -18.828 -9.190 25.356 1.00 96.50 327 GLU A N 1
ATOM 2554 C CA . GLU A 1 327 ? -18.477 -10.617 25.355 1.00 96.50 327 GLU A CA 1
ATOM 2555 C C . GLU A 1 327 ? -17.309 -10.933 26.300 1.00 96.50 327 GLU A C 1
ATOM 2557 O O . GLU A 1 327 ? -17.398 -11.857 27.112 1.00 96.50 327 GLU A O 1
ATOM 2562 N N . LYS A 1 328 ? -16.233 -10.134 26.261 1.00 96.38 328 LYS A N 1
ATOM 2563 C CA . LYS A 1 328 ? -15.064 -10.305 27.142 1.00 96.38 328 LYS A CA 1
ATOM 2564 C C . LYS A 1 328 ? -15.414 -10.155 28.622 1.00 96.38 328 LYS A C 1
ATOM 2566 O O . LYS A 1 328 ? -14.904 -10.917 29.438 1.00 96.38 328 LYS A O 1
ATOM 2571 N N . LEU A 1 329 ? -16.275 -9.201 28.982 1.00 96.81 329 LEU A N 1
ATOM 2572 C CA . LEU A 1 329 ? -16.725 -8.999 30.363 1.00 96.81 329 LEU A CA 1
ATOM 2573 C C . LEU A 1 329 ? -17.507 -10.217 30.870 1.00 96.81 329 LEU A C 1
ATOM 2575 O O . LEU A 1 329 ? -17.265 -10.677 31.984 1.00 96.81 329 LEU A O 1
ATOM 2579 N N . VAL A 1 330 ? -18.405 -10.770 30.052 1.00 98.12 330 VAL A N 1
ATOM 2580 C CA . VAL A 1 330 ? -19.148 -11.989 30.404 1.00 98.12 330 VAL A CA 1
ATOM 2581 C C . VAL A 1 330 ? -18.211 -13.193 30.519 1.00 98.12 330 VAL A C 1
ATOM 2583 O O . VAL A 1 330 ? -18.292 -13.944 31.491 1.00 98.12 330 VAL A O 1
ATOM 2586 N N . ALA A 1 331 ? -17.290 -13.369 29.568 1.00 97.88 331 ALA A N 1
ATOM 2587 C CA . ALA A 1 331 ? -16.300 -14.443 29.604 1.00 97.88 331 ALA A CA 1
ATOM 2588 C C . ALA A 1 331 ? -15.410 -14.357 30.854 1.00 97.88 331 ALA A C 1
ATOM 2590 O O . ALA A 1 331 ? -15.214 -15.359 31.535 1.00 97.88 331 ALA A O 1
ATOM 2591 N N . ALA A 1 332 ? -14.946 -13.156 31.211 1.00 97.50 332 ALA A N 1
ATOM 2592 C CA . ALA A 1 332 ? -14.165 -12.924 32.422 1.00 97.50 332 ALA A CA 1
ATOM 2593 C C . ALA A 1 332 ? -14.964 -13.215 33.701 1.00 97.50 332 ALA A C 1
ATOM 2595 O O . ALA A 1 332 ? -14.400 -13.709 34.674 1.00 97.50 332 ALA A O 1
ATOM 2596 N N . LEU A 1 333 ? -16.274 -12.947 33.714 1.00 98.12 333 LEU A N 1
ATOM 2597 C CA . LEU A 1 333 ? -17.134 -13.264 34.853 1.00 98.12 333 LEU A CA 1
ATOM 2598 C C . LEU A 1 333 ? -17.356 -14.780 35.002 1.00 98.12 333 LEU A C 1
ATOM 2600 O O . LEU A 1 333 ? -17.324 -15.293 36.120 1.00 98.12 333 LEU A O 1
ATOM 2604 N N . ARG A 1 334 ? -17.521 -15.502 33.885 1.00 98.38 334 ARG A N 1
ATOM 2605 C CA . ARG A 1 334 ? -17.583 -16.975 33.855 1.00 98.38 334 ARG A CA 1
ATOM 2606 C C . ARG A 1 334 ? -16.275 -17.618 34.306 1.00 98.38 334 ARG A C 1
ATOM 2608 O O . ARG A 1 334 ? -16.300 -18.553 35.099 1.00 98.38 334 ARG A O 1
ATOM 2615 N N . ASP A 1 335 ? -15.149 -17.101 33.825 1.00 97.88 335 ASP A N 1
ATOM 2616 C CA . ASP A 1 335 ? -13.810 -17.525 34.238 1.00 97.88 335 ASP A CA 1
ATOM 2617 C C . ASP A 1 335 ? -13.616 -17.344 35.749 1.00 97.88 335 ASP A C 1
ATOM 2619 O O . ASP A 1 335 ? -13.184 -18.262 36.440 1.00 97.88 335 ASP A O 1
ATOM 2623 N N . LEU A 1 336 ? -14.037 -16.195 36.284 1.00 97.94 336 LEU A N 1
ATOM 2624 C CA . LEU A 1 336 ? -13.969 -15.901 37.711 1.00 97.94 336 LEU A CA 1
ATOM 2625 C C . LEU A 1 336 ? -14.839 -16.871 38.532 1.00 97.94 336 LEU A C 1
ATOM 2627 O O . LEU A 1 336 ? -14.369 -17.401 39.534 1.00 97.94 336 LEU A O 1
ATOM 2631 N N . LYS A 1 337 ? -16.058 -17.190 38.072 1.00 97.88 337 LYS A N 1
ATOM 2632 C CA . LYS A 1 337 ? -16.918 -18.224 38.683 1.00 97.88 337 LYS A CA 1
ATOM 2633 C C . LYS A 1 337 ? -16.253 -19.607 38.689 1.00 97.88 337 LYS A C 1
ATOM 2635 O O . LYS A 1 337 ? -16.345 -20.317 39.686 1.00 97.88 337 LYS A O 1
ATOM 2640 N N . ALA A 1 338 ? -15.612 -19.998 37.587 1.00 97.75 338 ALA A N 1
ATOM 2641 C CA . ALA A 1 338 ? -15.028 -21.329 37.430 1.00 97.75 338 ALA A CA 1
ATOM 2642 C C . ALA A 1 338 ? -13.716 -21.506 38.210 1.00 97.75 338 ALA A C 1
ATOM 2644 O O . ALA A 1 338 ? -13.504 -22.545 38.832 1.00 97.75 338 ALA A O 1
ATOM 2645 N N . ASN A 1 339 ? -12.845 -20.498 38.177 1.00 97.44 339 ASN A N 1
ATOM 2646 C CA . ASN A 1 339 ? -11.457 -20.621 38.622 1.00 97.44 339 ASN A CA 1
ATOM 2647 C C . ASN A 1 339 ? -11.179 -19.916 39.957 1.00 97.44 339 ASN A C 1
ATOM 2649 O O . ASN A 1 339 ? -10.250 -20.292 40.669 1.00 97.44 339 ASN A O 1
ATOM 2653 N N . GLU A 1 340 ? -11.983 -18.920 40.334 1.00 97.19 340 GLU A N 1
ATOM 2654 C CA . GLU A 1 340 ? -11.804 -18.130 41.557 1.00 97.19 340 GLU A CA 1
ATOM 2655 C C . GLU A 1 340 ? -13.138 -17.934 42.303 1.00 97.19 340 GLU A C 1
ATOM 2657 O O . GLU A 1 340 ? -13.566 -16.798 42.528 1.00 97.19 340 GLU A O 1
ATOM 2662 N N . PRO A 1 341 ? -13.810 -19.013 42.746 1.00 96.19 341 PRO A N 1
ATOM 2663 C CA . PRO A 1 341 ? -15.139 -18.916 43.351 1.00 96.19 341 PRO A CA 1
ATOM 2664 C C . PRO A 1 341 ? -15.172 -18.029 44.604 1.00 96.19 341 PRO A C 1
ATOM 2666 O O . PRO A 1 341 ? -16.196 -17.429 44.895 1.00 96.19 341 PRO A O 1
ATOM 2669 N N . ALA A 1 342 ? -14.052 -17.874 45.321 1.00 95.25 342 ALA A N 1
ATOM 2670 C CA . ALA A 1 342 ? -13.949 -16.967 46.469 1.00 95.25 342 ALA A CA 1
ATOM 2671 C C . ALA A 1 342 ? -13.984 -15.472 46.083 1.00 95.25 342 ALA A C 1
ATOM 2673 O O . ALA A 1 342 ? -14.319 -14.624 46.910 1.00 95.25 342 ALA A O 1
ATOM 2674 N N . SER A 1 343 ? -13.627 -15.148 44.839 1.00 96.31 343 SER A N 1
ATOM 2675 C CA . SER A 1 343 ? -13.697 -13.798 44.274 1.00 96.31 343 SER A CA 1
ATOM 2676 C C . SER A 1 343 ? -15.062 -13.511 43.629 1.00 96.31 343 SER A C 1
ATOM 2678 O O . SER A 1 343 ? -15.322 -12.360 43.266 1.00 96.31 343 SER A O 1
ATOM 2680 N N . TYR A 1 344 ? -15.900 -14.540 43.434 1.00 97.81 344 TYR A N 1
ATOM 2681 C CA . TYR A 1 344 ? -17.232 -14.462 42.836 1.00 97.81 344 TYR A CA 1
ATOM 2682 C C . TYR A 1 344 ? -18.308 -14.447 43.931 1.00 97.81 344 TYR A C 1
ATOM 2684 O O . TYR A 1 344 ? -18.237 -15.253 44.857 1.00 97.81 344 TYR A O 1
ATOM 2692 N N . PRO A 1 345 ? -19.347 -13.602 43.840 1.00 98.06 345 PRO A N 1
ATOM 2693 C CA . PRO A 1 345 ? -19.553 -12.492 42.901 1.00 98.06 345 PRO A CA 1
ATOM 2694 C C . PRO A 1 345 ? -18.536 -11.348 43.075 1.00 98.06 345 PRO A C 1
ATOM 2696 O O . PRO A 1 345 ? -17.995 -11.150 44.161 1.00 98.06 345 PRO A O 1
ATOM 2699 N N . THR A 1 346 ? -18.316 -10.551 42.024 1.00 97.81 346 THR A N 1
ATOM 2700 C CA . THR A 1 346 ? -17.325 -9.449 42.008 1.00 97.81 346 THR A CA 1
ATOM 2701 C C . THR A 1 346 ? -17.990 -8.077 41.838 1.00 97.81 346 THR A C 1
ATOM 2703 O O . THR A 1 346 ? -19.209 -7.989 41.852 1.00 97.81 346 THR A O 1
ATOM 2706 N N . THR A 1 347 ? -17.230 -6.989 41.680 1.00 97.06 347 THR A N 1
ATOM 2707 C CA . THR A 1 347 ? -17.767 -5.657 41.324 1.00 97.06 347 THR A CA 1
ATOM 2708 C C . THR A 1 347 ? -17.448 -5.297 39.875 1.00 97.06 347 THR A C 1
ATOM 2710 O O . THR A 1 347 ? -16.500 -5.823 39.288 1.00 97.06 347 THR A O 1
ATOM 2713 N N . PHE A 1 348 ? -18.196 -4.355 39.293 1.00 95.31 348 PHE A N 1
ATOM 2714 C CA . PHE A 1 348 ? -17.964 -3.915 37.912 1.00 95.31 348 PHE A CA 1
ATOM 2715 C C . PHE A 1 348 ? -16.552 -3.356 37.698 1.00 95.31 348 PHE A C 1
ATOM 2717 O O . PHE A 1 348 ? -15.895 -3.693 36.716 1.00 95.31 348 PHE A O 1
ATOM 2724 N N . SER A 1 349 ? -16.047 -2.571 38.655 1.00 93.62 349 SER A N 1
ATOM 2725 C CA . SER A 1 349 ? -14.687 -2.018 38.609 1.00 93.62 349 SER A CA 1
ATOM 2726 C C . SER A 1 349 ? -13.618 -3.120 38.596 1.00 93.62 349 SER A C 1
ATOM 2728 O O . SER A 1 349 ? -12.694 -3.087 37.783 1.00 93.62 349 SER A O 1
ATOM 2730 N N . ARG A 1 350 ? -13.781 -4.152 39.438 1.00 95.12 350 ARG A N 1
ATOM 2731 C CA . ARG A 1 350 ? -12.865 -5.303 39.487 1.00 95.12 350 ARG A CA 1
ATOM 2732 C C . ARG A 1 350 ? -12.924 -6.145 38.215 1.00 95.12 350 ARG A C 1
ATOM 2734 O O . ARG A 1 350 ? -11.880 -6.570 37.730 1.00 95.12 350 ARG A O 1
ATOM 2741 N N . LEU A 1 351 ? -14.117 -6.349 37.656 1.00 95.94 351 LEU A N 1
ATOM 2742 C CA . LEU A 1 351 ? -14.278 -7.059 36.388 1.00 95.94 351 LEU A CA 1
ATOM 2743 C C . LEU A 1 351 ? -13.595 -6.307 35.235 1.00 95.94 351 LEU A C 1
ATOM 2745 O O . LEU A 1 351 ? -12.849 -6.915 34.472 1.00 95.94 351 LEU A O 1
ATOM 2749 N N . CYS A 1 352 ? -13.771 -4.983 35.154 1.00 94.19 352 CYS A N 1
ATOM 2750 C CA . CYS A 1 352 ? -13.071 -4.149 34.172 1.00 94.19 352 CYS A CA 1
ATOM 2751 C C . CYS A 1 352 ? -11.547 -4.253 34.323 1.00 94.19 352 CYS A C 1
ATOM 2753 O O . CYS A 1 352 ? -10.842 -4.435 33.334 1.00 94.19 352 CYS A O 1
ATOM 2755 N N . ALA A 1 353 ? -11.039 -4.192 35.560 1.00 93.19 353 ALA A N 1
ATOM 2756 C CA . ALA A 1 353 ? -9.609 -4.320 35.835 1.00 93.19 353 ALA A CA 1
ATOM 2757 C C . ALA A 1 353 ? -9.030 -5.674 35.381 1.00 93.19 353 ALA A C 1
ATOM 2759 O O . ALA A 1 353 ? -7.877 -5.720 34.959 1.00 93.19 353 ALA A O 1
ATOM 2760 N N . ARG A 1 354 ? -9.827 -6.753 35.420 1.00 94.38 354 ARG A N 1
ATOM 2761 C CA . ARG A 1 354 ? -9.432 -8.087 34.934 1.00 94.38 354 ARG A CA 1
ATOM 2762 C C . ARG A 1 354 ? -9.360 -8.162 33.408 1.00 94.38 354 ARG A C 1
ATOM 2764 O O . ARG A 1 354 ? -8.453 -8.799 32.888 1.00 94.38 354 ARG A O 1
ATOM 2771 N N . VAL A 1 355 ? -10.293 -7.526 32.694 1.00 94.75 355 VAL A N 1
ATOM 2772 C CA . VAL A 1 355 ? -10.299 -7.515 31.216 1.00 94.75 355 VAL A CA 1
ATOM 2773 C C . VAL A 1 355 ? -9.178 -6.636 30.641 1.00 94.75 355 VAL A C 1
ATOM 2775 O O . VAL A 1 355 ? -8.693 -6.910 29.547 1.00 94.75 355 VAL A O 1
ATOM 2778 N N . GLY A 1 356 ? -8.727 -5.626 31.390 1.00 88.50 356 GLY A N 1
ATOM 2779 C CA . GLY A 1 356 ? -7.547 -4.819 31.076 1.00 88.50 356 GLY A CA 1
ATOM 2780 C C . GLY A 1 356 ? -7.819 -3.307 31.059 1.00 88.50 356 GLY A C 1
ATOM 2781 O O . GLY A 1 356 ? -8.971 -2.873 30.980 1.00 88.50 356 GLY A O 1
ATOM 2782 N N . PRO A 1 357 ? -6.761 -2.472 31.125 1.00 75.94 357 PRO A N 1
ATOM 2783 C CA . PRO A 1 357 ? -6.884 -1.011 31.215 1.00 75.94 357 PRO A CA 1
ATOM 2784 C C . PRO A 1 357 ? -7.453 -0.362 29.944 1.00 75.94 357 PRO A C 1
ATOM 2786 O O . PRO A 1 357 ? -7.964 0.756 30.002 1.00 75.94 357 PRO A O 1
ATOM 2789 N N . GLU A 1 358 ? -7.399 -1.063 28.811 1.00 70.75 358 GLU A N 1
ATOM 2790 C CA . GLU A 1 358 ? -7.890 -0.590 27.510 1.00 70.75 358 GLU A CA 1
ATOM 2791 C C . GLU A 1 358 ? -9.406 -0.341 27.501 1.00 70.75 358 GLU A C 1
ATOM 2793 O O . GLU A 1 358 ? -9.903 0.483 26.741 1.00 70.75 358 GLU A O 1
ATOM 2798 N N . ALA A 1 359 ? -10.145 -0.996 28.399 1.00 70.19 359 ALA A N 1
ATOM 2799 C CA . ALA A 1 359 ? -11.600 -0.980 28.429 1.00 70.19 359 ALA A CA 1
ATOM 2800 C C . ALA A 1 359 ? -12.231 0.307 28.986 1.00 70.19 359 ALA A C 1
ATOM 2802 O O . ALA A 1 359 ? -13.456 0.358 29.006 1.00 70.19 359 ALA A O 1
ATOM 2803 N N . GLY A 1 360 ? -11.432 1.279 29.468 1.00 82.25 360 GLY A N 1
ATOM 2804 C CA . GLY A 1 360 ? -11.806 2.601 30.009 1.00 82.25 360 GLY A CA 1
ATOM 2805 C C . GLY A 1 360 ? -13.257 2.766 30.497 1.00 82.25 360 GLY A C 1
ATOM 2806 O O . GLY A 1 360 ? -14.165 2.723 29.688 1.00 82.25 360 GLY A O 1
ATOM 2807 N N . ILE A 1 361 ? -13.507 3.085 31.776 1.00 83.25 361 ILE A N 1
ATOM 2808 C CA . ILE A 1 361 ? -14.842 3.062 32.446 1.00 83.25 361 ILE A CA 1
ATOM 2809 C C . ILE A 1 361 ? -16.055 3.463 31.567 1.00 83.25 361 ILE A C 1
ATOM 2811 O O . ILE A 1 361 ? -17.094 2.807 31.621 1.00 83.25 361 ILE A O 1
ATOM 2815 N N . LEU A 1 362 ? -15.942 4.515 30.746 1.00 85.50 362 LEU A N 1
ATOM 2816 C CA . LEU A 1 362 ? -16.996 4.935 29.810 1.00 85.50 362 LEU A CA 1
ATOM 2817 C C . LEU A 1 362 ? -17.334 3.887 28.731 1.00 85.50 362 LEU A C 1
ATOM 2819 O O . LEU A 1 362 ? -18.511 3.650 28.466 1.00 85.50 362 LEU A O 1
ATOM 2823 N N . MET A 1 363 ? -16.330 3.271 28.105 1.00 89.50 363 MET A N 1
ATOM 2824 C CA . MET A 1 363 ? -16.503 2.218 27.100 1.00 89.50 363 MET A CA 1
ATOM 2825 C C . MET A 1 363 ? -17.055 0.945 27.745 1.00 89.50 363 MET A C 1
ATOM 2827 O O . MET A 1 363 ? -18.017 0.379 27.230 1.00 89.50 363 MET A O 1
ATOM 2831 N N . ALA A 1 364 ? -16.541 0.555 28.915 1.00 91.75 364 ALA A N 1
ATOM 2832 C CA . ALA A 1 364 ? -17.100 -0.551 29.687 1.00 91.75 364 ALA A CA 1
ATOM 2833 C C . ALA A 1 364 ? -18.582 -0.329 30.038 1.00 91.75 364 ALA A C 1
ATOM 2835 O O . ALA A 1 364 ? -19.387 -1.246 29.901 1.00 91.75 364 ALA A O 1
ATOM 2836 N N . GLY A 1 365 ? -18.978 0.889 30.421 1.00 92.12 365 GLY A N 1
ATOM 2837 C CA . GLY A 1 365 ? -20.385 1.212 30.686 1.00 92.12 365 GLY A CA 1
ATOM 2838 C C . GLY A 1 365 ? -21.290 1.054 29.456 1.00 92.12 365 GLY A C 1
ATOM 2839 O O . GLY A 1 365 ? -22.415 0.563 29.567 1.00 92.12 365 GLY A O 1
ATOM 2840 N N . ARG A 1 366 ? -20.795 1.411 28.262 1.00 92.75 366 ARG A N 1
ATOM 2841 C CA . ARG A 1 366 ? -21.514 1.162 27.001 1.00 92.75 366 ARG A CA 1
ATOM 2842 C C . ARG A 1 366 ? -21.587 -0.326 26.677 1.00 92.75 366 ARG A C 1
ATOM 2844 O O . ARG A 1 366 ? -22.661 -0.803 26.329 1.00 92.75 366 ARG A O 1
ATOM 2851 N N . ALA A 1 367 ? -20.487 -1.057 26.848 1.00 93.88 367 ALA A N 1
ATOM 2852 C CA . ALA A 1 367 ? -20.438 -2.506 26.666 1.00 93.88 367 ALA A CA 1
ATOM 2853 C C . ALA A 1 367 ? -21.433 -3.232 27.583 1.00 93.88 367 ALA A C 1
ATOM 2855 O O . ALA A 1 367 ? -22.158 -4.114 27.134 1.00 93.88 367 ALA A O 1
ATOM 2856 N N . ALA A 1 368 ? -21.554 -2.783 28.836 1.00 94.75 368 ALA A N 1
ATOM 2857 C CA . ALA A 1 368 ? -22.510 -3.315 29.802 1.00 94.75 368 ALA A CA 1
ATOM 2858 C C . ALA A 1 368 ? -23.984 -3.093 29.408 1.00 94.75 368 ALA A C 1
ATOM 2860 O O . ALA A 1 368 ? -24.875 -3.762 29.926 1.00 94.75 368 ALA A O 1
ATOM 2861 N N . SER A 1 369 ? -24.258 -2.166 28.487 1.00 95.12 369 SER A N 1
ATOM 2862 C CA . SER A 1 369 ? -25.606 -1.935 27.954 1.00 95.12 369 SER A CA 1
ATOM 2863 C C . SER A 1 369 ? -25.936 -2.837 26.755 1.00 95.12 369 SER A C 1
ATOM 2865 O O . SER A 1 369 ? -27.087 -2.879 26.322 1.00 95.12 369 SER A O 1
ATOM 2867 N N . LEU A 1 370 ? -24.951 -3.555 26.209 1.00 95.75 370 LEU A N 1
ATOM 2868 C CA . LEU A 1 370 ? -25.093 -4.425 25.041 1.00 95.75 370 LEU A CA 1
ATOM 2869 C C . LEU A 1 370 ? -25.146 -5.902 25.451 1.00 95.75 370 LEU A C 1
ATOM 2871 O O . LEU A 1 370 ? -24.539 -6.300 26.446 1.00 95.75 370 LEU A O 1
ATOM 2875 N N . ALA A 1 371 ? -25.830 -6.723 24.651 1.00 95.25 371 ALA A N 1
ATOM 2876 C CA . ALA A 1 371 ? -25.730 -8.177 24.751 1.00 95.25 371 ALA A CA 1
ATOM 2877 C C . ALA A 1 371 ? -24.319 -8.644 24.314 1.00 95.25 371 ALA A C 1
ATOM 2879 O O . ALA A 1 371 ? -23.745 -8.018 23.419 1.00 95.25 371 ALA A O 1
ATOM 2880 N N . PRO A 1 372 ? -23.761 -9.713 24.917 1.00 97.50 372 PRO A N 1
ATOM 2881 C CA . PRO A 1 372 ? -24.406 -10.599 25.894 1.00 97.50 372 PRO A CA 1
ATOM 2882 C C . PRO A 1 372 ? -24.485 -10.050 27.329 1.00 97.50 372 PRO A C 1
ATOM 2884 O O . PRO A 1 372 ? -25.313 -10.523 28.101 1.00 97.50 372 PRO A O 1
ATOM 2887 N N . TYR A 1 373 ? -23.699 -9.035 27.703 1.00 97.62 373 TYR A N 1
ATOM 2888 C CA . TYR A 1 373 ? -23.617 -8.567 29.093 1.00 97.62 373 TYR A CA 1
ATOM 2889 C C . TYR A 1 373 ? -24.971 -8.194 29.701 1.00 97.62 373 TYR A C 1
ATOM 2891 O O . TYR A 1 373 ? -25.321 -8.702 30.763 1.00 97.62 373 TYR A O 1
ATOM 2899 N N . SER A 1 374 ? -25.756 -7.346 29.032 1.00 96.44 374 SER A N 1
ATOM 2900 C CA . SER A 1 374 ? -27.048 -6.893 29.570 1.00 96.44 374 SER A CA 1
ATOM 2901 C C . SER A 1 374 ? -28.100 -8.004 29.684 1.00 96.44 374 SER A C 1
ATOM 2903 O O . SER A 1 374 ? -29.079 -7.837 30.409 1.00 96.44 374 SER A O 1
ATOM 2905 N N . ALA A 1 375 ? -27.902 -9.131 28.992 1.00 97.44 375 ALA A N 1
ATOM 2906 C CA . ALA A 1 375 ? -28.772 -10.301 29.060 1.00 97.44 375 ALA A CA 1
ATOM 2907 C C . ALA A 1 375 ? -28.319 -11.312 30.127 1.00 97.44 375 ALA A C 1
ATOM 2909 O O . ALA A 1 375 ? -29.152 -11.988 30.727 1.00 97.44 375 ALA A O 1
ATOM 2910 N N . GLU A 1 376 ? -27.011 -11.422 30.362 1.00 98.44 376 GLU A N 1
ATOM 2911 C CA . GLU A 1 376 ? -26.420 -12.505 31.152 1.00 98.44 376 GLU A CA 1
ATOM 2912 C C . GLU A 1 376 ? -25.867 -12.065 32.507 1.00 98.44 376 GLU A C 1
ATOM 2914 O O . GLU A 1 376 ? -25.554 -12.923 33.326 1.00 98.44 376 GLU A O 1
ATOM 2919 N N . VAL A 1 377 ? -25.738 -10.763 32.773 1.00 98.25 377 VAL A N 1
ATOM 2920 C CA . VAL A 1 377 ? -25.147 -10.234 34.011 1.00 98.25 377 VAL A CA 1
ATOM 2921 C C . VAL A 1 377 ? -26.165 -9.405 34.783 1.00 98.25 377 VAL A C 1
ATOM 2923 O O . VAL A 1 377 ? -26.829 -8.525 34.242 1.00 98.25 377 VAL A O 1
ATOM 2926 N N . ILE A 1 378 ? -26.256 -9.658 36.087 1.00 98.12 378 ILE A N 1
ATOM 2927 C CA . ILE A 1 378 ? -27.105 -8.925 37.022 1.00 98.12 378 ILE A CA 1
ATOM 2928 C C . ILE A 1 378 ? -26.233 -8.130 37.985 1.00 98.12 378 ILE A C 1
ATOM 2930 O O . ILE A 1 378 ? -25.367 -8.675 38.669 1.00 98.12 378 ILE A O 1
ATOM 2934 N N . THR A 1 379 ? -26.531 -6.837 38.091 1.00 97.81 379 THR A N 1
ATOM 2935 C CA . THR A 1 379 ? -25.969 -5.934 39.100 1.00 97.81 379 THR A CA 1
ATOM 2936 C C . THR A 1 379 ? -26.989 -5.737 40.211 1.00 97.81 379 THR A C 1
ATOM 2938 O O . THR A 1 379 ? -28.078 -5.219 39.959 1.00 97.81 379 THR A O 1
ATOM 2941 N N . ALA A 1 380 ? -26.649 -6.111 41.448 1.00 97.56 380 ALA A N 1
ATOM 2942 C CA . ALA A 1 380 ? -27.590 -6.037 42.570 1.00 97.56 380 ALA A CA 1
ATOM 2943 C C . ALA A 1 380 ? -28.133 -4.613 42.802 1.00 97.56 380 ALA A C 1
ATOM 2945 O O . ALA A 1 380 ? -29.315 -4.436 43.076 1.00 97.56 380 ALA A O 1
ATOM 2946 N N . PHE A 1 381 ? -27.294 -3.591 42.644 1.00 96.75 381 PHE A N 1
ATOM 2947 C CA . PHE A 1 381 ? -27.632 -2.173 42.706 1.00 96.75 381 PHE A CA 1
ATOM 2948 C C . PHE A 1 381 ? -27.063 -1.452 41.478 1.00 96.75 381 PHE A C 1
ATOM 2950 O O . PHE A 1 381 ? -25.939 -0.958 41.543 1.00 96.75 381 PHE A O 1
ATOM 2957 N N . PRO A 1 382 ? -27.822 -1.319 40.375 1.00 93.38 382 PRO A N 1
ATOM 2958 C CA . PRO A 1 382 ? -27.315 -0.729 39.128 1.00 93.38 382 PRO A CA 1
ATOM 2959 C C . PRO A 1 382 ? -26.731 0.688 39.269 1.00 93.38 382 PRO A C 1
ATOM 2961 O O . PRO A 1 382 ? -25.882 1.089 38.484 1.00 93.38 382 PRO A O 1
ATOM 2964 N N . ALA A 1 383 ? -27.165 1.446 40.282 1.00 91.94 383 ALA A N 1
ATOM 2965 C CA . ALA A 1 383 ? -26.677 2.799 40.561 1.00 91.94 383 ALA A CA 1
ATOM 2966 C C . ALA A 1 383 ? -25.419 2.858 41.457 1.00 91.94 383 ALA A C 1
ATOM 2968 O O . ALA A 1 383 ? -24.901 3.948 41.687 1.00 91.94 383 ALA A O 1
ATOM 2969 N N . ALA A 1 384 ? -24.950 1.734 42.011 1.00 92.69 384 ALA A N 1
ATOM 2970 C CA . ALA A 1 384 ? -23.801 1.693 42.916 1.00 92.69 384 ALA A CA 1
ATOM 2971 C C . ALA A 1 384 ? -22.579 1.073 42.223 1.00 92.69 384 ALA A C 1
ATOM 2973 O O . ALA A 1 384 ? -22.629 -0.067 41.772 1.00 92.69 384 ALA A O 1
ATOM 2974 N N . VAL A 1 385 ? -21.466 1.814 42.187 1.00 86.50 385 VAL A N 1
ATOM 2975 C CA . VAL A 1 385 ? -20.221 1.410 41.499 1.00 86.50 385 VAL A CA 1
ATOM 2976 C C . VAL A 1 385 ? -19.634 0.116 42.074 1.00 86.50 385 VAL A C 1
ATOM 2978 O O . VAL A 1 385 ? -19.179 -0.748 41.326 1.00 86.50 385 VAL A O 1
ATOM 2981 N N . ASP A 1 386 ? -19.704 -0.042 43.397 1.00 92.44 386 ASP A N 1
ATOM 2982 C CA . ASP A 1 386 ? -19.199 -1.218 44.115 1.00 92.44 386 ASP A CA 1
ATOM 2983 C C . ASP A 1 386 ? -20.270 -2.296 44.326 1.00 92.44 386 ASP A C 1
ATOM 2985 O O . ASP A 1 386 ? -20.106 -3.183 45.163 1.00 92.44 386 ASP A O 1
ATOM 2989 N N . SER A 1 387 ? -21.387 -2.227 43.592 1.00 96.31 387 SER A N 1
ATOM 2990 C CA . SER A 1 387 ? -22.410 -3.266 43.658 1.00 96.31 387 SER A CA 1
ATOM 2991 C C . SER A 1 387 ? -21.834 -4.623 43.256 1.00 96.31 387 SER A C 1
ATOM 2993 O O . SER A 1 387 ? -21.133 -4.695 42.240 1.00 96.31 387 SER A O 1
ATOM 2995 N N . PRO A 1 388 ? -22.197 -5.712 43.963 1.00 97.81 388 PRO A N 1
ATOM 2996 C CA . PRO A 1 388 ? -21.906 -7.044 43.470 1.00 97.81 388 PRO A CA 1
ATOM 2997 C C . PRO A 1 388 ? -22.613 -7.268 42.129 1.00 97.81 388 PRO A C 1
ATOM 2999 O O . PRO A 1 388 ? -23.774 -6.870 41.946 1.00 97.81 388 PRO A O 1
ATOM 3002 N N . ILE A 1 389 ? -21.878 -7.887 41.212 1.00 98.19 389 ILE A N 1
ATOM 3003 C CA . ILE A 1 389 ? -22.306 -8.347 39.898 1.00 98.19 389 ILE A CA 1
ATOM 3004 C C . ILE A 1 389 ? -22.043 -9.848 39.784 1.00 98.19 389 ILE A C 1
ATOM 3006 O O . ILE A 1 389 ? -21.011 -10.347 40.243 1.00 98.19 389 ILE A O 1
ATOM 3010 N N . GLY A 1 390 ? -22.973 -10.560 39.162 1.00 98.12 390 GLY A N 1
ATOM 3011 C CA . GLY A 1 390 ? -22.878 -11.992 38.891 1.00 98.12 390 GLY A CA 1
ATOM 3012 C C . GLY A 1 390 ? -23.694 -12.359 37.657 1.00 98.12 390 GLY A C 1
ATOM 3013 O O . GLY A 1 390 ? -24.420 -11.523 37.120 1.00 98.12 390 GLY A O 1
ATOM 3014 N N . LEU A 1 391 ? -23.564 -13.594 37.188 1.00 98.56 391 LEU A N 1
ATOM 3015 C CA . LEU A 1 391 ? -24.379 -14.122 36.101 1.00 98.56 391 LEU A CA 1
ATOM 3016 C C . LEU A 1 391 ? -25.854 -14.190 36.527 1.00 98.56 391 LEU A C 1
ATOM 3018 O O . LEU A 1 391 ? -26.172 -14.430 37.692 1.00 98.56 391 LEU A O 1
ATOM 3022 N N . ALA A 1 392 ? -26.762 -13.999 35.572 1.00 98.12 392 ALA A N 1
ATOM 3023 C CA . ALA A 1 392 ? -28.204 -13.960 35.802 1.00 98.12 392 ALA A CA 1
ATOM 3024 C C . ALA A 1 392 ? -28.776 -15.277 36.353 1.00 98.12 392 ALA A C 1
ATOM 3026 O O . ALA A 1 392 ? -29.811 -15.265 37.012 1.00 98.12 392 ALA A O 1
ATOM 3027 N N . GLU A 1 393 ? -28.092 -16.397 36.123 1.00 98.00 393 GLU A N 1
ATOM 3028 C CA . GLU A 1 393 ? -28.417 -17.718 36.676 1.00 98.00 393 GLU A CA 1
ATOM 3029 C C . GLU A 1 393 ? -28.002 -17.892 38.152 1.00 98.00 393 GLU A C 1
ATOM 3031 O O . GLU A 1 393 ? -28.529 -18.765 38.835 1.00 98.00 393 GLU A O 1
ATOM 3036 N N . ASP A 1 394 ? -27.127 -17.029 38.683 1.00 98.12 394 ASP A N 1
ATOM 3037 C CA . ASP A 1 394 ? -26.531 -17.166 40.022 1.00 98.12 394 ASP A CA 1
ATOM 3038 C C . ASP A 1 394 ? -27.102 -16.171 41.046 1.00 98.12 394 ASP A C 1
ATOM 3040 O O . ASP A 1 394 ? -26.401 -15.697 41.945 1.00 98.12 394 ASP A O 1
ATOM 3044 N N . LEU A 1 395 ? -28.393 -15.844 40.944 1.00 98.06 395 LEU A N 1
ATOM 3045 C CA . LEU A 1 395 ? -29.061 -14.865 41.820 1.00 98.06 395 LEU A CA 1
ATOM 3046 C C . LEU A 1 395 ? -28.877 -15.171 43.312 1.00 98.06 395 LEU A C 1
ATOM 3048 O O . LEU A 1 395 ? -28.717 -14.254 44.120 1.00 98.06 395 LEU A O 1
ATOM 3052 N N . GLN A 1 396 ? -28.858 -16.456 43.671 1.00 97.50 396 GLN A N 1
ATOM 3053 C CA . GLN A 1 396 ? -28.630 -16.894 45.041 1.00 97.50 396 GLN A CA 1
ATOM 3054 C C . GLN A 1 396 ? -27.205 -16.578 45.523 1.00 97.50 396 GLN A C 1
ATOM 3056 O O . GLN A 1 396 ? -27.045 -16.056 46.622 1.00 97.50 396 GLN A O 1
ATOM 3061 N N . GLN A 1 397 ? -26.177 -16.804 44.699 1.00 97.31 397 GLN A N 1
ATOM 3062 C CA . GLN A 1 397 ? -24.792 -16.473 45.063 1.00 97.31 397 GLN A CA 1
ATOM 3063 C C . GLN A 1 397 ? -24.588 -14.953 45.166 1.00 97.31 397 GLN A C 1
ATOM 3065 O O . GLN A 1 397 ? -23.865 -14.481 46.040 1.00 97.31 397 GLN A O 1
ATOM 3070 N N . ILE A 1 398 ? -25.281 -14.165 44.328 1.00 98.00 398 ILE A N 1
ATOM 3071 C CA . ILE A 1 398 ? -25.332 -12.696 44.453 1.00 98.00 398 ILE A CA 1
ATOM 3072 C C . ILE A 1 398 ? -25.926 -12.283 45.805 1.00 98.00 398 ILE A C 1
ATOM 3074 O O . ILE A 1 398 ? -25.383 -11.391 46.459 1.00 98.00 398 ILE A O 1
ATOM 3078 N N . ALA A 1 399 ? -27.007 -12.933 46.240 1.00 97.69 399 ALA A N 1
ATOM 3079 C CA . ALA A 1 399 ? -27.637 -12.667 47.531 1.00 97.69 399 ALA A CA 1
ATOM 3080 C C . ALA A 1 399 ? -26.764 -13.080 48.733 1.00 97.69 399 ALA A C 1
ATOM 3082 O O . ALA A 1 399 ? -26.782 -12.394 49.752 1.00 97.69 399 ALA A O 1
ATOM 3083 N N . GLU A 1 400 ? -25.981 -14.154 48.600 1.00 96.69 400 GLU A N 1
ATOM 3084 C CA . GLU A 1 400 ? -25.038 -14.660 49.614 1.00 96.69 400 GLU A CA 1
ATOM 3085 C C . GLU A 1 400 ? -23.700 -13.886 49.638 1.00 96.69 400 GLU A C 1
ATOM 3087 O O . GLU A 1 400 ? -22.858 -14.102 50.510 1.00 96.69 400 GLU A O 1
ATOM 3092 N N . SER A 1 401 ? -23.490 -12.946 48.709 1.00 97.19 401 SER A N 1
ATOM 3093 C CA . SER A 1 401 ? -22.243 -12.187 48.617 1.00 97.19 401 SER A CA 1
ATOM 3094 C C . SER A 1 401 ? -22.007 -11.296 49.841 1.00 97.19 401 SER A C 1
ATOM 3096 O O . SER A 1 401 ? -22.806 -10.414 50.176 1.00 97.19 401 SER A O 1
ATOM 3098 N N . SER A 1 402 ? -20.819 -11.422 50.437 1.00 95.00 402 SER A N 1
ATOM 3099 C CA . SER A 1 402 ? -20.348 -10.553 51.525 1.00 95.00 402 SER A CA 1
ATOM 3100 C C . SER A 1 402 ? -20.248 -9.071 51.128 1.00 95.00 402 SER A C 1
ATOM 3102 O O . SER A 1 402 ? -20.245 -8.203 52.003 1.00 95.00 402 SER A O 1
ATOM 3104 N N . LEU A 1 403 ? -20.224 -8.766 49.823 1.00 96.25 403 LEU A N 1
ATOM 3105 C CA . LEU A 1 403 ? -20.221 -7.407 49.275 1.00 96.25 403 LEU A CA 1
ATOM 3106 C C . LEU A 1 403 ? -21.602 -6.733 49.334 1.00 96.25 403 LEU A C 1
ATOM 3108 O O . LEU A 1 403 ? -21.687 -5.505 49.323 1.00 96.25 403 LEU A O 1
ATOM 3112 N N . LEU A 1 404 ? -22.691 -7.507 49.406 1.00 97.00 404 LEU A N 1
ATOM 3113 C CA . LEU A 1 404 ? -24.052 -6.974 49.331 1.00 97.00 404 LEU A CA 1
ATOM 3114 C C . LEU A 1 404 ? -24.490 -6.304 50.644 1.00 97.00 404 LEU A C 1
ATOM 3116 O O . LEU A 1 404 ? -25.072 -5.215 50.635 1.00 97.00 404 LEU A O 1
ATOM 3120 N N . LEU A 1 405 ? -24.195 -6.930 51.786 1.00 96.00 405 LEU A N 1
ATOM 3121 C CA . LEU A 1 405 ? -24.635 -6.453 53.101 1.00 96.00 405 LEU A CA 1
ATOM 3122 C C . LEU A 1 405 ? -24.091 -5.062 53.485 1.00 96.00 405 LEU A C 1
ATOM 3124 O O . LEU A 1 405 ? -24.888 -4.244 53.958 1.00 96.00 405 LEU A O 1
ATOM 3128 N N . PRO A 1 406 ? -22.806 -4.728 53.238 1.00 94.38 406 PRO A N 1
ATOM 3129 C CA . PRO A 1 406 ? -22.286 -3.376 53.446 1.00 94.38 406 PRO A CA 1
ATOM 3130 C C . PRO A 1 406 ? -22.996 -2.291 52.626 1.00 94.38 406 PRO A C 1
ATOM 3132 O O . PRO A 1 406 ? -22.956 -1.130 53.017 1.00 94.38 406 PRO A O 1
ATOM 3135 N N . LEU A 1 407 ? -23.661 -2.643 51.519 1.00 95.69 407 LEU A N 1
ATOM 3136 C CA . LEU A 1 407 ? -24.438 -1.707 50.696 1.00 95.69 407 LEU A CA 1
ATOM 3137 C C . LEU A 1 407 ? -25.909 -1.619 51.122 1.00 95.69 407 LEU A C 1
ATOM 3139 O O . LEU A 1 407 ? -26.539 -0.569 50.965 1.00 95.69 407 LEU A O 1
ATOM 3143 N N . LEU A 1 408 ? -26.465 -2.717 51.640 1.00 96.06 408 LEU A N 1
ATOM 3144 C CA . LEU A 1 408 ? -27.847 -2.796 52.114 1.00 96.06 408 LEU A CA 1
ATOM 3145 C C . LEU A 1 408 ? -28.031 -2.086 53.454 1.00 96.06 408 LEU A C 1
ATOM 3147 O O . LEU A 1 408 ? -28.928 -1.256 53.603 1.00 96.06 408 LEU A O 1
ATOM 3151 N N . LEU A 1 409 ? -27.189 -2.416 54.432 1.00 95.94 409 LEU A N 1
ATOM 3152 C CA . LEU A 1 409 ? -27.417 -2.051 55.825 1.00 95.94 409 LEU A CA 1
ATOM 3153 C C . LEU A 1 409 ? -27.377 -0.529 56.090 1.00 95.94 409 LEU A C 1
ATOM 3155 O O . LEU A 1 409 ? -28.287 -0.036 56.764 1.00 95.94 409 LEU A O 1
ATOM 3159 N N . PRO A 1 410 ? -26.440 0.261 55.514 1.00 95.69 410 PRO A N 1
ATOM 3160 C CA . PRO A 1 410 ? -26.422 1.715 55.702 1.00 95.69 410 PRO A CA 1
ATOM 3161 C C . PRO A 1 410 ? -27.691 2.429 55.232 1.00 95.69 410 PRO A C 1
ATOM 3163 O O . PRO A 1 410 ? -27.982 3.519 55.708 1.00 95.69 410 PRO A O 1
ATOM 3166 N N . LYS A 1 411 ? -28.449 1.839 54.297 1.00 95.69 411 LYS A N 1
ATOM 3167 C CA . LYS A 1 411 ? -29.681 2.445 53.768 1.00 95.69 411 LYS A CA 1
ATOM 3168 C C . LYS A 1 411 ? -30.855 2.369 54.745 1.00 95.69 411 LYS A C 1
ATOM 3170 O O . LYS A 1 411 ? -31.847 3.064 54.541 1.00 95.69 411 LYS A O 1
ATOM 3175 N N . HIS A 1 412 ? -30.754 1.526 55.774 1.00 95.75 412 HIS A N 1
ATOM 3176 C CA . HIS A 1 412 ? -31.832 1.270 56.735 1.00 95.75 412 HIS A CA 1
ATOM 3177 C C . HIS A 1 412 ? -31.475 1.608 58.176 1.00 95.75 412 HIS A C 1
ATOM 3179 O O . HIS A 1 412 ? -32.386 1.811 58.978 1.00 95.75 412 HIS A O 1
ATOM 3185 N N . ILE A 1 413 ? -30.185 1.680 58.513 1.00 94.44 413 ILE A N 1
ATOM 3186 C CA . ILE A 1 413 ? -29.762 2.120 59.841 1.00 94.44 413 ILE A CA 1
ATOM 3187 C C . ILE A 1 413 ? -30.132 3.587 60.038 1.00 94.44 413 ILE A C 1
ATOM 3189 O O . ILE A 1 413 ? -29.827 4.453 59.217 1.00 94.44 413 ILE A O 1
ATOM 3193 N N . LYS A 1 414 ? -30.779 3.854 61.168 1.00 93.69 414 LYS A N 1
ATOM 3194 C CA . LYS A 1 414 ? -31.104 5.196 61.649 1.00 93.69 414 LYS A CA 1
ATOM 3195 C C . LYS A 1 414 ? -30.521 5.376 63.048 1.00 93.69 414 LYS A C 1
ATOM 3197 O O . LYS A 1 414 ? -30.331 4.373 63.738 1.00 93.69 414 LYS A O 1
ATOM 3202 N N . PRO A 1 415 ? -30.278 6.614 63.512 1.00 89.06 415 PRO A N 1
ATOM 3203 C CA . PRO A 1 415 ? -29.796 6.860 64.869 1.00 89.06 415 PRO A CA 1
ATOM 3204 C C . PRO A 1 415 ? -30.617 6.137 65.946 1.00 89.06 415 PRO A C 1
ATOM 3206 O O . PRO A 1 415 ? -30.032 5.585 66.876 1.00 89.06 415 PRO A O 1
ATOM 3209 N N . GLU A 1 416 ? -31.943 6.065 65.779 1.00 91.75 416 GLU A N 1
ATOM 3210 C CA . GLU A 1 416 ? -32.866 5.419 66.723 1.00 91.75 416 GLU A CA 1
ATOM 3211 C C . GLU A 1 416 ? -32.949 3.889 66.556 1.00 91.75 416 GLU A C 1
ATOM 3213 O O . GLU A 1 416 ? -33.409 3.185 67.455 1.00 91.75 416 GLU A O 1
ATOM 3218 N N . HIS A 1 417 ? -32.499 3.358 65.414 1.00 90.75 417 HIS A N 1
ATOM 3219 C CA . HIS A 1 417 ? -32.629 1.952 65.031 1.00 90.75 417 HIS A CA 1
ATOM 3220 C C . HIS A 1 417 ? -31.326 1.437 64.413 1.00 90.75 417 HIS A C 1
ATOM 3222 O O . HIS A 1 417 ? -31.137 1.441 63.196 1.00 90.75 417 HIS A O 1
ATOM 3228 N N . GLN A 1 418 ? -30.430 0.974 65.284 1.00 93.50 418 GLN A N 1
ATOM 3229 C CA . GLN A 1 418 ? -29.121 0.428 64.903 1.00 93.50 418 GLN A CA 1
ATOM 3230 C C . GLN A 1 418 ? -29.184 -1.046 64.460 1.00 93.50 418 GLN A C 1
ATOM 3232 O O . GLN A 1 418 ? -28.228 -1.558 63.886 1.00 93.50 418 GLN A O 1
ATOM 3237 N N . ALA A 1 419 ? -30.306 -1.728 64.717 1.00 96.12 419 ALA A N 1
ATOM 3238 C CA . ALA A 1 419 ? -30.555 -3.105 64.300 1.00 96.12 419 ALA A CA 1
ATOM 3239 C C . ALA A 1 419 ? -31.731 -3.150 63.313 1.00 96.12 419 ALA A C 1
ATOM 3241 O O . ALA A 1 419 ? -32.811 -2.635 63.608 1.00 96.12 419 ALA A O 1
ATOM 3242 N N . VAL A 1 420 ? -31.517 -3.757 62.145 1.00 97.44 420 VAL A N 1
ATOM 3243 C CA . VAL A 1 420 ? -32.478 -3.785 61.034 1.00 97.44 420 VAL A CA 1
ATOM 3244 C C . VAL A 1 420 ? -32.986 -5.213 60.810 1.00 97.44 420 VAL A C 1
ATOM 3246 O O . VAL A 1 420 ? -32.160 -6.111 60.623 1.00 97.44 420 VAL A O 1
ATOM 3249 N N . PRO A 1 421 ? -34.313 -5.453 60.774 1.00 97.31 421 PRO A N 1
ATOM 3250 C CA . PRO A 1 421 ? -34.863 -6.769 60.459 1.00 97.31 421 PRO A CA 1
ATOM 3251 C C . PRO A 1 421 ? -34.459 -7.242 59.058 1.00 97.31 421 PRO A C 1
ATOM 3253 O O . PRO A 1 421 ? -34.558 -6.475 58.098 1.00 97.31 421 PRO A O 1
ATOM 3256 N N . VAL A 1 422 ? -34.086 -8.518 58.917 1.00 96.62 422 VAL A N 1
ATOM 3257 C CA . VAL A 1 422 ? -33.648 -9.102 57.629 1.00 96.62 422 VAL A CA 1
ATOM 3258 C C . VAL A 1 422 ? -34.701 -8.926 56.523 1.00 96.62 422 VAL A C 1
ATOM 3260 O O . VAL A 1 422 ? -34.373 -8.472 55.428 1.00 96.62 422 VAL A O 1
ATOM 3263 N N . ALA A 1 423 ? -35.982 -9.150 56.830 1.00 95.56 423 ALA A N 1
ATOM 3264 C CA . ALA A 1 423 ? -37.092 -8.964 55.888 1.00 95.56 423 ALA A CA 1
ATOM 3265 C C . ALA A 1 423 ? -37.203 -7.532 55.313 1.00 95.56 423 ALA A C 1
ATOM 3267 O O . ALA A 1 423 ? -37.731 -7.331 54.216 1.00 95.56 423 ALA A O 1
ATOM 3268 N N . THR A 1 424 ? -36.711 -6.517 56.032 1.00 96.88 424 THR A N 1
ATOM 3269 C CA . THR A 1 424 ? -36.684 -5.125 55.553 1.00 96.88 424 THR A CA 1
ATOM 3270 C C . THR A 1 424 ? -35.581 -4.916 54.512 1.00 96.88 424 THR A C 1
ATOM 3272 O O . THR A 1 424 ? -35.768 -4.156 53.560 1.00 96.88 424 THR A O 1
ATOM 3275 N N . LEU A 1 425 ? -34.455 -5.627 54.640 1.00 96.75 425 LEU A N 1
ATOM 3276 C CA . LEU A 1 425 ? -33.318 -5.533 53.719 1.00 96.75 425 LEU A CA 1
ATOM 3277 C C . LEU A 1 425 ? -33.661 -6.081 52.326 1.00 96.75 425 LEU A C 1
ATOM 3279 O O . LEU A 1 425 ? -33.265 -5.486 51.324 1.00 96.75 425 LEU A O 1
ATOM 3283 N N . ALA A 1 426 ? -34.468 -7.142 52.240 1.00 94.81 426 ALA A N 1
ATOM 3284 C CA . ALA A 1 426 ? -34.935 -7.686 50.960 1.00 94.81 426 ALA A CA 1
ATOM 3285 C C . ALA A 1 426 ? -35.765 -6.674 50.138 1.00 94.81 426 ALA A C 1
ATOM 3287 O O . ALA A 1 426 ? -35.787 -6.732 48.913 1.00 94.81 426 ALA A O 1
ATOM 3288 N N . LYS A 1 427 ? -36.401 -5.696 50.801 1.00 95.75 427 LYS A N 1
ATOM 3289 C CA . LYS A 1 427 ? -37.262 -4.667 50.185 1.00 95.75 427 LYS A CA 1
ATOM 3290 C C . LYS A 1 427 ? -36.547 -3.329 49.957 1.00 95.75 427 LYS A C 1
ATOM 3292 O O . LYS A 1 427 ? -37.187 -2.285 49.827 1.00 95.75 427 LYS A O 1
ATOM 3297 N N . THR A 1 428 ? -35.214 -3.326 49.945 1.00 97.25 428 THR A N 1
ATOM 3298 C CA . THR A 1 428 ? -34.422 -2.097 49.791 1.00 97.25 428 THR A CA 1
ATOM 3299 C C . THR A 1 428 ? -34.660 -1.434 48.434 1.00 97.25 428 THR A C 1
ATOM 3301 O O . THR A 1 428 ? -34.507 -2.059 47.386 1.00 97.25 428 THR A O 1
ATOM 3304 N N . LYS A 1 429 ? -34.956 -0.127 48.423 1.00 96.56 429 LYS A N 1
ATOM 3305 C CA . LYS A 1 429 ? -35.116 0.637 47.176 1.00 96.56 429 LYS A CA 1
ATOM 3306 C C . LYS A 1 429 ? -33.829 0.605 46.336 1.00 96.56 429 LYS A C 1
ATOM 3308 O O . LYS A 1 429 ? -32.738 0.898 46.831 1.00 96.56 429 LYS A O 1
ATOM 3313 N N . GLY A 1 430 ? -33.981 0.293 45.048 1.00 95.62 430 GLY A N 1
ATOM 3314 C CA . GLY A 1 430 ? -32.887 0.224 44.072 1.00 95.62 430 GLY A CA 1
ATOM 3315 C C . GLY A 1 430 ? -32.160 -1.122 44.012 1.00 95.62 430 GLY A C 1
ATOM 3316 O O . GLY A 1 430 ? -31.253 -1.262 43.199 1.00 95.62 430 GLY A O 1
ATOM 3317 N N . LEU A 1 431 ? -32.546 -2.085 44.853 1.00 97.44 431 LEU A N 1
ATOM 3318 C CA . LEU A 1 431 ? -32.093 -3.467 44.749 1.00 97.44 431 LEU A CA 1
ATOM 3319 C C . LEU A 1 431 ? -32.805 -4.157 43.579 1.00 97.44 431 LEU A C 1
ATOM 3321 O O . LEU A 1 431 ? -34.032 -4.068 43.459 1.00 97.44 431 LEU A O 1
ATOM 3325 N N . HIS A 1 432 ? -32.046 -4.864 42.748 1.00 97.50 432 HIS A N 1
ATOM 3326 C CA . HIS A 1 432 ? -32.554 -5.573 41.583 1.00 97.50 432 HIS A CA 1
ATOM 3327 C C . HIS A 1 432 ? -33.621 -6.601 41.980 1.00 97.50 432 HIS A C 1
ATOM 3329 O O . HIS A 1 432 ? -33.395 -7.439 42.854 1.00 97.50 432 HIS A O 1
ATOM 3335 N N . VAL A 1 433 ? -34.782 -6.555 41.319 1.00 97.12 433 VAL A N 1
ATOM 3336 C CA . VAL A 1 433 ? -35.979 -7.329 41.701 1.00 97.12 433 VAL A CA 1
ATOM 3337 C C . VAL A 1 433 ? -35.709 -8.834 41.717 1.00 97.12 433 VAL A C 1
ATOM 3339 O O . VAL A 1 433 ? -36.152 -9.516 42.633 1.00 97.12 433 VAL A O 1
ATOM 3342 N N . ALA A 1 434 ? -34.912 -9.339 40.770 1.00 97.56 434 ALA A N 1
ATOM 3343 C CA . ALA A 1 434 ? -34.566 -10.760 40.695 1.00 97.56 434 ALA A CA 1
ATOM 3344 C C . ALA A 1 434 ? -33.752 -11.275 41.902 1.00 97.56 434 ALA A C 1
ATOM 3346 O O . ALA A 1 434 ? -33.800 -12.460 42.204 1.00 97.56 434 ALA A O 1
ATOM 3347 N N . VAL A 1 435 ? -33.028 -10.402 42.614 1.00 97.88 435 VAL A N 1
ATOM 3348 C CA . VAL A 1 435 ? -32.198 -10.795 43.770 1.00 97.88 435 VAL A CA 1
ATOM 3349 C C . VAL A 1 435 ? -33.023 -10.828 45.064 1.00 97.88 435 VAL A C 1
ATOM 3351 O O . VAL A 1 435 ? -32.722 -11.600 45.971 1.00 97.88 435 VAL A O 1
ATOM 3354 N N . GLN A 1 436 ? -34.094 -10.029 45.152 1.00 97.00 436 GLN A N 1
ATOM 3355 C CA . GLN A 1 436 ? -34.890 -9.848 46.376 1.00 97.00 436 GLN A CA 1
ATOM 3356 C C . GLN A 1 436 ? -35.389 -11.157 47.020 1.00 97.00 436 GLN A C 1
ATOM 3358 O O . GLN A 1 436 ? -35.254 -11.272 48.240 1.00 97.00 436 GLN A O 1
ATOM 3363 N N . PRO A 1 437 ? -35.907 -12.156 46.268 1.00 97.62 437 PRO A N 1
ATOM 3364 C CA . PRO A 1 437 ? -36.428 -13.393 46.858 1.00 97.62 437 PRO A CA 1
ATOM 3365 C C . PRO A 1 437 ? -35.376 -14.241 47.583 1.00 97.62 437 PRO A C 1
ATOM 3367 O O . PRO A 1 437 ? -35.731 -15.054 48.429 1.00 97.62 437 PRO A O 1
ATOM 3370 N N . PHE A 1 438 ? -34.091 -14.058 47.267 1.00 97.88 438 PHE A N 1
ATOM 3371 C CA . PHE A 1 438 ? -33.004 -14.883 47.796 1.00 97.88 438 PHE A CA 1
ATOM 3372 C C . PHE A 1 438 ? -32.341 -14.285 49.044 1.00 97.88 438 PHE A C 1
ATOM 3374 O O . PHE A 1 438 ? -31.659 -15.002 49.770 1.00 97.88 438 PHE A O 1
ATOM 3381 N N . ILE A 1 439 ? -32.542 -12.992 49.324 1.00 97.44 439 ILE A N 1
ATOM 3382 C CA . ILE A 1 439 ? -31.794 -12.269 50.367 1.00 97.44 439 ILE A CA 1
ATOM 3383 C C . ILE A 1 439 ? -32.065 -12.791 51.773 1.00 97.44 439 ILE A C 1
ATOM 3385 O O . ILE A 1 439 ? -31.126 -12.943 52.547 1.00 97.44 439 ILE A O 1
ATOM 3389 N N . GLU A 1 440 ? -33.325 -13.038 52.128 1.00 96.81 440 GLU A N 1
ATOM 3390 C CA . GLU A 1 440 ? -33.662 -13.452 53.494 1.00 96.81 440 GLU A CA 1
ATOM 3391 C C . GLU A 1 440 ? -33.028 -14.809 53.823 1.00 96.81 440 GLU A C 1
ATOM 3393 O O . GLU A 1 440 ? -32.269 -14.906 54.785 1.00 96.81 440 GLU A O 1
ATOM 3398 N N . ALA A 1 441 ? -33.217 -15.801 52.948 1.00 97.00 441 ALA A N 1
ATOM 3399 C CA . ALA A 1 441 ? -32.615 -17.125 53.092 1.00 97.00 441 ALA A CA 1
ATOM 3400 C C . ALA A 1 441 ? -31.076 -17.089 53.060 1.00 97.00 441 ALA A C 1
ATOM 3402 O O . ALA A 1 441 ? -30.429 -17.787 53.840 1.00 97.00 441 ALA A O 1
ATOM 3403 N N . ALA A 1 442 ? -30.485 -16.264 52.188 1.00 97.50 442 ALA A N 1
ATOM 3404 C CA . ALA A 1 442 ? -29.037 -16.093 52.106 1.00 97.50 442 ALA A CA 1
ATOM 3405 C C . ALA A 1 442 ? -28.454 -15.554 53.420 1.00 97.50 442 ALA A C 1
ATOM 3407 O O . ALA A 1 442 ? -27.494 -16.106 53.952 1.00 97.50 442 ALA A O 1
ATOM 3408 N N . ILE A 1 443 ? -29.063 -14.508 53.983 1.00 97.38 443 ILE A N 1
ATOM 3409 C CA . ILE A 1 443 ? -28.608 -13.896 55.236 1.00 97.38 443 ILE A CA 1
ATOM 3410 C C . ILE A 1 443 ? -28.763 -14.860 56.410 1.00 97.38 443 ILE A C 1
ATOM 3412 O O . ILE A 1 443 ? -27.862 -14.954 57.242 1.00 97.38 443 ILE A O 1
ATOM 3416 N N . GLU A 1 444 ? -29.886 -15.573 56.494 1.00 96.50 444 GLU A N 1
ATOM 3417 C CA . GLU A 1 444 ? -30.100 -16.571 57.543 1.00 96.50 444 GLU A CA 1
ATOM 3418 C C . GLU A 1 444 ? -29.055 -17.684 57.480 1.00 96.50 444 GLU A C 1
ATOM 3420 O O . GLU A 1 444 ? -28.448 -17.993 58.506 1.00 96.50 444 GLU A O 1
ATOM 3425 N N . ARG A 1 445 ? -28.744 -18.185 56.279 1.00 96.75 445 ARG A N 1
ATOM 3426 C CA . ARG A 1 445 ? -27.661 -19.153 56.091 1.00 96.75 445 ARG A CA 1
ATOM 3427 C C . ARG A 1 445 ? -26.307 -18.586 56.516 1.00 96.75 445 ARG A C 1
ATOM 3429 O O . ARG A 1 445 ? -25.581 -19.247 57.246 1.00 96.75 445 ARG A O 1
ATOM 3436 N N . MET A 1 446 ? -25.982 -17.340 56.158 1.00 97.00 446 MET A N 1
ATOM 3437 C CA . MET A 1 446 ? -24.730 -16.705 56.597 1.00 97.00 446 MET A CA 1
ATOM 3438 C C . MET A 1 446 ? -24.626 -16.573 58.126 1.00 97.00 446 MET A C 1
ATOM 3440 O O . MET A 1 446 ? -23.531 -16.641 58.688 1.00 97.00 446 MET A O 1
ATOM 3444 N N . ILE A 1 447 ? -25.753 -16.366 58.815 1.00 96.56 447 ILE A N 1
ATOM 3445 C CA . ILE A 1 447 ? -25.808 -16.334 60.283 1.00 96.56 447 ILE A CA 1
ATOM 3446 C C . ILE A 1 447 ? -25.547 -17.730 60.857 1.00 96.56 447 ILE A C 1
ATOM 3448 O O . ILE A 1 447 ? -24.750 -17.864 61.788 1.00 96.56 447 ILE A O 1
ATOM 3452 N N . GLU A 1 448 ? -26.206 -18.754 60.315 1.00 96.19 448 GLU A N 1
ATOM 3453 C CA . GLU A 1 448 ? -26.079 -20.149 60.755 1.00 96.19 448 GLU A CA 1
ATOM 3454 C C . GLU A 1 448 ? -24.661 -20.691 60.531 1.00 96.19 448 GLU A C 1
ATOM 3456 O O . GLU A 1 448 ? -24.057 -21.241 61.456 1.00 96.19 448 GLU A O 1
ATOM 3461 N N . ASP A 1 449 ? -24.089 -20.415 59.359 1.00 96.75 449 ASP A N 1
ATOM 3462 C CA . ASP A 1 449 ? -22.735 -20.815 58.965 1.00 96.75 449 ASP A CA 1
ATOM 3463 C C . ASP A 1 449 ? -21.640 -19.949 59.612 1.00 96.75 449 ASP A C 1
ATOM 3465 O O . ASP A 1 449 ? -20.447 -20.198 59.425 1.00 96.75 449 ASP A O 1
ATOM 3469 N N . LYS A 1 450 ? -22.021 -18.921 60.387 1.00 95.50 450 LYS A N 1
ATOM 3470 C CA . LYS A 1 450 ? -21.113 -17.940 61.012 1.00 95.50 450 LYS A CA 1
ATOM 3471 C C . LYS A 1 450 ? -20.180 -17.261 59.998 1.00 95.50 450 LYS A C 1
ATOM 3473 O O . LYS A 1 450 ? -19.044 -16.920 60.323 1.00 95.50 450 LYS A O 1
ATOM 3478 N N . SER A 1 451 ? -20.675 -17.033 58.783 1.00 95.81 451 SER A N 1
ATOM 3479 C CA . SER A 1 451 ? -19.942 -16.455 57.650 1.00 95.81 451 SER A CA 1
ATOM 3480 C C . SER A 1 451 ? -20.304 -14.990 57.376 1.00 95.81 451 SER A C 1
ATOM 3482 O O . SER A 1 451 ? -19.971 -14.437 56.326 1.00 95.81 451 SER A O 1
ATOM 3484 N N . LEU A 1 452 ? -20.971 -14.325 58.326 1.00 96.25 452 LEU A N 1
ATOM 3485 C CA . LEU A 1 452 ? -21.236 -12.891 58.237 1.00 96.25 452 LEU A CA 1
ATOM 3486 C C . LEU A 1 452 ? -19.934 -12.085 58.064 1.00 96.25 452 LEU A C 1
ATOM 3488 O O . LEU A 1 452 ? -18.928 -12.394 58.709 1.00 96.25 452 LEU A O 1
ATOM 3492 N N . PRO A 1 453 ? -19.956 -10.999 57.265 1.00 95.69 453 PRO A N 1
ATOM 3493 C CA . PRO A 1 453 ? -18.828 -10.084 57.170 1.00 95.69 453 PRO A CA 1
ATOM 3494 C C . PRO A 1 453 ? -18.377 -9.609 58.563 1.00 95.69 453 PRO A C 1
ATOM 3496 O O . PRO A 1 453 ? -19.236 -9.248 59.369 1.00 95.69 453 PRO A O 1
ATOM 3499 N N . PRO A 1 454 ? -17.063 -9.505 58.847 1.00 93.19 454 PRO A N 1
ATOM 3500 C CA . PRO A 1 454 ? -16.558 -9.185 60.188 1.00 93.19 454 PRO A CA 1
ATOM 3501 C C . PRO A 1 454 ? -17.071 -7.866 60.776 1.00 93.19 454 PRO A C 1
ATOM 3503 O O . PRO A 1 454 ? -17.109 -7.695 61.985 1.00 93.19 454 PRO A O 1
ATOM 3506 N N . ALA A 1 455 ? -17.479 -6.916 59.932 1.00 94.94 455 ALA A N 1
ATOM 3507 C CA . ALA A 1 455 ? -18.041 -5.642 60.374 1.00 94.94 455 ALA A CA 1
ATOM 3508 C C . ALA A 1 455 ? -19.503 -5.743 60.849 1.00 94.94 455 ALA A C 1
ATOM 3510 O O . ALA A 1 455 ? -20.050 -4.753 61.340 1.00 94.94 455 ALA A O 1
ATOM 3511 N N . LEU A 1 456 ? -20.149 -6.897 60.678 1.00 96.88 456 LEU A N 1
ATOM 3512 C CA . LEU A 1 456 ? -21.571 -7.111 60.918 1.00 96.88 456 LEU A CA 1
ATOM 3513 C C . LEU A 1 456 ? -21.800 -8.090 62.065 1.00 96.88 456 LEU A C 1
ATOM 3515 O O . LEU A 1 456 ? -21.036 -9.027 62.288 1.00 96.88 456 LEU A O 1
ATOM 3519 N N . GLY A 1 457 ? -22.866 -7.845 62.813 1.00 96.25 457 GLY A N 1
ATOM 3520 C CA . GLY A 1 457 ? -23.388 -8.764 63.810 1.00 96.25 457 GLY A CA 1
ATOM 3521 C C . GLY A 1 457 ? -24.859 -9.054 63.548 1.00 96.25 457 GLY A C 1
ATOM 3522 O O . GLY A 1 457 ? -25.553 -8.288 62.874 1.00 96.25 457 GLY A O 1
ATOM 3523 N N . ALA A 1 458 ? -25.329 -10.173 64.091 1.00 97.50 458 ALA A N 1
ATOM 3524 C CA . ALA A 1 458 ? -26.728 -10.568 64.058 1.00 97.50 458 ALA A CA 1
ATOM 3525 C C . ALA A 1 458 ? -27.227 -10.876 65.469 1.00 97.50 458 ALA A C 1
ATOM 3527 O O . ALA A 1 458 ? -26.507 -11.443 66.289 1.00 97.50 458 ALA A O 1
ATOM 3528 N N . LEU A 1 459 ? -28.473 -10.507 65.753 1.00 96.69 459 LEU A N 1
ATOM 3529 C CA . LEU A 1 459 ? -29.158 -10.858 66.994 1.00 96.69 459 LEU A CA 1
ATOM 3530 C C . LEU A 1 459 ? -30.640 -11.139 66.727 1.00 96.69 459 LEU A C 1
ATOM 3532 O O . LEU A 1 459 ? -31.201 -10.698 65.720 1.00 96.69 459 LEU A O 1
ATOM 3536 N N . ARG A 1 460 ? -31.29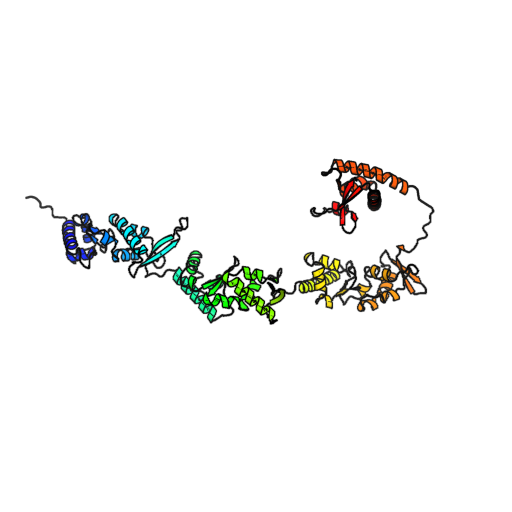1 -11.883 67.625 1.00 97.12 460 ARG A N 1
ATOM 3537 C CA . ARG A 1 460 ? -32.739 -12.119 67.554 1.00 97.12 460 ARG A CA 1
ATOM 3538 C C . ARG A 1 460 ? -33.485 -11.108 68.421 1.00 97.12 460 ARG A C 1
ATOM 3540 O O . ARG A 1 460 ? -33.315 -11.106 69.635 1.00 97.12 460 ARG A O 1
ATOM 3547 N N . ILE A 1 461 ? -34.364 -10.312 67.809 1.00 95.25 461 ILE A N 1
ATOM 3548 C CA . ILE A 1 461 ? -35.357 -9.477 68.510 1.00 95.25 461 ILE A CA 1
ATOM 3549 C C . ILE A 1 461 ? -36.726 -10.034 68.156 1.00 95.25 461 ILE A C 1
ATOM 3551 O O . ILE A 1 461 ? -37.064 -10.151 66.978 1.00 95.25 461 ILE A O 1
ATOM 3555 N N . SER A 1 462 ? -37.511 -10.408 69.166 1.00 93.31 462 SER A N 1
ATOM 3556 C CA . SER A 1 462 ? -38.873 -10.922 68.967 1.00 93.31 462 SER A CA 1
ATOM 3557 C C . SER A 1 462 ? -38.936 -12.072 67.948 1.00 93.31 462 SER A C 1
ATOM 3559 O O . SER A 1 462 ? -39.778 -12.080 67.054 1.00 93.31 462 SER A O 1
ATOM 3561 N N . ARG A 1 463 ? -38.013 -13.040 68.080 1.00 94.56 463 ARG A N 1
ATOM 3562 C CA . ARG A 1 463 ? -37.844 -14.224 67.208 1.00 94.56 463 ARG A CA 1
ATOM 3563 C C . ARG A 1 463 ? -37.422 -13.942 65.759 1.00 94.56 463 ARG A C 1
ATOM 3565 O O . ARG A 1 463 ? -37.296 -14.891 64.997 1.00 94.56 463 ARG A O 1
ATOM 3572 N N . LYS A 1 464 ? -37.160 -12.689 65.383 1.00 96.44 464 LYS A N 1
ATOM 3573 C CA . LYS A 1 464 ? -36.682 -12.319 64.044 1.00 96.44 464 LYS A CA 1
ATOM 3574 C C . LYS A 1 464 ? -35.205 -11.955 64.078 1.00 96.44 464 LYS A C 1
ATOM 3576 O O . LYS A 1 464 ? -34.754 -11.289 65.015 1.00 96.44 464 LYS A O 1
ATOM 3581 N N . TRP A 1 465 ? -34.462 -12.360 63.054 1.00 97.19 465 TRP A N 1
ATOM 3582 C CA . TRP A 1 465 ? -33.081 -11.927 62.878 1.00 97.19 465 TRP A CA 1
ATOM 3583 C C . TRP A 1 465 ? -33.022 -10.440 62.526 1.00 97.19 465 TRP A C 1
ATOM 3585 O O . TRP A 1 465 ? -33.778 -9.942 61.688 1.00 97.19 465 TRP A O 1
ATOM 3595 N N . ASN A 1 466 ? -32.128 -9.728 63.204 1.00 97.56 466 ASN A N 1
ATOM 3596 C CA . ASN A 1 466 ? -31.799 -8.338 62.932 1.00 97.56 466 ASN A CA 1
ATOM 3597 C C . ASN A 1 466 ? -30.285 -8.223 62.743 1.00 97.56 466 ASN A C 1
ATOM 3599 O O . ASN A 1 466 ? -29.530 -8.805 63.526 1.00 97.56 466 ASN A O 1
ATOM 3603 N N . LEU A 1 467 ? -29.859 -7.468 61.731 1.00 97.88 467 LEU A N 1
ATOM 3604 C CA . LEU A 1 467 ? -28.452 -7.161 61.465 1.00 97.88 467 LEU A CA 1
ATOM 3605 C C . LEU A 1 467 ? -28.087 -5.772 61.996 1.00 97.88 467 LEU A C 1
ATOM 3607 O O . LEU A 1 467 ? -28.905 -4.856 61.950 1.00 97.88 467 LEU A O 1
ATOM 3611 N N . PHE A 1 468 ? -26.853 -5.611 62.462 1.00 96.69 468 PHE A N 1
ATOM 3612 C CA . PHE A 1 468 ? -26.284 -4.344 62.936 1.00 96.69 468 PHE A CA 1
ATOM 3613 C C . PHE A 1 468 ? -24.786 -4.280 62.593 1.00 96.69 468 PHE A C 1
ATOM 3615 O O . PHE A 1 468 ? -24.163 -5.317 62.351 1.00 96.69 468 PHE A O 1
ATOM 3622 N N . PHE A 1 469 ? -24.175 -3.090 62.580 1.00 96.25 469 PHE A N 1
ATOM 3623 C CA . PHE A 1 469 ? -22.713 -3.001 62.487 1.00 96.25 469 PHE A CA 1
ATOM 3624 C C . PHE A 1 469 ? -22.072 -3.234 63.856 1.00 96.25 469 PHE A C 1
ATOM 3626 O O . PHE A 1 469 ? -22.467 -2.622 64.845 1.00 96.25 469 PHE A O 1
ATOM 3633 N N . GLN A 1 470 ? -21.017 -4.047 63.921 1.00 94.12 470 GLN A N 1
ATOM 3634 C CA . GLN A 1 470 ? -20.313 -4.324 65.179 1.00 94.12 470 GLN A CA 1
ATOM 3635 C C . GLN A 1 470 ? -19.742 -3.059 65.828 1.00 94.12 470 GLN A C 1
ATOM 3637 O O . GLN A 1 470 ? -19.750 -2.944 67.048 1.00 94.12 470 GLN A O 1
ATOM 3642 N N . LYS A 1 471 ? -19.318 -2.077 65.023 1.00 92.31 471 LYS A N 1
ATOM 3643 C CA . LYS A 1 471 ? -18.821 -0.783 65.519 1.00 92.31 471 LYS A CA 1
ATOM 3644 C C . LYS A 1 471 ? -19.870 0.013 66.311 1.00 92.31 471 LYS A C 1
ATOM 3646 O O . LYS A 1 471 ? -19.499 0.856 67.122 1.00 92.31 471 LYS A O 1
ATOM 3651 N N . ASP A 1 472 ? -21.158 -0.245 66.074 1.00 89.81 472 ASP A N 1
ATOM 3652 C CA . ASP A 1 472 ? -22.261 0.445 66.748 1.00 89.81 472 ASP A CA 1
ATOM 3653 C C . ASP A 1 472 ? -22.618 -0.240 68.078 1.00 89.81 472 ASP A C 1
ATOM 3655 O O . ASP A 1 472 ? -23.287 0.346 68.936 1.00 89.81 472 ASP A O 1
ATOM 3659 N N . VAL A 1 473 ? -22.109 -1.458 68.306 1.00 89.12 473 VAL A N 1
ATOM 3660 C CA . VAL A 1 473 ? -22.143 -2.092 69.622 1.00 89.12 473 VAL A CA 1
ATOM 3661 C C . VAL A 1 473 ? -21.131 -1.379 70.497 1.00 89.12 473 VAL A C 1
ATOM 3663 O O . VAL A 1 473 ? -19.931 -1.641 70.453 1.00 89.12 473 VAL A O 1
ATOM 3666 N N . ARG A 1 474 ? -21.628 -0.474 71.342 1.00 79.06 474 ARG A N 1
ATOM 3667 C CA . ARG A 1 474 ? -20.852 0.064 72.459 1.00 79.06 474 ARG A CA 1
ATOM 3668 C C . ARG A 1 474 ? -20.574 -1.086 73.420 1.00 79.06 474 ARG A C 1
ATOM 3670 O O . ARG A 1 474 ? -21.326 -1.299 74.369 1.00 79.06 474 ARG A O 1
ATOM 3677 N N . SER A 1 475 ? -19.508 -1.844 73.170 1.00 54.56 475 SER A N 1
ATOM 3678 C CA . SER A 1 475 ? -18.939 -2.725 74.176 1.00 54.56 475 SER A CA 1
ATOM 3679 C C . SER A 1 475 ? -18.701 -1.857 75.400 1.00 54.56 475 SER A C 1
ATOM 3681 O O . SER A 1 475 ? -17.996 -0.846 75.327 1.00 54.56 475 SER A O 1
ATOM 3683 N N . ARG A 1 476 ? -19.355 -2.201 76.508 1.00 43.88 476 ARG A N 1
ATOM 3684 C CA . ARG A 1 476 ? -19.109 -1.607 77.816 1.00 43.88 476 ARG A CA 1
ATOM 3685 C C . ARG A 1 476 ? -17.705 -2.059 78.226 1.00 43.88 476 ARG A C 1
ATOM 3687 O O . ARG A 1 476 ? -17.556 -3.020 78.962 1.00 43.88 476 ARG A O 1
ATOM 3694 N N . VAL A 1 477 ? -16.684 -1.449 77.627 1.00 44.22 477 VAL A N 1
ATOM 3695 C CA . VAL A 1 477 ? -15.289 -1.689 77.976 1.00 44.22 477 VAL A CA 1
ATOM 3696 C C . VAL A 1 477 ? -15.119 -1.135 79.378 1.00 44.22 477 VAL A C 1
ATOM 3698 O O . VAL A 1 477 ? -15.341 0.059 79.609 1.00 44.22 477 VAL A O 1
ATOM 3701 N N . ASP A 1 478 ? -14.787 -2.035 80.300 1.00 40.59 478 ASP A N 1
ATOM 3702 C CA . ASP A 1 478 ? -14.252 -1.720 81.614 1.00 40.59 478 ASP A CA 1
ATOM 3703 C C . ASP A 1 478 ? -13.212 -0.609 81.476 1.00 40.59 478 ASP A C 1
ATOM 3705 O O . ASP A 1 478 ? -12.146 -0.781 80.889 1.00 40.59 478 ASP A O 1
ATOM 3709 N N . ARG A 1 479 ? -13.535 0.561 82.029 1.00 38.91 479 ARG A N 1
ATOM 3710 C CA . ARG A 1 479 ? -12.635 1.718 82.124 1.00 38.91 479 ARG A CA 1
ATOM 3711 C C . ARG A 1 479 ? -11.548 1.531 83.194 1.00 38.91 479 ARG A C 1
ATOM 3713 O O . ARG A 1 479 ? -10.964 2.513 83.639 1.00 38.91 479 ARG A O 1
ATOM 3720 N N . SER A 1 480 ? -11.259 0.304 83.623 1.00 41.38 480 SER A N 1
ATOM 3721 C CA . SER A 1 480 ? -10.292 0.013 84.684 1.00 41.38 480 SER A CA 1
ATOM 3722 C C . SER A 1 480 ? -9.077 -0.749 84.161 1.00 41.38 480 SER A C 1
ATOM 3724 O O . SER A 1 480 ? -8.837 -1.893 84.532 1.00 41.38 480 SER A O 1
ATOM 3726 N N . SER A 1 481 ? -8.313 -0.134 83.265 1.00 44.97 481 SER A N 1
ATOM 3727 C CA . SER A 1 481 ? -6.842 -0.191 83.259 1.00 44.97 481 SER A CA 1
ATOM 3728 C C . SER A 1 481 ? -6.310 0.446 81.979 1.00 44.97 481 SER A C 1
ATOM 3730 O O . SER A 1 481 ? -6.773 0.140 80.888 1.00 44.97 481 SER A O 1
ATOM 3732 N N . MET A 1 482 ? -5.298 1.300 82.146 1.00 51.59 482 MET A N 1
ATOM 3733 C CA . MET A 1 482 ? -4.525 2.018 81.123 1.00 51.59 482 MET A CA 1
ATOM 3734 C C . MET A 1 482 ? -5.120 3.363 80.681 1.00 51.59 482 MET A C 1
ATOM 3736 O O . MET A 1 482 ? -5.876 3.459 79.716 1.00 51.59 482 MET A O 1
ATOM 3740 N N . PRO A 1 483 ? -4.654 4.439 81.332 1.00 45.50 483 PRO A N 1
ATOM 3741 C CA . PRO A 1 483 ? -3.877 5.415 80.580 1.00 45.50 483 PRO A CA 1
ATOM 3742 C C . PRO A 1 483 ? -2.584 5.757 81.326 1.00 45.50 483 PRO A C 1
ATOM 3744 O O . PRO A 1 483 ? -2.624 6.166 82.476 1.00 45.50 483 PRO A O 1
ATOM 3747 N N . ASP A 1 484 ? -1.448 5.558 80.658 1.00 48.84 484 ASP A N 1
ATOM 3748 C CA . ASP A 1 484 ? -0.248 6.386 80.892 1.00 48.84 484 ASP A CA 1
ATOM 3749 C C . ASP A 1 484 ? 0.827 6.145 79.818 1.00 48.84 484 ASP A C 1
ATOM 3751 O O . ASP A 1 484 ? 1.626 7.017 79.493 1.00 48.84 484 ASP A O 1
ATOM 3755 N N . LYS A 1 485 ? 0.819 4.977 79.157 1.00 52.25 485 LYS A N 1
ATOM 3756 C CA . LYS A 1 485 ? 1.848 4.665 78.149 1.00 52.25 485 LYS A CA 1
ATOM 3757 C C . LYS A 1 485 ? 1.588 5.266 76.760 1.00 52.25 485 LYS A C 1
ATOM 3759 O O . LYS A 1 485 ? 2.536 5.543 76.037 1.00 52.25 485 LYS A O 1
ATOM 3764 N N . ALA A 1 486 ? 0.328 5.500 76.381 1.00 55.41 486 ALA A N 1
ATOM 3765 C CA . ALA A 1 486 ? -0.009 6.058 75.065 1.00 55.41 486 ALA A CA 1
ATOM 3766 C C . ALA A 1 486 ? 0.267 7.569 74.963 1.00 55.41 486 ALA A C 1
ATOM 3768 O O . ALA A 1 486 ? 0.565 8.062 73.879 1.00 55.41 486 ALA A O 1
ATOM 3769 N N . GLU A 1 487 ? 0.204 8.306 76.074 1.00 57.75 487 GLU A N 1
ATOM 3770 C CA . GLU A 1 487 ? 0.482 9.748 76.091 1.00 57.75 487 GLU A CA 1
ATOM 3771 C C . GLU A 1 487 ? 1.991 10.032 76.083 1.00 57.75 487 GLU A C 1
ATOM 3773 O O . GLU A 1 487 ? 2.449 10.915 75.357 1.00 57.75 487 GLU A O 1
ATOM 3778 N N . ALA A 1 488 ? 2.784 9.196 76.763 1.00 60.50 488 ALA A N 1
ATOM 3779 C CA . ALA A 1 488 ? 4.243 9.247 76.692 1.00 60.50 488 ALA A CA 1
ATOM 3780 C C . ALA A 1 488 ? 4.776 9.006 75.262 1.00 60.50 488 ALA A C 1
ATOM 3782 O O . ALA A 1 488 ? 5.652 9.737 74.807 1.00 60.50 488 ALA A O 1
ATOM 3783 N N . VAL A 1 489 ? 4.201 8.044 74.525 1.00 65.19 489 VAL A N 1
ATOM 3784 C CA . VAL A 1 489 ? 4.580 7.742 73.125 1.00 65.19 489 VAL A CA 1
ATOM 3785 C C . VAL A 1 489 ? 4.155 8.856 72.155 1.00 65.19 489 VAL A C 1
ATOM 3787 O O . VAL A 1 489 ? 4.834 9.120 71.165 1.00 65.19 489 VAL A O 1
ATOM 3790 N N . ARG A 1 490 ? 3.053 9.563 72.438 1.00 68.25 490 ARG A N 1
ATOM 3791 C CA . ARG A 1 490 ? 2.610 10.709 71.622 1.00 68.25 490 ARG A CA 1
ATOM 3792 C C . ARG A 1 490 ? 3.525 11.919 71.776 1.00 68.25 490 ARG A C 1
ATOM 3794 O O . ARG A 1 490 ? 3.818 12.588 70.788 1.00 68.25 490 ARG A O 1
ATOM 3801 N N . ASN A 1 491 ? 4.015 12.167 72.988 1.00 74.06 491 ASN A N 1
ATOM 3802 C CA . ASN A 1 491 ? 4.932 13.275 73.244 1.00 74.06 491 ASN A CA 1
ATOM 3803 C C . ASN A 1 491 ? 6.340 13.020 72.669 1.00 74.06 491 ASN A C 1
ATOM 3805 O O . ASN A 1 491 ? 7.017 13.980 72.305 1.00 74.06 491 ASN A O 1
ATOM 3809 N N . SER A 1 492 ? 6.765 11.757 72.512 1.00 87.19 492 SER A N 1
ATOM 3810 C CA . SER A 1 492 ? 8.054 11.418 71.886 1.00 87.19 492 SER A CA 1
ATOM 3811 C C . SER A 1 492 ? 8.027 11.444 70.353 1.00 87.19 492 SER A C 1
ATOM 3813 O O . SER A 1 492 ? 9.046 11.772 69.746 1.00 87.19 492 SER A O 1
ATOM 3815 N N . PHE A 1 493 ? 6.875 11.177 69.715 1.00 94.94 493 PHE A N 1
ATOM 3816 C CA . PHE A 1 493 ? 6.789 11.064 68.250 1.00 94.94 493 PHE A CA 1
ATOM 3817 C C . PHE A 1 493 ? 7.278 12.314 67.527 1.00 94.94 493 PHE A C 1
ATOM 3819 O O . PHE A 1 493 ? 8.023 12.213 66.559 1.00 94.94 493 PHE A O 1
ATOM 3826 N N . SER A 1 494 ? 6.883 13.506 67.985 1.00 94.94 494 SER A N 1
ATOM 3827 C CA . SER A 1 494 ? 7.275 14.732 67.290 1.00 94.94 494 SER A CA 1
ATOM 3828 C C . SER A 1 494 ? 8.788 14.956 67.298 1.00 94.94 494 SER A C 1
ATOM 3830 O O . SER A 1 494 ? 9.305 15.453 66.300 1.00 94.94 494 SER A O 1
ATOM 3832 N N . ALA A 1 495 ? 9.470 14.647 68.404 1.00 94.94 495 ALA A N 1
ATOM 3833 C CA . ALA A 1 4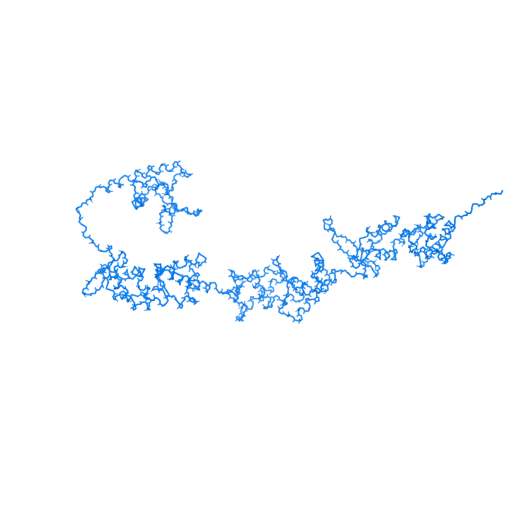95 ? 10.913 14.832 68.522 1.00 94.94 495 ALA A CA 1
ATOM 3834 C C . ALA A 1 495 ? 11.663 13.797 67.671 1.00 94.94 495 ALA A C 1
ATOM 3836 O O . ALA A 1 495 ? 12.531 14.165 66.881 1.00 94.94 495 ALA A O 1
ATOM 3837 N N . ASP A 1 496 ? 11.243 12.532 67.753 1.00 96.69 496 ASP A N 1
ATOM 3838 C CA . ASP A 1 496 ? 11.782 11.444 66.935 1.00 96.69 496 ASP A CA 1
ATOM 3839 C C . ASP A 1 496 ? 11.567 11.701 65.433 1.00 96.69 496 ASP A C 1
ATOM 3841 O O . ASP A 1 496 ? 12.452 11.451 64.614 1.00 96.69 496 ASP A O 1
ATOM 3845 N N . PHE A 1 497 ? 10.406 12.247 65.057 1.00 97.44 497 PHE A N 1
ATOM 3846 C CA . PHE A 1 497 ? 10.097 12.600 63.674 1.00 97.44 497 PHE A CA 1
ATOM 3847 C C . PHE A 1 497 ? 10.980 13.739 63.159 1.00 97.44 497 PHE A C 1
ATOM 3849 O O . PHE A 1 497 ? 11.474 13.659 62.036 1.00 97.44 497 PHE A O 1
ATOM 3856 N N . ASP A 1 498 ? 11.221 14.782 63.962 1.00 97.25 498 ASP A N 1
ATOM 3857 C CA . ASP A 1 498 ? 12.131 15.869 63.581 1.00 97.25 498 ASP A CA 1
ATOM 3858 C C . ASP A 1 498 ? 13.569 15.358 63.386 1.00 97.25 498 ASP A C 1
ATOM 3860 O O . ASP A 1 498 ? 14.254 15.765 62.444 1.00 97.25 498 ASP A O 1
ATOM 3864 N N . GLU A 1 499 ? 14.035 14.460 64.257 1.00 97.31 499 GLU A N 1
ATOM 3865 C CA . GLU A 1 499 ? 15.361 13.847 64.158 1.00 97.31 499 GLU A CA 1
ATOM 3866 C C . GLU A 1 499 ? 15.487 12.975 62.899 1.00 97.31 499 GLU A C 1
ATOM 3868 O O . GLU A 1 499 ? 16.434 13.141 62.117 1.00 97.31 499 GLU A O 1
ATOM 3873 N N . ALA A 1 500 ? 14.502 12.107 62.648 1.00 97.69 500 ALA A N 1
ATOM 3874 C CA . ALA A 1 500 ? 14.442 11.273 61.451 1.00 97.69 500 ALA A CA 1
ATOM 3875 C C . ALA A 1 500 ? 14.370 12.121 60.171 1.00 97.69 500 ALA A C 1
ATOM 3877 O O . ALA A 1 500 ? 15.089 11.851 59.205 1.00 97.69 500 ALA A O 1
ATOM 3878 N N . PHE A 1 501 ? 13.575 13.195 60.175 1.00 98.12 501 PHE A N 1
ATOM 3879 C CA . PHE A 1 501 ? 13.480 14.126 59.055 1.00 98.12 501 PHE A CA 1
ATOM 3880 C C . PHE A 1 501 ? 14.813 14.817 58.779 1.00 98.12 501 PHE A C 1
ATOM 3882 O O . PHE A 1 501 ? 15.264 14.831 57.636 1.00 98.12 501 PHE A O 1
ATOM 3889 N N . ASN A 1 502 ? 15.487 15.352 59.801 1.00 97.31 502 ASN A N 1
ATOM 3890 C CA . ASN A 1 502 ? 16.795 15.987 59.622 1.00 97.31 502 ASN A CA 1
ATOM 3891 C C . ASN A 1 502 ? 17.844 14.993 59.105 1.00 97.31 502 ASN A C 1
ATOM 3893 O O . ASN A 1 502 ? 18.677 15.360 58.276 1.00 97.31 502 ASN A O 1
ATOM 3897 N N . THR A 1 503 ? 17.788 13.742 59.564 1.00 97.31 503 THR A N 1
ATOM 3898 C CA . THR A 1 503 ? 18.688 12.667 59.129 1.00 97.31 503 THR A CA 1
ATOM 3899 C C . THR A 1 503 ? 18.480 12.339 57.653 1.00 97.31 503 THR A C 1
ATOM 3901 O O . THR A 1 503 ? 19.432 12.392 56.877 1.00 97.31 503 THR A O 1
ATOM 3904 N N . ALA A 1 504 ? 17.238 12.095 57.234 1.00 97.00 504 ALA A N 1
ATOM 3905 C CA . ALA A 1 504 ? 16.914 11.801 55.841 1.00 97.00 504 ALA A CA 1
ATOM 3906 C C . ALA A 1 504 ? 17.100 13.017 54.912 1.00 97.00 504 ALA A C 1
ATOM 3908 O O . ALA A 1 504 ? 17.479 12.868 53.752 1.00 97.00 504 ALA A O 1
ATOM 3909 N N . ASN A 1 505 ? 16.911 14.240 55.416 1.00 97.12 505 ASN A N 1
ATOM 3910 C CA . ASN A 1 505 ? 17.140 15.466 54.652 1.00 97.12 505 ASN A CA 1
ATOM 3911 C C . ASN A 1 505 ? 18.624 15.680 54.307 1.00 97.12 505 ASN A C 1
ATOM 3913 O O . ASN A 1 505 ? 18.927 16.245 53.262 1.00 97.12 505 ASN A O 1
ATOM 3917 N N . ARG A 1 506 ? 19.559 15.199 55.143 1.00 96.12 506 ARG A N 1
ATOM 3918 C CA . ARG A 1 506 ? 21.004 15.239 54.837 1.00 96.12 506 ARG A CA 1
ATOM 3919 C C . ARG A 1 506 ? 21.387 14.327 53.672 1.00 96.12 506 ARG A C 1
ATOM 3921 O O . ARG A 1 506 ? 22.382 14.595 53.009 1.00 96.12 506 ARG A O 1
ATOM 3928 N N . THR A 1 507 ? 20.624 13.260 53.441 1.00 93.81 507 THR A N 1
ATOM 3929 C CA . THR A 1 507 ? 20.858 12.305 52.346 1.00 93.81 507 THR A CA 1
ATOM 3930 C C . THR A 1 507 ? 19.949 12.542 51.141 1.00 93.81 507 THR A C 1
ATOM 3932 O O . THR A 1 507 ? 20.141 11.914 50.102 1.00 93.81 507 THR A O 1
ATOM 3935 N N . SER A 1 508 ? 18.956 13.429 51.257 1.00 92.31 508 SER A N 1
ATOM 3936 C CA . SER A 1 508 ? 18.036 13.755 50.168 1.00 92.31 508 SER A CA 1
ATOM 3937 C C . SER A 1 508 ? 18.710 14.613 49.098 1.00 92.31 508 SER A C 1
ATOM 3939 O O . SER A 1 508 ? 19.452 15.549 49.386 1.00 92.31 508 SER A O 1
ATOM 3941 N N . SER A 1 509 ? 18.386 14.325 47.838 1.00 89.81 509 SER A N 1
ATOM 3942 C CA . SER A 1 509 ? 18.796 15.137 46.683 1.00 89.81 509 SER A CA 1
ATOM 3943 C C . SER A 1 509 ? 18.158 16.533 46.651 1.00 89.81 509 SER A C 1
ATOM 3945 O O . SER A 1 509 ? 18.668 17.421 45.970 1.00 89.81 509 SER A O 1
ATOM 3947 N N . ILE A 1 510 ? 17.046 16.736 47.368 1.00 91.31 510 ILE A N 1
ATOM 3948 C CA . ILE A 1 510 ? 16.300 17.997 47.396 1.00 91.31 510 ILE A CA 1
ATOM 3949 C C . ILE A 1 510 ? 16.262 18.497 48.846 1.00 91.31 510 ILE A C 1
ATOM 3951 O O . ILE A 1 510 ? 15.532 17.926 49.662 1.00 91.31 510 ILE A O 1
ATOM 3955 N N . PRO A 1 511 ? 17.001 19.572 49.180 1.00 93.31 511 PRO A N 1
ATOM 3956 C CA . PRO A 1 511 ? 16.971 20.154 50.515 1.00 93.31 511 PRO A CA 1
ATOM 3957 C C . PRO A 1 511 ? 15.550 20.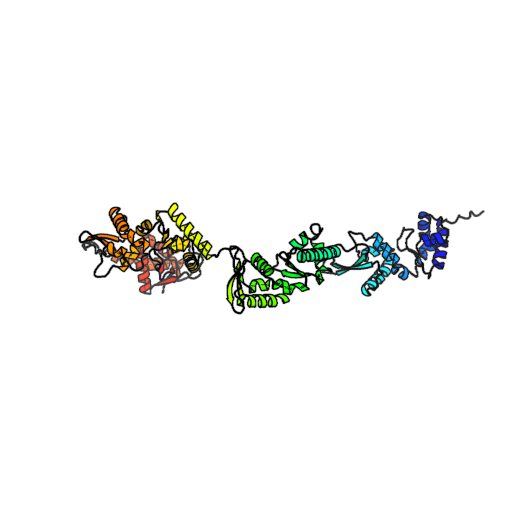552 50.932 1.00 93.31 511 PRO A C 1
ATOM 3959 O O . PRO A 1 511 ? 14.841 21.243 50.203 1.00 93.31 511 PRO A O 1
ATOM 3962 N N . GLY A 1 512 ? 15.140 20.121 52.121 1.00 93.50 512 GLY A N 1
ATOM 3963 C CA . GLY A 1 512 ? 13.824 20.393 52.701 1.00 93.50 512 GLY A CA 1
ATOM 3964 C C . GLY A 1 512 ? 12.717 19.429 52.265 1.00 93.50 512 GLY A C 1
ATOM 3965 O O . GLY A 1 512 ? 11.577 19.608 52.693 1.00 93.50 512 GLY A O 1
ATOM 3966 N N . CYS A 1 513 ? 13.027 18.413 51.453 1.00 95.31 513 CYS A N 1
ATOM 3967 C CA . CYS A 1 513 ? 12.063 17.441 50.945 1.00 95.31 513 CYS A CA 1
ATOM 3968 C C . CYS A 1 513 ? 12.555 16.010 51.188 1.00 95.31 513 CYS A C 1
ATOM 3970 O O . CYS A 1 513 ? 13.643 15.635 50.749 1.00 95.31 513 CYS A O 1
ATOM 3972 N N . VAL A 1 514 ? 11.747 15.200 51.873 1.00 96.88 514 VAL A N 1
ATOM 3973 C CA . VAL A 1 514 ? 12.093 13.825 52.261 1.00 96.88 514 VAL A CA 1
ATOM 3974 C C . VAL A 1 514 ? 10.994 12.854 51.826 1.00 96.88 514 VAL A C 1
ATOM 3976 O O . VAL A 1 514 ? 9.810 13.183 51.885 1.00 96.88 514 VAL A O 1
ATOM 3979 N N . SER A 1 515 ? 11.372 11.646 51.397 1.00 96.25 515 SER A N 1
ATOM 3980 C CA . SER A 1 515 ? 10.423 10.575 51.072 1.00 96.25 515 SER A CA 1
ATOM 3981 C C . SER A 1 515 ? 9.831 9.933 52.333 1.00 96.25 515 SER A C 1
ATOM 3983 O O . SER A 1 515 ? 10.543 9.624 53.288 1.00 96.25 515 SER A O 1
ATOM 3985 N N . LEU A 1 516 ? 8.526 9.651 52.321 1.00 96.88 516 LEU A N 1
ATOM 3986 C CA . LEU A 1 516 ? 7.846 8.882 53.368 1.00 96.88 516 LEU A CA 1
ATOM 3987 C C . LEU A 1 516 ? 8.415 7.473 53.521 1.00 96.88 516 LEU A C 1
ATOM 3989 O O . LEU A 1 516 ? 8.376 6.934 54.624 1.00 96.88 516 LEU A O 1
ATOM 3993 N N . ALA A 1 517 ? 8.953 6.887 52.448 1.00 96.50 517 ALA A N 1
ATOM 3994 C CA . ALA A 1 517 ? 9.615 5.589 52.523 1.00 96.50 517 ALA A CA 1
ATOM 3995 C C . ALA A 1 517 ? 10.854 5.646 53.434 1.00 96.50 517 ALA A C 1
ATOM 3997 O O . ALA A 1 517 ? 11.027 4.778 54.290 1.00 96.50 517 ALA A O 1
ATOM 3998 N N . ASP A 1 518 ? 11.659 6.707 53.319 1.00 96.88 518 ASP A N 1
ATOM 3999 C CA . ASP A 1 518 ? 12.857 6.899 54.142 1.00 96.88 518 ASP A CA 1
ATOM 4000 C C . ASP A 1 518 ? 12.498 7.190 55.603 1.00 96.88 518 ASP A C 1
ATOM 4002 O O . ASP A 1 518 ? 13.082 6.603 56.513 1.00 96.88 518 ASP A O 1
ATOM 4006 N N . LEU A 1 519 ? 11.498 8.050 55.833 1.00 97.50 519 LEU A N 1
ATOM 4007 C CA . LEU A 1 519 ? 11.029 8.385 57.183 1.00 97.50 519 LEU A CA 1
ATOM 4008 C C . LEU A 1 519 ? 10.470 7.170 57.915 1.00 97.50 519 LEU A C 1
ATOM 4010 O O . LEU A 1 519 ? 10.763 6.977 59.092 1.00 97.50 519 LEU A O 1
ATOM 4014 N N . ARG A 1 520 ? 9.690 6.337 57.220 1.00 96.12 520 ARG A N 1
ATOM 4015 C CA . ARG A 1 520 ? 9.165 5.097 57.794 1.00 96.12 520 ARG A CA 1
ATOM 4016 C C . ARG A 1 520 ? 10.287 4.134 58.123 1.00 96.12 520 ARG A C 1
ATOM 4018 O O . ARG A 1 520 ? 10.307 3.631 59.231 1.00 96.12 520 ARG A O 1
ATOM 4025 N N . ARG A 1 521 ? 11.267 3.952 57.234 1.00 96.56 521 ARG A N 1
ATOM 4026 C CA . ARG A 1 521 ? 12.416 3.078 57.507 1.00 96.56 521 ARG A CA 1
ATOM 4027 C C . ARG A 1 521 ? 13.210 3.512 58.745 1.00 96.56 521 ARG A C 1
ATOM 4029 O O . ARG A 1 521 ? 13.694 2.660 59.475 1.00 96.56 521 ARG A O 1
ATOM 4036 N N . LEU A 1 522 ? 13.345 4.817 58.987 1.00 97.12 522 LEU A N 1
ATOM 4037 C CA . LEU A 1 522 ? 14.042 5.343 60.170 1.00 97.12 522 LEU A CA 1
ATOM 4038 C C . LEU A 1 522 ? 13.241 5.197 61.476 1.00 97.12 522 LEU A C 1
ATOM 4040 O O . LEU A 1 522 ? 13.825 5.297 62.553 1.00 97.12 522 LEU A O 1
ATOM 4044 N N . LEU A 1 523 ? 11.924 4.996 61.391 1.00 96.75 523 LEU A N 1
ATOM 4045 C CA . LEU A 1 523 ? 11.006 5.001 62.536 1.00 96.75 523 LEU A CA 1
ATOM 4046 C C . LEU A 1 523 ? 10.222 3.688 62.714 1.00 96.75 523 LEU A C 1
ATOM 4048 O O . LEU A 1 523 ? 9.443 3.590 63.664 1.00 96.75 523 LEU A O 1
ATOM 4052 N N . ASP A 1 524 ? 10.437 2.694 61.847 1.00 93.19 524 ASP A N 1
ATOM 4053 C CA . ASP A 1 524 ? 9.670 1.438 61.779 1.00 93.19 524 ASP A CA 1
ATOM 4054 C C . ASP A 1 524 ? 9.730 0.662 63.100 1.00 93.19 524 ASP A C 1
ATOM 4056 O O . ASP A 1 524 ? 8.713 0.199 63.612 1.00 93.19 524 ASP A O 1
ATOM 4060 N N . ASP A 1 525 ? 10.910 0.640 63.727 1.00 91.94 525 ASP A N 1
ATOM 4061 C CA . ASP A 1 525 ? 11.141 -0.056 64.997 1.00 91.94 525 ASP A CA 1
ATOM 4062 C C . ASP A 1 525 ? 10.455 0.622 66.199 1.00 91.94 525 ASP A C 1
ATOM 4064 O O . ASP A 1 525 ? 10.312 0.015 67.262 1.00 91.94 525 ASP A O 1
ATOM 4068 N N . ARG A 1 526 ? 10.054 1.895 66.066 1.00 93.19 526 ARG A N 1
ATOM 4069 C CA . ARG A 1 526 ? 9.528 2.709 67.177 1.00 93.19 526 ARG A CA 1
ATOM 4070 C C . ARG A 1 526 ? 8.024 2.941 67.103 1.00 93.19 526 ARG A C 1
ATOM 4072 O O . ARG A 1 526 ? 7.380 3.034 68.148 1.00 93.19 526 ARG A O 1
ATOM 4079 N N . TYR A 1 527 ? 7.460 3.046 65.899 1.00 94.62 527 TYR A N 1
ATOM 4080 C CA . TYR A 1 527 ? 6.066 3.447 65.714 1.00 94.62 527 TYR A CA 1
ATOM 4081 C C . TYR A 1 527 ? 5.342 2.541 64.712 1.00 94.62 527 TYR A C 1
ATOM 4083 O O . TYR A 1 527 ? 5.689 2.534 63.532 1.00 94.62 527 TYR A O 1
ATOM 4091 N N . PRO A 1 528 ? 4.262 1.847 65.128 1.00 93.56 528 PRO A N 1
ATOM 4092 C CA . PRO A 1 528 ? 3.409 1.121 64.196 1.00 93.56 528 PRO A CA 1
ATOM 4093 C C . PRO A 1 528 ? 2.853 2.055 63.118 1.00 93.56 528 PRO A C 1
ATOM 4095 O O . PRO A 1 528 ? 2.460 3.185 63.417 1.00 93.56 528 PRO A O 1
ATOM 4098 N N . ARG A 1 529 ? 2.719 1.555 61.883 1.00 92.94 529 ARG A N 1
ATOM 4099 C CA . ARG A 1 529 ? 2.240 2.327 60.720 1.00 92.94 529 ARG A CA 1
ATOM 4100 C C . ARG A 1 529 ? 1.013 3.197 61.009 1.00 92.94 529 ARG A C 1
ATOM 4102 O O . ARG A 1 529 ? 0.992 4.361 60.629 1.00 92.94 529 ARG A O 1
ATOM 4109 N N . ALA A 1 530 ? 0.001 2.639 61.673 1.00 90.75 530 ALA A N 1
ATOM 4110 C CA . ALA A 1 530 ? -1.231 3.366 61.978 1.00 90.75 530 ALA A CA 1
ATOM 4111 C C . ALA A 1 530 ? -0.987 4.584 62.890 1.00 90.75 530 ALA A C 1
ATOM 4113 O O . ALA A 1 530 ? -1.575 5.639 62.668 1.00 90.75 530 ALA A O 1
ATOM 4114 N N . VAL A 1 531 ? -0.086 4.453 63.871 1.00 92.44 531 VAL A N 1
ATOM 4115 C CA . VAL A 1 531 ? 0.295 5.535 64.793 1.00 92.44 531 VAL A CA 1
ATOM 4116 C C . VAL A 1 531 ? 1.126 6.587 64.062 1.00 92.44 531 VAL A C 1
ATOM 4118 O O . VAL A 1 531 ? 0.855 7.776 64.194 1.00 92.44 531 VAL A O 1
ATOM 4121 N N . PHE A 1 532 ? 2.086 6.154 63.238 1.00 95.69 532 PHE A N 1
ATOM 4122 C CA . PHE A 1 532 ? 2.883 7.051 62.399 1.00 95.69 532 PHE A CA 1
ATOM 4123 C C . PHE A 1 532 ? 1.995 7.911 61.487 1.00 95.69 532 PHE A C 1
ATOM 4125 O O . PHE A 1 532 ? 2.156 9.130 61.431 1.00 95.69 532 PHE A O 1
ATOM 4132 N N . ASP A 1 533 ? 1.036 7.285 60.799 1.00 95.94 533 ASP A N 1
ATOM 4133 C CA . ASP A 1 533 ? 0.145 7.959 59.852 1.00 95.94 533 ASP A CA 1
ATOM 4134 C C . ASP A 1 533 ? -0.777 8.970 60.551 1.00 95.94 533 ASP A C 1
ATOM 4136 O O . ASP A 1 533 ? -0.960 10.090 60.064 1.00 95.94 533 ASP A O 1
ATOM 4140 N N . GLU A 1 534 ? -1.318 8.616 61.719 1.00 95.25 534 GLU A N 1
ATOM 4141 C CA . GLU A 1 534 ? -2.153 9.517 62.515 1.00 95.25 534 GLU A CA 1
ATOM 4142 C C . GLU A 1 534 ? -1.365 10.736 63.025 1.00 95.25 534 GLU A C 1
ATOM 4144 O O . GLU A 1 534 ? -1.808 11.878 62.850 1.00 95.25 534 GLU A O 1
ATOM 4149 N N . GLU A 1 535 ? -0.191 10.522 63.626 1.00 95.56 535 GLU A N 1
ATOM 4150 C CA . GLU A 1 535 ? 0.616 11.603 64.201 1.00 95.56 535 GLU A CA 1
ATOM 4151 C C . GLU A 1 535 ? 1.241 12.499 63.120 1.00 95.56 535 GLU A C 1
ATOM 4153 O O . GLU A 1 535 ? 1.271 13.722 63.270 1.00 95.56 535 GLU A O 1
ATOM 4158 N N . LEU A 1 536 ? 1.637 11.949 61.968 1.00 96.69 536 LEU A N 1
ATOM 4159 C CA . LEU A 1 536 ? 2.079 12.750 60.825 1.00 96.69 536 LEU A CA 1
ATOM 4160 C C . LEU A 1 536 ? 0.959 13.664 60.300 1.00 96.69 536 LEU A C 1
ATOM 4162 O O . LEU A 1 536 ? 1.189 14.845 60.017 1.00 96.69 536 LEU A O 1
ATOM 4166 N N . LEU A 1 537 ? -0.277 13.163 60.206 1.00 96.06 537 LEU A N 1
ATOM 4167 C CA . LEU A 1 537 ? -1.426 13.996 59.841 1.00 96.06 537 LEU A CA 1
ATOM 4168 C C . LEU A 1 537 ? -1.699 15.087 60.887 1.00 96.06 537 LEU A C 1
ATOM 4170 O O . LEU A 1 537 ? -2.126 16.184 60.514 1.00 96.06 537 LEU A O 1
ATOM 4174 N N . ARG A 1 538 ? -1.423 14.841 62.175 1.00 94.81 538 ARG A N 1
ATOM 4175 C CA . ARG A 1 538 ? -1.477 15.883 63.215 1.00 94.81 538 ARG A CA 1
ATOM 4176 C C . ARG A 1 538 ? -0.377 16.924 63.046 1.00 94.81 538 ARG A C 1
ATOM 4178 O O . ARG A 1 538 ? -0.693 18.110 63.068 1.00 94.81 538 ARG A O 1
ATOM 4185 N N . LEU A 1 539 ? 0.869 16.519 62.796 1.00 96.31 539 LEU A N 1
ATOM 4186 C CA . LEU A 1 539 ? 1.970 17.446 62.506 1.00 96.31 539 LEU A CA 1
ATOM 4187 C C . LEU A 1 539 ? 1.680 18.312 61.267 1.00 96.31 539 LEU A C 1
ATOM 4189 O O . LEU A 1 539 ? 1.989 19.507 61.258 1.00 96.31 539 LEU A O 1
ATOM 4193 N N . ARG A 1 540 ? 1.015 17.742 60.251 1.00 96.06 540 ARG A N 1
ATOM 4194 C CA . ARG A 1 540 ? 0.510 18.483 59.084 1.00 96.06 540 ARG A CA 1
ATOM 4195 C C . ARG A 1 540 ? -0.561 19.504 59.469 1.00 96.06 540 ARG A C 1
ATOM 4197 O O . ARG A 1 540 ? -0.481 20.653 59.041 1.00 96.06 540 ARG A O 1
ATOM 4204 N N . LYS A 1 541 ? -1.554 19.110 60.276 1.00 93.94 541 LYS A N 1
ATOM 4205 C CA . LYS A 1 541 ? -2.608 20.018 60.776 1.00 93.94 541 LYS A CA 1
ATOM 4206 C C . LYS A 1 541 ? -2.037 21.144 61.642 1.00 93.94 541 LYS A C 1
ATOM 4208 O O . LYS A 1 541 ? -2.507 22.269 61.539 1.00 93.94 541 LYS A O 1
ATOM 4213 N N . ALA A 1 542 ? -0.998 20.857 62.426 1.00 95.19 542 ALA A N 1
ATOM 4214 C CA . ALA A 1 542 ? -0.252 21.839 63.212 1.00 95.19 542 ALA A CA 1
ATOM 4215 C C . ALA A 1 542 ? 0.651 22.752 62.358 1.00 95.19 542 ALA A C 1
ATOM 4217 O O . ALA A 1 542 ? 1.316 23.631 62.894 1.00 95.19 542 ALA A O 1
ATOM 4218 N N . GLY A 1 543 ? 0.707 22.543 61.037 1.00 95.31 543 GLY A N 1
ATOM 4219 C CA . GLY A 1 543 ? 1.455 23.392 60.115 1.00 95.31 543 GLY A CA 1
ATOM 4220 C C . GLY A 1 543 ? 2.971 23.219 60.171 1.00 95.31 543 GLY A C 1
ATOM 4221 O O . GLY A 1 543 ? 3.669 24.040 59.593 1.00 95.31 543 GLY A O 1
ATOM 4222 N N . ARG A 1 544 ? 3.490 22.169 60.818 1.00 96.06 544 ARG A N 1
ATOM 4223 C CA . ARG A 1 544 ? 4.940 21.916 60.916 1.00 96.06 544 ARG A CA 1
ATOM 4224 C C . ARG A 1 544 ? 5.517 21.263 59.662 1.00 96.06 544 ARG A C 1
ATOM 4226 O O . ARG A 1 544 ? 6.671 21.487 59.311 1.00 96.06 544 ARG A O 1
ATOM 4233 N N . TYR A 1 545 ? 4.691 20.471 58.984 1.00 97.44 545 TYR A N 1
ATOM 4234 C CA . TYR A 1 545 ? 5.047 19.769 57.758 1.00 97.44 545 TYR A CA 1
ATOM 4235 C C . TYR A 1 545 ? 3.917 19.874 56.725 1.00 97.44 545 TYR A C 1
ATOM 4237 O O . TYR A 1 545 ? 2.746 20.059 57.066 1.00 97.44 545 TYR A O 1
ATOM 4245 N N . SER A 1 546 ? 4.249 19.754 55.445 1.00 96.50 546 SER A N 1
ATOM 4246 C CA . SER A 1 546 ? 3.301 19.559 54.349 1.00 96.50 546 SER A CA 1
ATOM 4247 C C . SER A 1 546 ? 3.568 18.232 53.646 1.00 96.50 546 SER A C 1
ATOM 4249 O O . SER A 1 546 ? 4.674 17.699 53.682 1.00 96.50 546 SER A O 1
ATOM 4251 N N . LEU A 1 547 ? 2.524 17.683 53.027 1.00 96.44 547 LEU A N 1
ATOM 4252 C CA . LEU A 1 547 ? 2.615 16.495 52.188 1.00 96.44 547 LEU A CA 1
ATOM 4253 C C . LEU A 1 547 ? 2.405 16.931 50.744 1.00 96.44 547 LEU A C 1
ATOM 4255 O O . LEU A 1 547 ? 1.455 17.667 50.474 1.00 96.44 547 LEU A O 1
ATOM 4259 N N . SER A 1 548 ? 3.270 16.483 49.839 1.00 94.56 548 SER A N 1
ATOM 4260 C CA . SER A 1 548 ? 3.154 16.748 48.406 1.00 94.56 548 SER A CA 1
ATOM 4261 C C . SER A 1 548 ? 2.843 15.466 47.640 1.00 94.56 548 SER A C 1
ATOM 4263 O O . SER A 1 548 ? 3.406 14.396 47.912 1.00 94.56 548 SER A O 1
ATOM 4265 N N . ALA A 1 549 ? 1.914 15.584 46.693 1.00 89.94 549 ALA A N 1
ATOM 4266 C CA . ALA A 1 549 ? 1.598 14.528 45.749 1.00 89.94 549 ALA A CA 1
ATOM 4267 C C . ALA A 1 549 ? 2.763 14.346 44.770 1.00 89.94 549 ALA A C 1
ATOM 4269 O O . ALA A 1 549 ? 3.430 15.305 44.376 1.00 89.94 549 ALA A O 1
ATOM 4270 N N . VAL A 1 550 ? 3.008 13.104 44.360 1.00 80.31 550 VAL A N 1
ATOM 4271 C CA . VAL A 1 550 ? 4.004 12.811 43.325 1.00 80.31 550 VAL A CA 1
ATOM 4272 C C . VAL A 1 550 ? 3.368 13.064 41.960 1.00 80.31 550 VAL A C 1
ATOM 4274 O O . VAL A 1 550 ? 2.979 12.138 41.256 1.00 80.31 550 VAL A O 1
ATOM 4277 N N . GLU A 1 551 ? 3.193 14.332 41.600 1.00 72.88 551 GLU A N 1
ATOM 4278 C CA . GLU A 1 551 ? 2.694 14.696 40.274 1.00 72.88 551 GLU A CA 1
ATOM 4279 C C . GLU A 1 551 ? 3.852 14.625 39.264 1.00 72.88 551 GLU A C 1
ATOM 4281 O O . GLU A 1 551 ? 4.839 15.349 39.367 1.00 72.88 551 GLU A O 1
ATOM 4286 N N . GLY A 1 552 ? 3.752 13.704 38.298 1.00 68.19 552 GLY A N 1
ATOM 4287 C CA . GLY A 1 552 ? 4.641 13.660 37.131 1.00 68.19 552 GLY A CA 1
ATOM 4288 C C . GLY A 1 552 ? 5.932 12.838 37.247 1.00 68.19 552 GLY A C 1
ATOM 4289 O O . GLY A 1 552 ? 6.772 12.952 36.357 1.00 68.19 552 GLY A O 1
ATOM 4290 N N . ARG A 1 553 ? 6.122 11.995 38.276 1.00 58.91 553 ARG A N 1
ATOM 4291 C CA . ARG A 1 553 ? 7.218 10.998 38.269 1.00 58.91 553 ARG A CA 1
ATOM 4292 C C . ARG A 1 553 ? 6.758 9.637 37.735 1.00 58.91 553 ARG A C 1
ATOM 4294 O O . ARG A 1 553 ? 5.580 9.298 37.803 1.00 58.91 553 ARG A O 1
ATOM 4301 N N . PHE A 1 554 ? 7.738 8.899 37.205 1.00 59.50 554 PHE A N 1
ATOM 4302 C CA . PHE A 1 554 ? 7.722 7.481 36.819 1.00 59.50 554 PHE A CA 1
ATOM 4303 C C . PHE A 1 554 ? 6.931 6.585 37.796 1.00 59.50 554 PHE A C 1
ATOM 4305 O O . PHE A 1 554 ? 6.732 6.977 38.948 1.00 59.50 554 PHE A O 1
ATOM 4312 N N . PRO A 1 555 ? 6.484 5.383 37.373 1.00 83.44 555 PRO A N 1
ATOM 4313 C CA . PRO A 1 555 ? 5.743 4.468 38.242 1.00 83.44 555 PRO A CA 1
ATOM 4314 C C . PRO A 1 555 ? 6.454 4.270 39.586 1.00 83.44 555 PRO A C 1
ATOM 4316 O O . PRO A 1 555 ? 7.622 3.887 39.621 1.00 83.44 555 PRO A O 1
ATOM 4319 N N . LEU A 1 556 ? 5.732 4.535 40.682 1.00 88.56 556 LEU A N 1
ATOM 4320 C CA . LEU A 1 556 ? 6.224 4.336 42.046 1.00 88.56 556 LEU A CA 1
ATOM 4321 C C . LEU A 1 556 ? 6.706 2.895 42.227 1.00 88.56 556 LEU A C 1
ATOM 4323 O O . LEU A 1 556 ? 5.983 1.951 41.868 1.00 88.56 556 LEU A O 1
ATOM 4327 N N . THR A 1 557 ? 7.877 2.741 42.844 1.00 92.31 557 THR A N 1
ATOM 4328 C CA . THR A 1 557 ? 8.377 1.436 43.295 1.00 92.31 557 THR A CA 1
ATOM 4329 C C . THR A 1 557 ? 7.411 0.819 44.315 1.00 92.31 557 THR A C 1
ATOM 4331 O O . THR A 1 557 ? 6.596 1.518 44.922 1.00 92.31 557 THR A O 1
ATOM 4334 N N . GLU A 1 558 ? 7.465 -0.499 44.528 1.00 90.81 558 GLU A N 1
ATOM 4335 C CA . GLU A 1 558 ? 6.581 -1.163 45.502 1.00 90.81 558 GLU A CA 1
ATOM 4336 C C . GLU A 1 558 ? 6.767 -0.623 46.924 1.00 90.81 558 GLU A C 1
ATOM 4338 O O . GLU A 1 558 ? 5.784 -0.418 47.637 1.00 90.81 558 GLU A O 1
ATOM 4343 N N . VAL A 1 559 ? 8.010 -0.310 47.301 1.00 92.50 559 VAL A N 1
ATOM 4344 C CA . VAL A 1 559 ? 8.348 0.278 48.604 1.00 92.50 559 VAL A CA 1
ATOM 4345 C C . VAL A 1 559 ? 7.718 1.665 48.754 1.00 92.50 559 VAL A C 1
ATOM 4347 O O . VAL A 1 559 ? 7.089 1.954 49.771 1.00 92.50 559 VAL A O 1
ATOM 4350 N N . GLU A 1 560 ? 7.807 2.511 47.725 1.00 93.62 560 GLU A N 1
ATOM 4351 C CA . GLU A 1 560 ? 7.173 3.835 47.733 1.00 93.62 560 GLU A CA 1
ATOM 4352 C C . GLU A 1 560 ? 5.646 3.732 47.749 1.00 93.62 560 GLU A C 1
ATOM 4354 O O . GLU A 1 560 ? 4.984 4.433 48.512 1.00 93.62 560 GLU A O 1
ATOM 4359 N N . ARG A 1 561 ? 5.067 2.812 46.968 1.00 92.62 561 ARG A N 1
ATOM 4360 C CA . ARG A 1 561 ? 3.618 2.573 46.939 1.00 92.62 561 ARG A CA 1
ATOM 4361 C C . ARG A 1 561 ? 3.100 2.103 48.296 1.00 92.62 561 ARG A C 1
ATOM 4363 O O . ARG A 1 561 ? 2.042 2.554 48.729 1.00 92.62 561 ARG A O 1
ATOM 4370 N N . ALA A 1 562 ? 3.852 1.241 48.979 1.00 92.31 562 ALA A N 1
ATOM 4371 C CA . ALA A 1 562 ? 3.529 0.783 50.322 1.00 92.31 562 ALA A CA 1
ATOM 4372 C C . ALA A 1 562 ? 3.669 1.898 51.371 1.00 92.31 562 ALA A C 1
ATOM 4374 O O . ALA A 1 562 ? 2.919 1.885 52.348 1.00 92.31 562 ALA A O 1
ATOM 4375 N N . ALA A 1 563 ? 4.578 2.858 51.177 1.00 93.75 563 ALA A N 1
ATOM 4376 C CA . ALA A 1 563 ? 4.832 3.968 52.098 1.00 93.75 563 ALA A CA 1
ATOM 4377 C C . ALA A 1 563 ? 3.896 5.180 51.921 1.00 93.75 563 ALA A C 1
ATOM 4379 O O . ALA A 1 563 ? 3.744 5.965 52.858 1.00 93.75 563 ALA A O 1
ATOM 4380 N N . CYS A 1 564 ? 3.274 5.340 50.749 1.00 94.25 564 CYS A N 1
ATOM 4381 C CA . CYS A 1 564 ? 2.390 6.464 50.439 1.00 94.25 564 CYS A CA 1
ATOM 4382 C C . CYS A 1 564 ? 1.199 6.600 51.402 1.00 94.25 564 CYS A C 1
ATOM 4384 O O . CYS A 1 564 ? 0.580 5.618 51.823 1.00 94.25 564 CYS A O 1
ATOM 4386 N N . LEU A 1 565 ? 0.817 7.855 51.647 1.00 94.88 565 LEU A N 1
ATOM 4387 C CA . LEU A 1 565 ? -0.435 8.236 52.295 1.00 94.88 565 LEU A CA 1
ATOM 4388 C C . LEU A 1 565 ? -1.453 8.681 51.240 1.00 94.88 565 LEU A C 1
ATOM 4390 O O . LEU A 1 565 ? -1.174 9.576 50.443 1.00 94.88 565 LEU A O 1
ATOM 4394 N N . ILE A 1 566 ? -2.642 8.075 51.234 1.00 92.62 566 ILE A N 1
ATOM 4395 C CA . ILE A 1 566 ? -3.727 8.474 50.328 1.00 92.62 566 ILE A CA 1
ATOM 4396 C C . ILE A 1 566 ? -4.549 9.575 50.994 1.00 92.62 566 ILE A C 1
ATOM 4398 O O . ILE A 1 566 ? -5.201 9.347 52.010 1.00 92.62 566 ILE A O 1
ATOM 4402 N N . ILE A 1 567 ? -4.518 10.773 50.414 1.00 90.88 567 ILE A N 1
ATOM 4403 C CA . ILE A 1 567 ? -5.298 11.931 50.863 1.00 90.88 567 ILE A CA 1
ATOM 4404 C C . ILE A 1 567 ? -6.022 12.460 49.631 1.00 90.88 567 ILE A C 1
ATOM 4406 O O . ILE A 1 567 ? -5.388 12.684 48.601 1.00 90.88 567 ILE A O 1
ATOM 4410 N N . ASP A 1 568 ? -7.346 12.590 49.712 1.00 89.56 568 ASP A N 1
ATOM 4411 C CA . ASP A 1 568 ? -8.204 13.030 48.602 1.00 89.56 568 ASP A CA 1
ATOM 4412 C C . ASP A 1 568 ? -7.996 12.207 47.311 1.00 89.56 568 ASP A C 1
ATOM 4414 O O . ASP A 1 568 ? -7.879 12.745 46.211 1.00 89.56 568 ASP A O 1
ATOM 4418 N N . ASN A 1 569 ? -7.907 10.876 47.457 1.00 85.81 569 ASN A N 1
ATOM 4419 C CA . ASN A 1 569 ? -7.615 9.911 46.384 1.00 85.81 569 ASN A CA 1
ATOM 4420 C C . ASN A 1 569 ? -6.289 10.143 45.636 1.00 85.81 569 ASN A C 1
ATOM 4422 O O . ASN A 1 569 ? -6.094 9.605 44.546 1.00 85.81 569 ASN A O 1
ATOM 4426 N N . ARG A 1 570 ? -5.349 10.899 46.215 1.00 90.25 570 ARG A N 1
ATOM 4427 C CA . ARG A 1 570 ? -4.010 11.102 45.650 1.00 90.25 570 ARG A CA 1
ATOM 4428 C C . ARG A 1 570 ? -2.926 10.532 46.570 1.00 90.25 570 ARG A C 1
ATOM 4430 O O . ARG A 1 570 ? -2.951 10.803 47.776 1.00 90.25 570 ARG A O 1
ATOM 4437 N N . PRO A 1 571 ? -1.960 9.763 46.033 1.00 92.62 571 PRO A N 1
ATOM 4438 C CA . PRO A 1 571 ? -0.825 9.288 46.809 1.00 92.62 571 PRO A CA 1
ATOM 4439 C C . PRO A 1 571 ? 0.148 10.436 47.082 1.00 92.62 571 PRO A C 1
ATOM 4441 O O . PRO A 1 571 ? 0.701 11.052 46.169 1.00 92.62 571 PRO A O 1
ATOM 4444 N N . HIS A 1 572 ? 0.363 10.711 48.362 1.00 94.75 572 HIS A N 1
ATOM 4445 C CA . HIS A 1 572 ? 1.375 11.635 48.842 1.00 94.75 572 HIS A CA 1
ATOM 4446 C C . HIS A 1 572 ? 2.567 10.818 49.332 1.00 94.75 572 HIS A C 1
ATOM 4448 O O . HIS A 1 572 ? 2.402 9.949 50.188 1.00 94.75 572 HIS A O 1
ATOM 4454 N N . LEU A 1 573 ? 3.749 11.094 48.779 1.00 95.88 573 LEU A N 1
ATOM 4455 C CA . LEU A 1 573 ? 5.001 10.415 49.137 1.00 95.88 573 LEU A CA 1
ATOM 4456 C C . LEU A 1 573 ? 6.006 11.370 49.778 1.00 95.88 573 LEU A C 1
ATOM 4458 O O . LEU A 1 573 ? 6.875 10.927 50.514 1.00 95.88 573 LEU A O 1
ATOM 4462 N N . LEU A 1 574 ? 5.921 12.667 49.485 1.00 95.62 574 LEU A N 1
ATOM 4463 C CA . LEU A 1 574 ? 6.938 13.631 49.888 1.00 95.62 574 LEU A CA 1
ATOM 4464 C C . LEU A 1 574 ? 6.467 14.428 51.099 1.00 95.62 574 LEU A C 1
ATOM 4466 O O . LEU A 1 574 ? 5.351 14.950 51.103 1.00 95.62 574 LEU A O 1
ATOM 4470 N N . VAL A 1 575 ? 7.336 14.545 52.098 1.00 96.81 575 VAL A N 1
ATOM 4471 C CA . VAL A 1 575 ? 7.153 15.388 53.279 1.00 96.81 575 VAL A CA 1
ATOM 4472 C C . VAL A 1 575 ? 8.074 16.592 53.155 1.00 96.81 575 VAL A C 1
ATOM 4474 O O . VAL A 1 575 ? 9.278 16.436 52.952 1.00 96.81 575 VAL A O 1
ATOM 4477 N N . LEU A 1 576 ? 7.517 17.791 53.296 1.00 96.56 576 LEU A N 1
ATOM 4478 C CA . LEU A 1 576 ? 8.281 19.032 53.332 1.00 96.56 576 LEU A CA 1
ATOM 4479 C C . LEU A 1 576 ? 8.122 19.691 54.694 1.00 96.56 576 LEU A C 1
ATOM 4481 O O . LEU A 1 576 ? 7.035 19.679 55.274 1.00 96.56 576 LEU A O 1
ATOM 4485 N N . ARG A 1 577 ? 9.201 20.276 55.205 1.00 95.25 577 ARG A N 1
ATOM 4486 C CA . ARG A 1 577 ? 9.150 21.090 56.422 1.00 95.25 577 ARG A CA 1
ATOM 4487 C C . ARG A 1 577 ? 8.674 22.494 56.052 1.00 95.25 577 ARG A C 1
ATOM 4489 O O . ARG A 1 577 ? 9.151 23.043 55.061 1.00 95.25 577 ARG A O 1
ATOM 4496 N N . LYS A 1 578 ? 7.697 23.019 56.792 1.00 90.69 578 LYS A N 1
ATOM 4497 C CA . LYS A 1 578 ? 7.172 24.374 56.574 1.00 90.69 578 LYS A CA 1
ATOM 4498 C C . LYS A 1 578 ? 7.989 25.435 57.291 1.00 90.69 578 LYS A C 1
ATOM 4500 O O . LYS A 1 578 ? 8.594 25.099 58.336 1.00 90.69 578 LYS A O 1
#